Protein AF-A0A061RE28-F1 (afdb_monomer_lite)

Foldseek 3Di:
DDDDDDDPDPPPPPPPPPQDLDDPDFFKKKWKDFQVCVVVVDTDIDTHHLLAPVSQAQVNVVVVDVRRDDCDPVGVRIDIDMFGWFKKKWKDAAPGVVDTDIDTGRQQAPVSQDQQNVVVPDVRHPHPDPPGVRIDIDMFGWFKKKWKDQFLVQPPRPRTRIGTHCLVDPVSFALQNVVVPDVRHDHPDPVRPGMDIDMGGHHDPPVVLFFFKWKFKDFAPCVVVGTDIDTHHDQDPVCQDQCNVVVVDVRHDHPPDPGMDIDIDGFFKWKFKFAQPDDDPTPIDTHHDPDPVCQAQQNVVVPDVRHDHPDPPRVRIDIDMGGRHSPPPPPPPPPDDDDDDPPVVVVVVVVVVVVVVVVVVVVVVVVVVVVPPPPPDDPPVVVVVVVPPDDDDDDDDDDDDDDDDDDDDDDDDDDDDDDDDDDDDD

pLDDT: mean 74.1, std 20.09, range [29.16, 95.69]

Structure (mmCIF, N/CA/C/O backbone):
data_AF-A0A061RE28-F1
#
_entry.id   AF-A0A061RE28-F1
#
loop_
_atom_site.group_PDB
_atom_site.id
_atom_site.type_symbol
_atom_site.label_atom_id
_atom_site.label_alt_id
_atom_site.label_comp_id
_atom_site.label_asym_id
_atom_site.label_entity_id
_atom_site.label_seq_id
_atom_site.pdbx_PDB_ins_code
_atom_site.Cartn_x
_atom_site.Cartn_y
_atom_site.Cartn_z
_atom_site.occupancy
_atom_site.B_iso_or_equiv
_atom_site.auth_seq_id
_atom_site.auth_comp_id
_atom_site.auth_asym_id
_atom_site.auth_atom_id
_atom_site.pdbx_PDB_model_num
ATOM 1 N N . MET A 1 1 ? 14.848 -37.647 46.346 1.00 38.59 1 MET A N 1
ATOM 2 C CA . MET A 1 1 ? 14.425 -37.659 44.929 1.00 38.59 1 MET A CA 1
ATOM 3 C C . MET A 1 1 ? 14.112 -36.226 44.541 1.00 38.59 1 MET A C 1
ATOM 5 O O . MET A 1 1 ? 13.329 -35.588 45.229 1.00 38.59 1 MET A O 1
ATOM 9 N N . LYS A 1 2 ? 14.866 -35.689 43.578 1.00 35.25 2 LYS A N 1
ATOM 10 C CA . LYS A 1 2 ? 14.922 -34.268 43.213 1.00 35.25 2 LYS A CA 1
ATOM 11 C C . LYS A 1 2 ? 13.859 -33.978 42.148 1.00 35.25 2 LYS A C 1
ATOM 13 O O . LYS A 1 2 ? 13.896 -34.613 41.101 1.00 35.25 2 LYS A O 1
ATOM 18 N N . TYR A 1 3 ? 12.963 -33.028 42.402 1.00 38.12 3 TYR A N 1
ATOM 19 C CA . TYR A 1 3 ? 12.129 -32.421 41.364 1.00 38.12 3 TYR A CA 1
ATOM 20 C C . TYR A 1 3 ? 12.932 -31.289 40.717 1.00 38.12 3 TYR A C 1
ATOM 22 O O . TYR A 1 3 ? 13.270 -30.311 41.379 1.00 38.12 3 TYR A O 1
ATOM 30 N N . PHE A 1 4 ? 13.289 -31.454 39.444 1.00 39.47 4 PHE A N 1
ATOM 31 C CA . PHE A 1 4 ? 13.834 -30.377 38.622 1.00 39.47 4 PHE A CA 1
ATOM 32 C C . PHE A 1 4 ? 12.667 -29.549 38.081 1.00 39.47 4 PHE A C 1
ATOM 34 O O . PHE A 1 4 ? 11.857 -30.044 37.301 1.00 39.47 4 PHE A O 1
ATOM 41 N N . ALA A 1 5 ? 12.588 -28.295 38.519 1.00 37.00 5 ALA A N 1
ATOM 42 C CA . ALA A 1 5 ? 11.755 -27.277 37.905 1.00 37.00 5 ALA A CA 1
ATOM 43 C C . ALA A 1 5 ? 12.390 -26.869 36.567 1.00 37.00 5 ALA A C 1
ATOM 45 O O . ALA A 1 5 ? 13.507 -26.352 36.537 1.00 37.00 5 ALA A O 1
ATOM 46 N N . ILE A 1 6 ? 11.689 -27.124 35.464 1.00 36.41 6 ILE A N 1
ATOM 47 C CA . ILE A 1 6 ? 12.026 -26.583 34.147 1.00 36.41 6 ILE A CA 1
ATOM 48 C C . ILE A 1 6 ? 11.388 -25.195 34.079 1.00 36.41 6 ILE A C 1
ATOM 50 O O . ILE A 1 6 ? 10.180 -25.061 33.908 1.00 36.41 6 ILE A O 1
ATOM 54 N N . ILE A 1 7 ? 12.206 -24.161 34.269 1.00 36.00 7 ILE A N 1
ATOM 55 C CA . ILE A 1 7 ? 11.837 -22.776 33.978 1.00 36.00 7 ILE A CA 1
ATOM 56 C C . ILE A 1 7 ? 11.931 -22.616 32.459 1.00 36.00 7 ILE A C 1
ATOM 58 O O . ILE A 1 7 ? 13.023 -22.535 31.899 1.00 36.00 7 ILE A O 1
ATOM 62 N N . GLY A 1 8 ? 10.779 -22.625 31.790 1.00 30.70 8 GLY A N 1
ATOM 63 C CA . GLY A 1 8 ? 10.662 -22.237 30.390 1.00 30.70 8 GLY A CA 1
ATOM 64 C C . GLY A 1 8 ? 10.832 -20.728 30.266 1.00 30.70 8 GLY A C 1
ATOM 65 O O . GLY A 1 8 ? 9.900 -19.972 30.526 1.00 30.70 8 GLY A O 1
ATOM 66 N N . ILE A 1 9 ? 12.032 -20.289 29.892 1.00 32.91 9 ILE A N 1
ATOM 67 C CA . ILE A 1 9 ? 12.288 -18.914 29.466 1.00 32.91 9 ILE A CA 1
ATOM 68 C C . ILE A 1 9 ? 11.695 -18.770 28.063 1.00 32.91 9 ILE A C 1
ATOM 70 O O . ILE A 1 9 ? 12.270 -19.235 27.080 1.00 32.91 9 ILE A O 1
ATOM 74 N N . VAL A 1 10 ? 10.526 -18.142 27.977 1.00 29.92 10 VAL A N 1
ATOM 75 C CA . VAL A 1 10 ? 9.973 -17.645 26.716 1.00 29.92 10 VAL A CA 1
ATOM 76 C C . VAL A 1 10 ? 10.790 -16.414 26.327 1.00 29.92 10 VAL A C 1
ATOM 78 O O . VAL A 1 10 ? 10.569 -15.319 26.840 1.00 29.92 10 VAL A O 1
ATOM 81 N N . PHE A 1 11 ? 11.773 -16.596 25.445 1.00 29.86 11 PHE A N 1
ATOM 82 C CA . PHE A 1 11 ? 12.381 -15.484 24.720 1.00 29.86 11 PHE A CA 1
ATOM 83 C C . PHE A 1 11 ? 11.350 -14.967 23.715 1.00 29.86 11 PHE A C 1
ATOM 85 O O . PHE A 1 11 ? 11.178 -15.524 22.633 1.00 29.86 11 PHE A O 1
ATOM 92 N N . VAL A 1 12 ? 10.651 -13.894 24.080 1.00 31.64 12 VAL A N 1
ATOM 93 C CA . VAL A 1 12 ? 9.999 -13.028 23.099 1.00 31.64 12 VAL A CA 1
ATOM 94 C C . VAL A 1 12 ? 11.129 -12.352 22.332 1.00 31.64 12 VAL A C 1
ATOM 96 O O . VAL A 1 12 ? 11.739 -11.397 22.812 1.00 31.64 12 VAL A O 1
ATOM 99 N N . ILE A 1 13 ? 11.458 -12.891 21.158 1.00 34.03 13 ILE A N 1
ATOM 100 C CA . ILE A 1 13 ? 12.289 -12.203 20.173 1.00 34.03 13 ILE A CA 1
ATOM 101 C C . ILE A 1 13 ? 11.433 -11.045 19.661 1.00 34.03 13 ILE A C 1
ATOM 103 O O . ILE A 1 13 ? 10.709 -11.165 18.678 1.00 34.03 13 ILE A O 1
ATOM 107 N N . GLY A 1 14 ? 11.457 -9.930 20.389 1.00 29.16 14 GLY A N 1
ATOM 108 C CA . GLY A 1 14 ? 11.012 -8.658 19.852 1.00 29.16 14 GLY A CA 1
ATOM 109 C C . GLY A 1 14 ? 11.911 -8.352 18.667 1.00 29.16 14 GLY A C 1
ATOM 110 O O . GLY A 1 14 ? 13.110 -8.138 18.845 1.00 29.16 14 GLY A O 1
ATOM 111 N N . SER A 1 15 ? 11.352 -8.400 17.461 1.00 32.62 15 SER A N 1
ATOM 112 C CA . SER A 1 15 ? 12.012 -7.967 16.239 1.00 32.62 15 SER A CA 1
ATOM 113 C C . SER A 1 15 ? 12.378 -6.489 16.385 1.00 32.62 15 SER A C 1
ATOM 115 O O . SER A 1 15 ? 11.603 -5.598 16.045 1.00 32.62 15 SER A O 1
ATOM 117 N N . PHE A 1 16 ? 13.561 -6.216 16.932 1.00 32.19 16 PHE A N 1
ATOM 118 C CA . PHE A 1 16 ? 14.208 -4.916 16.856 1.00 32.19 16 PHE A CA 1
ATOM 119 C C . PHE A 1 16 ? 14.615 -4.704 15.396 1.00 32.19 16 PHE A C 1
ATOM 121 O O . PHE A 1 16 ? 15.768 -4.898 15.018 1.00 32.19 16 PHE A O 1
ATOM 128 N N . PHE A 1 17 ? 13.656 -4.313 14.558 1.00 39.16 17 PHE A N 1
ATOM 129 C CA . PHE A 1 17 ? 13.965 -3.684 13.284 1.00 39.16 17 PHE A CA 1
ATOM 130 C C . PHE A 1 17 ? 14.647 -2.359 13.605 1.00 39.16 17 PHE A C 1
ATOM 132 O O . PHE A 1 17 ? 14.020 -1.356 13.949 1.00 39.16 17 PHE A O 1
ATOM 139 N N . ARG A 1 18 ? 15.976 -2.389 13.577 1.00 36.09 18 ARG A N 1
ATOM 140 C CA . ARG A 1 18 ? 16.812 -1.205 13.685 1.00 36.09 18 ARG A CA 1
ATOM 141 C C . ARG A 1 18 ? 16.538 -0.385 12.427 1.00 36.09 18 ARG A C 1
ATOM 143 O O . ARG A 1 18 ? 16.931 -0.794 11.342 1.00 36.09 18 ARG A O 1
ATOM 150 N N . ALA A 1 19 ? 15.831 0.735 12.568 1.00 37.34 19 ALA A N 1
ATOM 151 C CA . ALA A 1 19 ? 15.692 1.708 11.492 1.00 37.34 19 ALA A CA 1
ATOM 152 C C . ALA A 1 19 ? 17.103 2.169 11.102 1.00 37.34 19 ALA A C 1
ATOM 154 O O . ALA A 1 19 ? 17.763 2.893 11.849 1.00 37.34 19 ALA A O 1
ATOM 155 N N . THR A 1 20 ? 17.611 1.673 9.980 1.00 40.28 20 THR A N 1
ATOM 156 C CA . THR A 1 20 ? 18.886 2.112 9.429 1.00 40.28 20 THR A CA 1
ATOM 157 C C . THR A 1 20 ? 18.683 3.513 8.875 1.00 40.28 20 THR A C 1
ATOM 159 O O . THR A 1 20 ? 17.973 3.695 7.889 1.00 40.28 20 THR A O 1
ATOM 162 N N . SER A 1 21 ? 19.299 4.513 9.507 1.00 38.72 21 SER A N 1
ATOM 163 C CA . SER A 1 21 ? 19.511 5.829 8.903 1.00 38.72 21 SER A CA 1
ATOM 164 C C . SER A 1 21 ? 20.557 5.682 7.792 1.00 38.72 21 SER A C 1
ATOM 166 O O . SER A 1 21 ? 21.726 6.017 7.977 1.00 38.72 21 SER A O 1
ATOM 168 N N . GLY A 1 22 ? 20.169 5.045 6.691 1.00 40.03 22 GLY A N 1
ATOM 169 C CA . GLY A 1 22 ? 20.968 4.975 5.477 1.00 40.03 22 GLY A CA 1
ATOM 170 C C . GLY A 1 22 ? 20.760 6.237 4.652 1.00 40.03 22 GLY A C 1
ATOM 171 O O . GLY A 1 22 ? 19.696 6.852 4.732 1.00 40.03 22 GLY A O 1
ATOM 172 N N . GLU A 1 23 ? 21.778 6.604 3.873 1.00 48.62 23 GLU A N 1
ATOM 173 C CA . GLU A 1 23 ? 21.654 7.464 2.690 1.00 48.62 23 GLU A CA 1
ATOM 174 C C . GLU A 1 23 ? 20.281 7.276 2.046 1.00 48.62 23 GLU A C 1
ATOM 176 O O . GLU A 1 23 ? 19.830 6.136 1.890 1.00 48.62 23 GLU A O 1
ATOM 181 N N . VAL A 1 24 ? 19.599 8.379 1.729 1.00 55.97 24 VAL A N 1
ATOM 182 C CA . VAL A 1 24 ? 18.243 8.344 1.181 1.00 55.97 24 VAL A CA 1
ATOM 183 C C . VAL A 1 24 ? 18.283 7.623 -0.159 1.00 55.97 24 VAL A C 1
ATOM 185 O O . VAL A 1 24 ? 18.515 8.220 -1.202 1.00 55.97 24 VAL A O 1
ATOM 188 N N . ALA A 1 25 ? 18.111 6.309 -0.123 1.00 67.75 25 ALA A N 1
ATOM 189 C CA . ALA A 1 25 ? 18.230 5.516 -1.319 1.00 67.75 25 ALA A CA 1
ATOM 190 C C . ALA A 1 25 ? 16.997 5.780 -2.184 1.00 67.75 25 ALA A C 1
ATOM 192 O O . ALA A 1 25 ? 15.852 5.767 -1.698 1.00 67.75 25 ALA A O 1
ATOM 193 N N . ASP A 1 26 ? 17.266 6.036 -3.458 1.00 85.25 26 ASP A N 1
ATOM 194 C CA . ASP A 1 26 ? 16.275 6.346 -4.475 1.00 85.25 26 ASP A CA 1
ATOM 195 C C . ASP A 1 26 ? 15.109 5.342 -4.435 1.00 85.25 26 ASP A C 1
ATOM 197 O O . ASP A 1 26 ? 15.303 4.134 -4.257 1.00 85.25 26 ASP A O 1
ATOM 201 N N . ASP A 1 27 ? 13.882 5.850 -4.542 1.00 86.69 27 ASP A N 1
ATOM 202 C CA . ASP A 1 27 ? 12.646 5.056 -4.641 1.00 86.69 27 ASP A CA 1
ATOM 203 C C . ASP A 1 27 ? 11.998 5.145 -6.013 1.00 86.69 27 ASP A C 1
ATOM 205 O O . ASP A 1 27 ? 10.989 4.490 -6.238 1.00 86.69 27 ASP A O 1
ATOM 209 N N . CYS A 1 28 ? 12.554 5.908 -6.943 1.00 92.31 28 CYS A N 1
ATOM 210 C CA . CYS A 1 28 ? 12.067 5.947 -8.304 1.00 92.31 28 CYS A CA 1
ATOM 211 C C . CYS A 1 28 ? 13.194 5.637 -9.270 1.00 92.31 28 CYS A C 1
ATOM 213 O O . CYS A 1 28 ? 14.230 6.299 -9.258 1.00 92.31 28 CYS A O 1
ATOM 215 N N . VAL A 1 29 ? 12.978 4.638 -10.125 1.00 94.25 29 VAL A N 1
ATOM 216 C CA . VAL A 1 29 ? 13.880 4.316 -11.231 1.00 94.25 29 VAL A CA 1
ATOM 217 C C . VAL A 1 29 ? 13.218 4.705 -12.539 1.00 94.25 29 VAL A C 1
ATOM 219 O O . VAL A 1 29 ? 12.146 4.209 -12.886 1.00 94.25 29 VAL A O 1
ATOM 222 N N . CYS A 1 30 ? 13.898 5.572 -13.274 1.00 94.62 30 CYS A N 1
ATOM 223 C CA . CYS A 1 30 ? 13.572 5.978 -14.623 1.00 94.62 30 CYS A CA 1
ATOM 224 C C . CYS A 1 30 ? 14.342 5.108 -15.606 1.00 94.62 30 CYS A C 1
ATOM 226 O O . CYS A 1 30 ? 15.572 5.053 -15.575 1.00 94.62 30 CYS A O 1
ATOM 228 N N . LYS A 1 31 ? 13.620 4.451 -16.503 1.00 93.56 31 LYS A N 1
ATOM 229 C CA . LYS A 1 31 ? 14.181 3.725 -17.635 1.00 93.56 31 LYS A CA 1
ATOM 230 C C . LYS A 1 31 ? 13.803 4.473 -18.902 1.00 93.56 31 LYS A C 1
ATOM 232 O O . LYS A 1 31 ? 12.625 4.538 -19.248 1.00 93.56 31 LYS A O 1
ATOM 237 N N . CYS A 1 32 ? 14.800 5.023 -19.576 1.00 92.12 32 CYS A N 1
ATOM 238 C CA . CYS A 1 32 ? 14.606 5.904 -20.718 1.00 92.12 32 CYS A CA 1
ATOM 239 C C . CYS A 1 32 ? 15.274 5.309 -21.952 1.00 92.12 32 CYS A C 1
ATOM 241 O O . CYS A 1 32 ? 16.343 4.704 -21.870 1.00 92.12 32 CYS A O 1
ATOM 243 N N . CYS A 1 33 ? 14.627 5.437 -23.101 1.00 89.62 33 CYS A N 1
ATOM 244 C CA . CYS A 1 33 ? 15.246 5.169 -24.388 1.00 89.62 33 CYS A CA 1
ATOM 245 C C . CYS A 1 33 ? 14.848 6.256 -25.382 1.00 89.62 33 CYS A C 1
ATOM 247 O O . CYS A 1 33 ? 13.713 6.741 -25.378 1.00 89.62 33 CYS A O 1
ATOM 249 N N . ASP A 1 34 ? 15.807 6.643 -26.216 1.00 85.06 34 ASP A N 1
ATOM 250 C CA . ASP A 1 34 ? 15.570 7.525 -27.352 1.00 85.06 34 ASP A CA 1
ATOM 251 C C . ASP A 1 34 ? 14.987 6.746 -28.544 1.00 85.06 34 ASP A C 1
ATOM 253 O O . ASP A 1 34 ? 14.976 5.509 -28.567 1.00 85.06 34 ASP A O 1
ATOM 257 N N . SER A 1 35 ? 14.499 7.483 -29.543 1.00 78.88 35 SER A N 1
ATOM 258 C CA . SER A 1 35 ? 13.872 6.922 -30.744 1.00 78.88 35 SER A CA 1
ATOM 259 C C . SER A 1 35 ? 14.766 5.931 -31.496 1.00 78.88 35 SER A C 1
ATOM 261 O O . SER A 1 35 ? 14.273 4.933 -32.020 1.00 78.88 35 SER A O 1
ATOM 263 N N . ASP A 1 36 ? 16.082 6.149 -31.502 1.00 77.62 36 ASP A N 1
ATOM 264 C CA . ASP A 1 36 ? 17.038 5.322 -32.244 1.00 77.62 36 ASP A CA 1
ATOM 265 C C . ASP A 1 36 ? 17.437 4.045 -31.483 1.00 77.62 36 ASP A C 1
ATOM 267 O O . ASP A 1 36 ? 17.935 3.074 -32.079 1.00 77.62 36 ASP A O 1
ATOM 271 N N . ASN A 1 37 ? 17.216 4.032 -30.164 1.00 77.50 37 ASN A N 1
ATOM 272 C CA . ASN A 1 37 ? 17.687 3.008 -29.238 1.00 77.50 37 ASN A CA 1
ATOM 273 C C . ASN A 1 37 ? 16.574 2.169 -28.600 1.00 77.50 37 ASN A C 1
ATOM 275 O O . ASN A 1 37 ? 16.841 1.018 -28.231 1.00 77.50 37 ASN A O 1
ATOM 279 N N . CYS A 1 38 ? 15.324 2.647 -28.547 1.00 77.56 38 CYS A N 1
ATOM 280 C CA . CYS A 1 38 ? 14.199 1.861 -28.022 1.00 77.56 38 CYS A CA 1
ATOM 281 C C . CYS A 1 38 ? 14.018 0.536 -28.787 1.00 77.56 38 CYS A C 1
ATOM 283 O O . CYS A 1 38 ? 13.828 -0.520 -28.176 1.00 77.56 38 CYS A O 1
ATOM 285 N N . GLY A 1 39 ? 14.176 0.551 -30.118 1.00 74.38 39 GLY A N 1
ATOM 286 C CA . GLY A 1 39 ? 14.129 -0.660 -30.950 1.00 74.38 39 GLY A CA 1
ATOM 287 C C . GLY A 1 39 ? 15.304 -1.623 -30.723 1.00 74.38 39 GLY A C 1
ATOM 288 O O . GLY A 1 39 ? 15.179 -2.826 -30.950 1.00 74.38 39 GLY A O 1
ATOM 289 N N . LYS A 1 40 ? 16.433 -1.115 -30.217 1.00 79.19 40 LYS A N 1
ATOM 290 C CA . LYS A 1 40 ? 17.660 -1.883 -29.943 1.00 79.19 40 LYS A CA 1
ATOM 291 C C . LYS A 1 40 ? 17.765 -2.349 -28.489 1.00 79.19 40 LYS A C 1
ATOM 293 O O . LYS A 1 40 ? 18.751 -2.987 -28.133 1.00 79.19 40 LYS A O 1
ATOM 298 N N . ARG A 1 41 ? 16.755 -2.063 -27.653 1.00 76.19 41 ARG A N 1
ATOM 299 C CA . ARG A 1 41 ? 16.735 -2.354 -26.205 1.00 76.19 41 ARG A CA 1
ATOM 300 C C . ARG A 1 41 ? 17.899 -1.714 -25.434 1.00 76.19 41 ARG A C 1
ATOM 302 O O . ARG A 1 41 ? 18.268 -2.215 -24.372 1.00 76.19 41 ARG A O 1
ATOM 309 N N . ALA A 1 42 ? 18.464 -0.626 -25.950 1.00 84.00 42 ALA A N 1
ATOM 310 C CA . ALA A 1 42 ? 19.432 0.176 -25.219 1.00 84.00 42 ALA A CA 1
ATOM 311 C C . ALA A 1 42 ? 18.660 1.197 -24.375 1.00 84.00 42 ALA A C 1
ATOM 313 O O . ALA A 1 42 ? 17.907 2.011 -24.905 1.00 84.00 42 ALA A O 1
ATOM 314 N N . PHE A 1 43 ? 18.807 1.098 -23.055 1.00 87.19 43 PHE A N 1
ATOM 315 C CA . PHE A 1 43 ? 18.115 1.950 -22.094 1.00 87.19 43 PHE A CA 1
ATOM 316 C C . PHE A 1 43 ? 19.132 2.649 -21.200 1.00 87.19 43 PHE A C 1
ATOM 318 O O . PHE A 1 43 ? 20.065 2.004 -20.716 1.00 87.19 43 PHE A O 1
ATOM 325 N N . SER A 1 44 ? 18.920 3.936 -20.941 1.00 89.31 44 SER A N 1
ATOM 326 C CA . SER A 1 44 ? 19.542 4.616 -19.813 1.00 89.31 44 SER A CA 1
ATOM 327 C C . SER A 1 44 ? 18.690 4.406 -18.563 1.00 89.31 44 SER A C 1
ATOM 329 O O . SER A 1 44 ? 17.458 4.344 -18.620 1.00 89.31 44 SER A O 1
ATOM 331 N N . PHE A 1 45 ? 19.366 4.256 -17.429 1.00 92.25 45 PHE A N 1
ATOM 332 C CA . PHE A 1 45 ? 18.734 4.112 -16.129 1.00 92.25 45 PHE A CA 1
ATOM 333 C C . PHE A 1 45 ? 19.156 5.283 -15.258 1.00 92.25 45 PHE A C 1
ATOM 335 O O . PHE A 1 45 ? 20.344 5.577 -15.137 1.00 92.25 45 PHE A O 1
ATOM 342 N N . HIS A 1 46 ? 18.172 5.934 -14.658 1.00 92.88 46 HIS A N 1
ATOM 343 C CA . HIS A 1 46 ? 18.367 7.015 -13.707 1.00 92.88 46 HIS A CA 1
ATOM 344 C C . HIS A 1 46 ? 17.530 6.729 -12.472 1.00 92.88 46 HIS A C 1
ATOM 346 O O . HIS A 1 46 ? 16.512 6.042 -12.556 1.00 92.88 46 HIS A O 1
ATOM 352 N N . SER A 1 47 ? 17.947 7.244 -11.328 1.00 91.50 47 SER A N 1
ATOM 353 C CA . SER A 1 47 ? 17.220 7.057 -10.086 1.00 91.50 47 SER A CA 1
ATOM 354 C C . SER A 1 47 ? 17.151 8.358 -9.306 1.00 91.50 47 SER A C 1
ATOM 356 O O . SER A 1 47 ? 18.019 9.223 -9.425 1.00 91.50 47 SER A O 1
ATOM 358 N N . PHE A 1 48 ? 16.048 8.539 -8.590 1.00 89.50 48 PHE A N 1
ATOM 359 C CA . PHE A 1 48 ? 15.873 9.661 -7.688 1.00 89.50 48 PHE A CA 1
ATOM 360 C C . PHE A 1 48 ? 14.924 9.326 -6.547 1.00 89.50 48 PHE A C 1
ATOM 362 O O . PHE A 1 48 ? 14.165 8.358 -6.599 1.00 89.50 48 PHE A O 1
ATOM 369 N N . VAL A 1 49 ? 14.927 10.197 -5.544 1.00 87.00 49 VAL A N 1
ATOM 370 C CA . VAL A 1 49 ? 13.944 10.176 -4.472 1.00 87.00 49 VAL A CA 1
ATOM 371 C C . VAL A 1 49 ? 12.682 10.940 -4.888 1.00 87.00 49 VAL A C 1
ATOM 373 O O . VAL A 1 49 ? 12.679 12.169 -4.929 1.00 87.00 49 VAL A O 1
ATOM 376 N N . ALA A 1 50 ? 11.631 10.206 -5.236 1.00 86.56 50 ALA A N 1
ATOM 377 C CA . ALA A 1 50 ? 10.286 10.694 -5.509 1.00 86.56 50 ALA A CA 1
ATOM 378 C C . ALA A 1 50 ? 9.477 10.914 -4.224 1.00 86.56 50 ALA A C 1
ATOM 380 O O . ALA A 1 50 ? 8.639 11.810 -4.178 1.00 86.56 50 ALA A O 1
ATOM 381 N N . GLY A 1 51 ? 9.698 10.098 -3.188 1.00 77.94 51 GLY A N 1
ATOM 382 C CA . GLY A 1 51 ? 8.946 10.152 -1.931 1.00 77.94 51 GLY A CA 1
ATOM 383 C C . GLY A 1 51 ? 7.572 9.481 -2.003 1.00 77.94 51 GLY A C 1
ATOM 384 O O . GLY A 1 51 ? 7.036 9.095 -0.970 1.00 77.94 51 GLY A O 1
ATOM 385 N N . SER A 1 52 ? 7.014 9.263 -3.196 1.00 79.00 52 SER A N 1
ATOM 386 C CA . SER A 1 52 ? 5.837 8.413 -3.387 1.00 79.00 52 SER A CA 1
ATOM 387 C C . SER A 1 52 ? 5.700 7.862 -4.792 1.00 79.00 52 SER A C 1
ATOM 389 O O . SER A 1 52 ? 6.416 8.251 -5.719 1.00 79.00 52 SER A O 1
ATOM 391 N N . ARG A 1 53 ? 4.728 6.959 -4.942 1.00 84.25 53 ARG A N 1
ATOM 392 C CA . ARG A 1 53 ? 4.381 6.363 -6.225 1.00 84.25 53 ARG A CA 1
ATOM 393 C C . ARG A 1 53 ? 3.801 7.401 -7.188 1.00 84.25 53 ARG A C 1
ATOM 395 O O . ARG A 1 53 ? 4.155 7.366 -8.360 1.00 84.25 53 ARG A O 1
ATOM 402 N N . GLU A 1 54 ? 2.988 8.346 -6.712 1.00 83.56 54 GLU A N 1
ATOM 403 C CA . GLU A 1 54 ? 2.386 9.401 -7.550 1.00 83.56 54 GLU A CA 1
ATOM 404 C C . GLU A 1 54 ? 3.417 10.419 -8.042 1.00 83.56 54 GLU A C 1
ATOM 406 O O . GLU A 1 54 ? 3.211 11.049 -9.073 1.00 83.56 54 GLU A O 1
ATOM 411 N N . MET A 1 55 ? 4.528 10.573 -7.319 1.00 84.75 55 MET A N 1
ATOM 412 C CA . MET A 1 55 ? 5.648 11.430 -7.717 1.00 84.75 55 MET A CA 1
ATOM 413 C C . MET A 1 55 ? 6.662 10.696 -8.611 1.00 84.75 55 MET A C 1
ATOM 415 O O . MET A 1 55 ? 7.531 11.323 -9.216 1.00 84.75 55 MET A O 1
ATOM 419 N N . CYS A 1 56 ? 6.562 9.368 -8.714 1.00 91.62 56 CYS A N 1
ATOM 420 C CA . CYS A 1 56 ? 7.400 8.536 -9.572 1.00 91.62 56 CYS A CA 1
ATOM 421 C C . CYS A 1 56 ? 6.706 8.266 -10.912 1.00 91.62 56 CYS A C 1
ATOM 423 O O . CYS A 1 56 ? 6.259 7.152 -11.198 1.00 91.62 56 CYS A O 1
ATOM 425 N N . THR A 1 57 ? 6.610 9.302 -11.743 1.00 92.50 57 THR A N 1
ATOM 426 C CA . THR A 1 57 ? 5.949 9.237 -13.054 1.00 92.50 57 THR A CA 1
ATOM 427 C C . THR A 1 57 ? 6.939 9.394 -14.208 1.00 92.50 57 THR A C 1
ATOM 429 O O . THR A 1 57 ? 8.035 9.936 -14.020 1.00 92.50 57 THR A O 1
ATOM 432 N N . PRO A 1 58 ? 6.590 8.940 -15.427 1.00 92.19 58 PRO A N 1
ATOM 433 C CA . PRO A 1 58 ? 7.384 9.225 -16.617 1.00 92.19 58 PRO A CA 1
ATOM 434 C C . PRO A 1 58 ? 7.636 10.723 -16.822 1.00 92.19 58 PRO A C 1
ATOM 436 O O . PRO A 1 58 ? 8.739 11.111 -17.200 1.00 92.19 58 PRO A O 1
ATOM 439 N N . GLU A 1 59 ? 6.654 11.568 -16.513 1.00 90.81 59 GLU A N 1
ATOM 440 C CA . GLU A 1 59 ? 6.762 13.024 -16.613 1.00 90.81 59 GLU A CA 1
ATOM 441 C C . GLU A 1 59 ? 7.772 13.574 -15.598 1.00 90.81 59 GLU A C 1
ATOM 443 O O . GLU A 1 59 ? 8.603 14.411 -15.947 1.00 90.81 59 GLU A O 1
ATOM 448 N N . ALA A 1 60 ? 7.769 13.062 -14.362 1.00 91.19 60 ALA A N 1
ATOM 449 C CA . ALA A 1 60 ? 8.770 13.419 -13.359 1.00 91.19 60 ALA A CA 1
ATOM 450 C C . ALA A 1 60 ? 10.181 12.985 -13.792 1.00 91.19 60 ALA A C 1
ATOM 452 O O . ALA A 1 60 ? 11.136 13.750 -13.651 1.00 91.19 60 ALA A O 1
ATOM 453 N N . CYS A 1 61 ? 10.315 11.794 -14.386 1.00 93.56 61 CYS A N 1
ATOM 454 C CA . CYS A 1 61 ? 11.571 11.322 -14.967 1.00 93.56 61 CYS A CA 1
ATOM 455 C C . CYS A 1 61 ? 12.089 12.250 -16.077 1.00 93.56 61 CYS A C 1
ATOM 457 O O . CYS A 1 61 ? 13.267 12.599 -16.071 1.00 93.56 61 CYS A O 1
ATOM 459 N N . GLN A 1 62 ? 11.221 12.677 -16.999 1.00 91.56 62 GLN A N 1
ATOM 460 C CA . GLN A 1 62 ? 11.563 13.614 -18.080 1.00 91.56 62 GLN A CA 1
ATOM 461 C C . GLN A 1 62 ? 11.951 14.993 -17.545 1.00 91.56 62 GLN A C 1
ATOM 463 O O . GLN A 1 62 ? 12.932 15.585 -17.986 1.00 91.56 62 GLN A O 1
ATOM 468 N N . ALA A 1 63 ? 11.207 15.496 -16.557 1.00 90.25 63 ALA A N 1
ATOM 469 C CA . ALA A 1 63 ? 11.493 16.782 -15.936 1.00 90.25 63 ALA A CA 1
ATOM 470 C C . ALA A 1 63 ? 12.842 16.780 -15.203 1.00 90.25 63 ALA A C 1
ATOM 472 O O . ALA A 1 63 ? 13.528 17.803 -15.167 1.00 90.25 63 ALA A O 1
ATOM 473 N N . LYS A 1 64 ? 13.227 15.640 -14.613 1.00 91.06 64 LYS A N 1
ATOM 474 C CA . LYS A 1 64 ? 14.439 15.534 -13.795 1.00 91.06 64 LYS A CA 1
ATOM 475 C C . LYS A 1 64 ? 15.688 15.149 -14.586 1.00 91.06 64 LYS A C 1
ATOM 477 O O . LYS A 1 64 ? 16.780 15.593 -14.235 1.00 91.06 64 LYS A O 1
ATOM 482 N N . PHE A 1 65 ? 15.548 14.344 -15.638 1.00 91.88 65 PHE A N 1
ATOM 483 C CA . PHE A 1 65 ? 16.669 13.836 -16.426 1.00 91.88 65 PHE A CA 1
ATOM 484 C C . PHE A 1 65 ? 16.513 14.229 -17.889 1.00 91.88 65 PHE A C 1
ATOM 486 O O . PHE A 1 65 ? 15.668 13.699 -18.603 1.00 91.88 65 PHE A O 1
ATOM 493 N N . SER A 1 66 ? 17.394 15.108 -18.366 1.00 87.75 66 SER A N 1
ATOM 494 C CA . SER A 1 66 ? 17.386 15.581 -19.756 1.00 87.75 66 SER A CA 1
ATOM 495 C C . SER A 1 66 ? 17.625 14.473 -20.789 1.00 87.75 66 SER A C 1
ATOM 497 O O . SER A 1 66 ? 17.301 14.644 -21.960 1.00 87.75 66 SER A O 1
ATOM 499 N N . GLN A 1 67 ? 18.177 13.331 -20.368 1.00 86.62 67 GLN A N 1
ATOM 500 C CA . GLN A 1 67 ? 18.353 12.134 -21.196 1.00 86.62 67 GLN A CA 1
ATOM 501 C C . GLN A 1 67 ? 17.034 11.386 -21.446 1.00 86.62 67 GLN A C 1
ATOM 503 O O . GLN A 1 67 ? 16.949 10.563 -22.356 1.00 86.62 67 GLN A O 1
ATOM 508 N N . CYS A 1 68 ? 16.003 11.659 -20.649 1.00 87.88 68 CYS A N 1
ATOM 509 C CA . CYS A 1 68 ? 14.663 11.127 -20.825 1.00 87.88 68 CYS A CA 1
ATOM 510 C C . CYS A 1 68 ? 13.872 12.104 -21.698 1.00 87.88 68 CYS A C 1
ATOM 512 O O . CYS A 1 68 ? 13.215 13.010 -21.195 1.00 87.88 68 CYS A O 1
ATOM 514 N N . LEU A 1 69 ? 13.986 11.943 -23.018 1.00 84.56 69 LEU A N 1
ATOM 515 C CA . LEU A 1 69 ? 13.319 12.812 -23.988 1.00 84.56 69 LEU A CA 1
ATOM 516 C C . LEU A 1 69 ? 11.791 12.692 -23.894 1.00 84.56 69 LEU A C 1
ATOM 518 O O . LEU A 1 69 ? 11.244 11.615 -23.637 1.00 84.56 69 LEU A O 1
ATOM 522 N N . ASP A 1 70 ? 11.107 13.807 -24.140 1.00 77.25 70 ASP A N 1
ATOM 523 C CA . ASP A 1 70 ? 9.655 13.846 -24.260 1.00 77.25 70 ASP A CA 1
ATOM 524 C C . ASP A 1 70 ? 9.183 13.137 -25.540 1.00 77.25 70 ASP A C 1
ATOM 526 O O . ASP A 1 70 ? 9.949 12.907 -26.481 1.00 77.25 70 ASP A O 1
ATOM 530 N N . ARG A 1 71 ? 7.892 12.795 -25.600 1.00 68.00 71 ARG A N 1
ATOM 531 C CA . ARG A 1 71 ? 7.244 12.366 -26.849 1.00 68.00 71 ARG A CA 1
ATOM 532 C C . ARG A 1 71 ? 6.861 13.591 -27.679 1.00 68.00 71 ARG A C 1
ATOM 534 O O . ARG A 1 71 ? 5.685 13.883 -27.882 1.00 68.00 71 ARG A O 1
ATOM 541 N N . GLY A 1 72 ? 7.871 14.331 -28.122 1.00 70.62 72 GLY A N 1
ATOM 542 C CA . GLY A 1 72 ? 7.722 15.428 -29.072 1.00 70.62 72 GLY A CA 1
ATOM 543 C C . GLY A 1 72 ? 7.626 14.945 -30.523 1.00 70.62 72 GLY A C 1
ATOM 544 O O . GLY A 1 72 ? 7.878 13.780 -30.837 1.00 70.62 72 GLY A O 1
ATOM 545 N N . SER A 1 73 ? 7.325 15.867 -31.443 1.00 59.50 73 SER A N 1
ATOM 546 C CA . SER A 1 73 ? 7.221 15.601 -32.891 1.00 59.50 73 SER A CA 1
ATOM 547 C C . SER A 1 73 ? 8.485 14.996 -33.515 1.00 59.50 73 SER A C 1
ATOM 549 O O . SER A 1 73 ? 8.405 14.376 -34.571 1.00 59.50 73 SER A O 1
ATOM 551 N N . HIS A 1 74 ? 9.640 15.165 -32.869 1.00 68.56 74 HIS A N 1
ATOM 552 C CA . HIS A 1 74 ? 10.932 14.636 -33.311 1.00 68.56 74 HIS A CA 1
ATOM 553 C C . HIS A 1 74 ? 11.383 13.383 -32.542 1.00 68.56 74 HIS A C 1
ATOM 555 O O . HIS A 1 74 ? 12.383 12.783 -32.913 1.00 68.56 74 HIS A O 1
ATOM 561 N N . ASN A 1 75 ? 10.628 12.968 -31.520 1.00 74.12 75 ASN A N 1
ATOM 562 C CA . ASN A 1 75 ? 10.968 11.887 -30.591 1.00 74.12 75 ASN A CA 1
ATOM 563 C C . ASN A 1 75 ? 9.793 10.902 -30.442 1.00 74.12 75 ASN A C 1
ATOM 565 O O . ASN A 1 75 ? 9.549 10.383 -29.357 1.00 74.12 75 ASN A O 1
ATOM 569 N N . SER A 1 76 ? 9.019 10.658 -31.507 1.00 73.88 76 SER A N 1
ATOM 570 C CA . SER A 1 76 ? 7.769 9.877 -31.436 1.00 73.88 76 SER A CA 1
ATOM 571 C C . SER A 1 76 ? 7.946 8.468 -30.864 1.00 73.88 76 SER A C 1
ATOM 573 O O . SER A 1 76 ? 7.020 7.928 -30.256 1.00 73.88 76 SER A O 1
ATOM 575 N N . ASP A 1 77 ? 9.143 7.903 -31.023 1.00 81.06 77 ASP A N 1
ATOM 576 C CA . ASP A 1 77 ? 9.477 6.553 -30.576 1.00 81.06 77 ASP A CA 1
ATOM 577 C C . ASP A 1 77 ? 10.186 6.518 -29.214 1.00 81.06 77 ASP A C 1
ATOM 579 O O . ASP A 1 77 ? 10.483 5.428 -28.722 1.00 81.06 77 ASP A O 1
ATOM 583 N N . SER A 1 78 ? 10.427 7.672 -28.574 1.00 83.56 78 SER A N 1
ATOM 584 C CA . SER A 1 78 ? 10.989 7.715 -27.224 1.00 83.56 78 SER A CA 1
ATOM 585 C C . SER A 1 78 ? 10.023 7.081 -26.216 1.00 83.56 78 SER A C 1
ATOM 587 O O . SER A 1 78 ? 8.785 7.180 -26.307 1.00 83.56 78 SER A O 1
ATOM 589 N N . GLN A 1 79 ? 10.593 6.367 -25.247 1.00 88.69 79 GLN A N 1
ATOM 590 C CA . GLN A 1 79 ? 9.831 5.761 -24.160 1.00 88.69 79 GLN A CA 1
ATOM 591 C C . GLN A 1 79 ? 10.519 6.046 -22.836 1.00 88.69 79 GLN A C 1
ATOM 593 O O . GLN A 1 79 ? 11.720 5.824 -22.671 1.00 88.69 79 GLN A O 1
ATOM 598 N N . VAL A 1 80 ? 9.720 6.514 -21.884 1.00 90.62 80 VAL A N 1
ATOM 599 C CA . VAL A 1 80 ? 10.133 6.734 -20.505 1.00 90.62 80 VAL A CA 1
ATOM 600 C C . VAL A 1 80 ? 9.231 5.891 -19.623 1.00 90.62 80 VAL A C 1
ATOM 602 O O . VAL A 1 80 ? 8.007 5.979 -19.698 1.00 90.62 80 VAL A O 1
ATOM 605 N N . PHE A 1 81 ? 9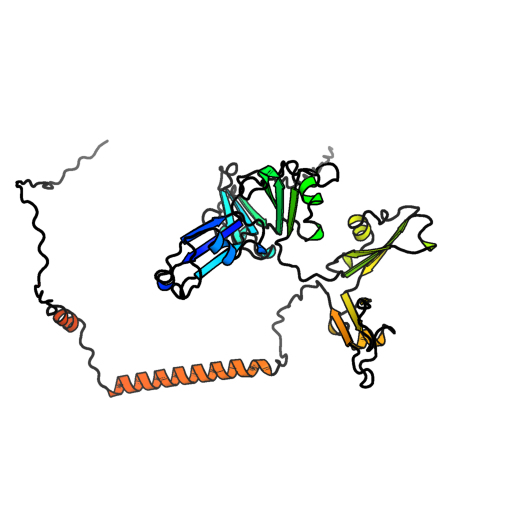.848 5.053 -18.802 1.00 91.19 81 PHE A N 1
ATOM 606 C CA . PHE A 1 81 ? 9.172 4.248 -17.799 1.00 91.19 81 PHE A CA 1
ATOM 607 C C . PHE A 1 81 ? 9.647 4.694 -16.426 1.00 91.19 81 PHE A C 1
ATOM 609 O O . PHE A 1 81 ? 10.851 4.807 -16.204 1.00 91.19 81 PHE A O 1
ATOM 616 N N . ALA A 1 82 ? 8.713 4.895 -15.506 1.00 93.38 82 ALA A N 1
ATOM 617 C CA . ALA A 1 82 ? 9.009 5.121 -14.101 1.00 93.38 82 ALA A CA 1
ATOM 618 C C . ALA A 1 82 ? 8.592 3.888 -13.296 1.00 93.38 82 ALA A C 1
ATOM 620 O O . ALA A 1 82 ? 7.581 3.246 -13.587 1.00 93.38 82 ALA A O 1
ATOM 621 N N . SER A 1 83 ? 9.404 3.501 -12.320 1.00 92.00 83 SER A N 1
ATOM 622 C CA . SER A 1 83 ? 9.126 2.371 -11.438 1.00 92.00 83 SER A CA 1
ATOM 623 C C . SER A 1 83 ? 9.422 2.761 -10.002 1.00 92.00 83 SER A C 1
ATOM 625 O O . SER A 1 83 ? 10.583 2.959 -9.644 1.00 92.00 83 SER A O 1
ATOM 627 N N . TYR A 1 84 ? 8.364 2.848 -9.196 1.00 90.88 84 TYR A N 1
ATOM 628 C CA . TYR A 1 84 ? 8.478 3.100 -7.766 1.00 90.88 84 TYR A CA 1
ATOM 629 C C . TYR A 1 84 ? 8.926 1.828 -7.037 1.00 90.88 84 TYR A C 1
ATOM 631 O O . TYR A 1 84 ? 8.348 0.756 -7.239 1.00 90.88 84 TYR A O 1
ATOM 639 N N . LEU A 1 85 ? 9.967 1.940 -6.220 1.00 92.19 85 LEU A N 1
ATOM 640 C CA . LEU A 1 85 ? 10.599 0.852 -5.488 1.00 92.19 85 LEU A CA 1
ATOM 641 C C . LEU A 1 85 ? 10.033 0.788 -4.065 1.00 92.19 85 LEU A C 1
ATOM 643 O O . LEU A 1 85 ? 10.504 1.472 -3.160 1.00 92.19 85 LEU A O 1
ATOM 647 N N . ASP A 1 86 ? 9.022 -0.053 -3.886 1.00 91.50 86 ASP A N 1
ATOM 648 C CA . ASP A 1 86 ? 8.268 -0.230 -2.640 1.00 91.50 86 ASP A CA 1
ATOM 649 C C . ASP A 1 86 ? 8.684 -1.480 -1.851 1.00 91.50 86 ASP A C 1
ATOM 651 O O . ASP A 1 86 ? 8.200 -1.692 -0.748 1.00 91.50 86 ASP A O 1
ATOM 655 N N . CYS A 1 87 ? 9.591 -2.308 -2.370 1.00 94.00 87 CYS A N 1
ATOM 656 C CA . CYS A 1 87 ? 10.135 -3.449 -1.644 1.00 94.00 87 CYS A CA 1
ATOM 657 C C . CYS A 1 87 ? 11.649 -3.345 -1.512 1.00 94.00 87 CYS A C 1
ATOM 659 O O . CYS A 1 87 ? 12.364 -3.216 -2.510 1.00 94.00 87 CYS A O 1
ATOM 661 N N . GLU A 1 88 ? 12.128 -3.443 -0.277 1.00 93.88 88 GLU A N 1
ATOM 662 C CA . GLU A 1 88 ? 13.538 -3.491 0.074 1.00 93.88 88 GLU A CA 1
ATOM 663 C C . GLU A 1 88 ? 13.924 -4.883 0.564 1.00 93.88 88 GLU A C 1
ATOM 665 O O . GLU A 1 88 ? 13.349 -5.427 1.502 1.00 93.88 88 GLU A O 1
ATOM 670 N N . CYS A 1 89 ? 14.920 -5.452 -0.095 1.00 93.31 89 CYS A N 1
ATOM 671 C CA . CYS A 1 89 ? 15.539 -6.716 0.234 1.00 93.31 89 CYS A CA 1
ATOM 672 C C . CYS A 1 89 ? 16.857 -6.436 0.935 1.00 93.31 89 CYS A C 1
ATOM 674 O O . CYS A 1 89 ? 17.741 -5.829 0.339 1.00 93.31 89 CYS A O 1
ATOM 676 N N . SER A 1 90 ? 17.020 -6.906 2.163 1.00 92.50 90 SER A N 1
ATOM 677 C CA . SER A 1 90 ? 18.312 -6.894 2.845 1.00 92.50 90 SER A CA 1
ATOM 678 C C . SER A 1 90 ? 18.791 -8.324 2.981 1.00 92.50 90 SER A C 1
ATOM 680 O O . SER A 1 90 ? 18.097 -9.148 3.568 1.00 92.50 90 SER A O 1
ATOM 682 N N . CYS A 1 91 ? 19.948 -8.641 2.416 1.00 91.69 91 CYS A N 1
ATOM 683 C CA . CYS A 1 91 ? 20.472 -9.995 2.455 1.00 91.69 91 CYS A CA 1
ATOM 684 C C . CYS A 1 91 ? 21.960 -10.035 2.773 1.00 91.69 91 CYS A C 1
ATOM 686 O O . CYS A 1 91 ? 22.732 -9.158 2.380 1.00 91.69 91 CYS A O 1
ATOM 688 N N . CYS A 1 92 ? 22.354 -11.078 3.490 1.00 89.50 92 CYS A N 1
ATOM 689 C CA . CYS A 1 92 ? 23.736 -11.386 3.823 1.00 89.50 92 CYS A CA 1
ATOM 690 C C . CYS A 1 92 ? 24.010 -12.867 3.584 1.00 89.50 92 CYS A C 1
ATOM 692 O O . CYS A 1 92 ? 23.091 -13.690 3.579 1.00 89.50 92 CYS A O 1
ATOM 694 N N . ARG A 1 93 ? 25.286 -13.198 3.373 1.00 86.12 93 ARG A N 1
ATOM 695 C CA . ARG A 1 93 ? 25.740 -14.578 3.215 1.00 86.12 93 ARG A CA 1
ATOM 696 C C . ARG A 1 93 ? 26.694 -14.966 4.331 1.00 86.12 93 ARG A C 1
ATOM 698 O O . ARG A 1 93 ? 27.672 -14.262 4.578 1.00 86.12 93 ARG A O 1
ATOM 705 N N . ASP A 1 94 ? 26.418 -16.120 4.922 1.00 81.81 94 ASP A N 1
ATOM 706 C CA . ASP A 1 94 ? 27.287 -16.825 5.861 1.00 81.81 94 ASP A CA 1
ATOM 707 C C . ASP A 1 94 ? 27.756 -15.949 7.047 1.00 81.81 94 ASP A C 1
ATOM 709 O O . ASP A 1 94 ? 26.960 -15.292 7.711 1.00 81.81 94 ASP A O 1
ATOM 713 N N . ASP A 1 95 ? 29.054 -15.925 7.340 1.00 72.50 95 ASP A N 1
ATOM 714 C CA . ASP A 1 95 ? 29.660 -15.185 8.452 1.00 72.50 95 ASP A CA 1
ATOM 715 C C . ASP A 1 95 ? 29.660 -13.652 8.268 1.00 72.50 95 ASP A C 1
ATOM 717 O O . ASP A 1 95 ? 30.050 -12.918 9.179 1.00 72.50 95 ASP A O 1
ATOM 721 N N . LYS A 1 96 ? 29.180 -13.148 7.122 1.00 67.38 96 LYS A N 1
ATOM 722 C CA . LYS A 1 96 ? 29.147 -11.717 6.776 1.00 67.38 96 LYS A CA 1
ATOM 723 C C . LYS A 1 96 ? 27.827 -11.014 7.085 1.00 67.38 96 LYS A C 1
ATOM 725 O O . LYS A 1 96 ? 27.612 -9.899 6.625 1.00 67.38 96 LYS A O 1
ATOM 730 N N . CYS A 1 97 ? 26.964 -11.593 7.913 1.00 72.56 97 CYS A N 1
ATOM 731 C CA . CYS A 1 97 ? 25.722 -10.936 8.328 1.00 72.56 97 CYS A CA 1
ATOM 732 C C . CYS A 1 97 ? 25.800 -9.619 9.126 1.00 72.56 97 CYS A C 1
ATOM 734 O O . CYS A 1 97 ? 24.759 -8.971 9.241 1.00 72.56 97 CYS A O 1
ATOM 736 N N . PRO A 1 98 ? 26.958 -9.104 9.592 1.00 74.19 98 PRO A N 1
ATOM 737 C CA . PRO A 1 98 ? 27.030 -7.681 9.932 1.00 74.19 98 PRO A CA 1
ATOM 738 C C . PRO A 1 98 ? 26.919 -6.736 8.717 1.00 74.19 98 PRO A C 1
ATOM 740 O O . PRO A 1 98 ? 26.528 -5.584 8.898 1.00 74.19 98 PRO A O 1
ATOM 743 N N . GLU A 1 99 ? 27.228 -7.190 7.497 1.00 80.19 99 GLU A N 1
ATOM 744 C CA . GLU A 1 99 ? 27.163 -6.394 6.264 1.00 80.19 99 GLU A CA 1
ATOM 745 C C . GLU A 1 99 ? 25.987 -6.851 5.389 1.00 80.19 99 GLU A C 1
ATOM 747 O O . GLU A 1 99 ? 26.096 -7.749 4.553 1.00 80.19 99 GLU A O 1
ATOM 752 N N . LEU A 1 100 ? 24.827 -6.224 5.588 1.00 84.31 100 LEU A N 1
ATOM 753 C CA . LEU A 1 100 ? 23.650 -6.464 4.756 1.00 84.31 100 LEU A CA 1
ATOM 754 C C . LEU A 1 100 ? 23.799 -5.742 3.412 1.00 84.31 100 LEU A C 1
ATOM 756 O O . LEU A 1 100 ? 23.897 -4.517 3.356 1.00 84.31 100 LEU A O 1
ATOM 760 N N . SER A 1 101 ? 23.752 -6.501 2.318 1.00 88.62 101 SER A N 1
ATOM 761 C CA . SER A 1 101 ? 23.524 -5.939 0.987 1.00 88.62 101 SER A CA 1
ATOM 762 C C . SER A 1 101 ? 22.049 -5.569 0.837 1.00 88.62 101 SER A C 1
ATOM 764 O O . SER A 1 101 ? 21.177 -6.362 1.193 1.00 88.62 101 SER A O 1
ATOM 766 N N . SER A 1 102 ? 21.766 -4.359 0.345 1.00 90.81 102 SER A N 1
ATOM 767 C CA . SER A 1 102 ? 20.398 -3.894 0.098 1.00 90.81 102 SER A CA 1
ATOM 768 C C . SER A 1 102 ? 20.100 -3.859 -1.398 1.00 90.81 102 SER A C 1
ATOM 770 O O . SER A 1 102 ? 20.884 -3.351 -2.202 1.00 90.81 102 SER A O 1
ATOM 772 N N . HIS A 1 103 ? 18.947 -4.400 -1.766 1.00 91.81 103 HIS A N 1
ATOM 773 C CA . HIS A 1 103 ? 18.402 -4.395 -3.113 1.00 91.81 103 HIS A CA 1
ATOM 774 C C . HIS A 1 103 ? 1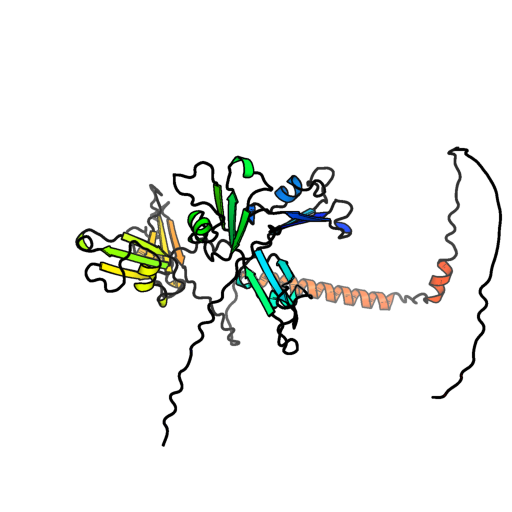6.950 -3.947 -3.073 1.00 91.81 103 HIS A C 1
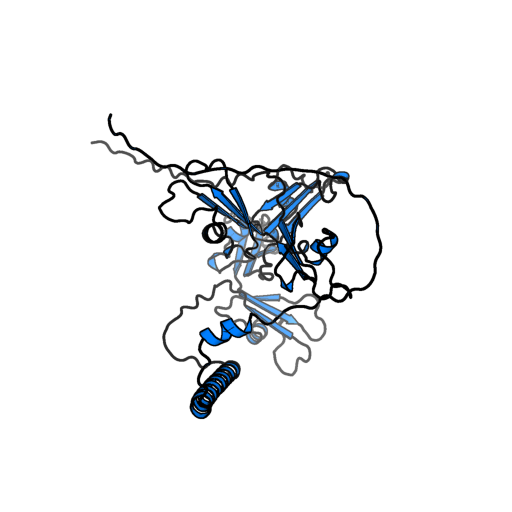ATOM 776 O O . HIS A 1 103 ? 16.271 -4.105 -2.063 1.00 91.81 103 HIS A O 1
ATOM 782 N N . ARG A 1 104 ? 16.442 -3.390 -4.171 1.00 92.25 104 ARG A N 1
ATOM 783 C CA . ARG A 1 104 ? 15.082 -2.850 -4.197 1.00 92.25 104 ARG A CA 1
ATOM 784 C C . ARG A 1 104 ? 14.364 -3.149 -5.491 1.00 92.25 104 ARG A C 1
ATOM 786 O O . ARG A 1 104 ? 14.979 -3.221 -6.555 1.00 92.25 104 ARG A O 1
ATOM 793 N N . PHE A 1 105 ? 13.052 -3.314 -5.401 1.00 93.62 105 PHE A N 1
ATOM 794 C CA . PHE A 1 105 ? 12.207 -3.535 -6.561 1.00 93.62 105 PHE A CA 1
ATOM 795 C C . PHE A 1 105 ? 10.785 -3.017 -6.360 1.00 93.62 105 PHE A C 1
ATOM 797 O O . PHE A 1 105 ? 10.342 -2.801 -5.239 1.00 93.62 105 PHE A O 1
ATOM 804 N N . SER A 1 106 ? 10.063 -2.867 -7.471 1.00 92.56 106 SER A N 1
ATOM 805 C CA . SER A 1 106 ? 8.623 -2.605 -7.465 1.00 92.56 106 SER A CA 1
ATOM 806 C C . SER A 1 106 ? 7.851 -3.919 -7.302 1.00 92.56 106 SER A C 1
ATOM 808 O O . SER A 1 106 ? 7.788 -4.733 -8.236 1.00 92.56 106 SER A O 1
ATOM 810 N N . ALA A 1 107 ? 7.371 -4.183 -6.090 1.00 91.12 107 ALA A N 1
ATOM 811 C CA . ALA A 1 107 ? 6.491 -5.286 -5.724 1.00 91.12 107 ALA A CA 1
ATOM 812 C C . ALA A 1 107 ? 5.030 -4.968 -6.054 1.00 91.12 107 ALA A C 1
ATOM 814 O O . ALA A 1 107 ? 4.290 -5.864 -6.469 1.00 91.12 107 ALA A O 1
ATOM 815 N N . GLY A 1 108 ? 4.620 -3.706 -5.905 1.00 85.44 108 GLY A N 1
ATOM 816 C CA . GLY A 1 108 ? 3.252 -3.255 -6.141 1.00 85.44 108 GLY A CA 1
ATOM 817 C C . GLY A 1 108 ? 2.316 -3.464 -4.947 1.00 85.44 108 GLY A C 1
ATOM 818 O O . GLY A 1 108 ? 1.405 -2.657 -4.766 1.00 85.44 108 GLY A O 1
ATOM 819 N N . ASP A 1 109 ? 2.554 -4.525 -4.169 1.00 83.69 109 ASP A N 1
ATOM 820 C CA . ASP A 1 109 ? 1.727 -5.003 -3.058 1.00 83.69 109 ASP A CA 1
ATOM 821 C C . ASP A 1 109 ? 2.589 -5.727 -1.991 1.00 83.69 109 ASP A C 1
ATOM 823 O O . ASP A 1 109 ? 3.552 -6.414 -2.371 1.00 83.69 109 ASP A O 1
ATOM 827 N N . PRO A 1 110 ? 2.240 -5.654 -0.686 1.00 86.69 110 PRO A N 1
ATOM 828 C CA . PRO A 1 110 ? 2.997 -6.307 0.385 1.00 86.69 110 PRO A CA 1
ATOM 829 C C . PRO A 1 110 ? 3.170 -7.820 0.200 1.00 86.69 110 PRO A C 1
ATOM 831 O O . PRO A 1 110 ? 4.242 -8.354 0.479 1.00 86.69 110 PRO A O 1
ATOM 834 N N . SER A 1 111 ? 2.163 -8.528 -0.327 1.00 86.19 111 SER A N 1
ATOM 835 C CA . SER A 1 111 ? 2.218 -9.987 -0.533 1.00 86.19 111 SER A CA 1
ATOM 836 C C . SER A 1 111 ? 3.262 -10.416 -1.568 1.00 86.19 111 SER A C 1
ATOM 838 O O . SER A 1 111 ? 3.670 -11.579 -1.605 1.00 86.19 111 SER A O 1
ATOM 840 N N . ARG A 1 112 ? 3.721 -9.476 -2.404 1.00 89.94 112 ARG A N 1
ATOM 841 C CA . ARG A 1 112 ? 4.758 -9.688 -3.421 1.00 89.94 112 ARG A CA 1
ATOM 842 C C . ARG A 1 112 ? 6.149 -9.271 -2.945 1.00 89.94 112 ARG A C 1
ATOM 844 O O . ARG A 1 112 ? 7.121 -9.519 -3.657 1.00 89.94 112 ARG A O 1
ATOM 851 N N . CYS A 1 113 ? 6.258 -8.675 -1.759 1.00 94.19 113 CYS A N 1
ATOM 852 C CA . CYS A 1 113 ? 7.517 -8.322 -1.118 1.00 94.19 113 CYS A CA 1
ATOM 853 C C . CYS A 1 113 ? 7.885 -9.375 -0.066 1.00 94.19 113 CYS A C 1
ATOM 855 O O . CYS A 1 113 ? 7.645 -9.209 1.126 1.00 94.19 113 CYS A O 1
ATOM 857 N N . THR A 1 114 ? 8.437 -10.503 -0.515 1.00 93.06 114 THR A N 1
ATOM 858 C CA . THR A 1 114 ? 8.804 -11.623 0.365 1.00 93.06 114 THR A CA 1
ATOM 859 C C . THR A 1 114 ? 10.277 -11.982 0.219 1.00 93.06 114 THR A C 1
ATOM 861 O O . THR A 1 114 ? 10.881 -11.738 -0.826 1.00 93.06 114 THR A O 1
ATOM 864 N N . ALA A 1 115 ? 10.853 -12.621 1.242 1.00 90.19 115 ALA A N 1
ATOM 865 C CA . ALA A 1 115 ? 12.236 -13.102 1.194 1.00 90.19 115 ALA A CA 1
ATOM 866 C C . ALA A 1 115 ? 12.480 -14.025 -0.014 1.00 90.19 115 ALA A C 1
ATOM 868 O O . ALA A 1 115 ? 13.485 -13.896 -0.705 1.00 90.19 115 ALA A O 1
ATOM 869 N N . GLN A 1 116 ? 11.510 -14.884 -0.345 1.00 88.50 116 GLN A N 1
ATOM 870 C CA . GLN A 1 116 ? 11.577 -15.742 -1.528 1.00 88.50 116 GLN A CA 1
ATOM 871 C C . GLN A 1 116 ? 11.666 -14.930 -2.828 1.00 88.50 116 GLN A C 1
ATOM 873 O O . GLN A 1 116 ? 12.447 -15.275 -3.713 1.00 88.50 116 GLN A O 1
ATOM 878 N N . GLN A 1 117 ? 10.888 -13.849 -2.950 1.00 93.38 117 GLN A N 1
ATOM 879 C CA . GLN A 1 117 ? 10.953 -12.966 -4.117 1.00 93.38 117 GLN A CA 1
ATOM 880 C C . GLN A 1 117 ? 12.283 -12.211 -4.173 1.00 93.38 117 GLN A C 1
ATOM 882 O O . GLN A 1 117 ? 12.852 -12.074 -5.253 1.00 93.38 117 GLN A O 1
ATOM 887 N N . CYS A 1 118 ? 12.820 -11.788 -3.026 1.00 93.81 118 CYS A N 1
ATOM 888 C CA . CYS A 1 118 ? 14.154 -11.198 -2.941 1.00 93.81 118 CYS A CA 1
ATOM 889 C C . CYS A 1 118 ? 15.235 -12.154 -3.464 1.00 93.81 118 CYS A C 1
ATOM 891 O O . CYS A 1 118 ? 15.977 -11.785 -4.374 1.00 93.81 118 CYS A O 1
ATOM 893 N N . SER A 1 119 ? 15.277 -13.394 -2.970 1.00 91.88 119 SER A N 1
ATOM 894 C CA . SER A 1 119 ? 16.236 -14.414 -3.419 1.00 91.88 119 SER A CA 1
ATOM 895 C C . SER A 1 119 ? 16.072 -14.789 -4.892 1.00 91.88 119 SER A C 1
ATOM 897 O O . SER A 1 119 ? 17.054 -14.983 -5.599 1.00 91.88 119 SER A O 1
ATOM 899 N N . ALA A 1 120 ? 14.832 -14.874 -5.383 1.00 91.62 120 ALA A N 1
ATOM 900 C CA . ALA A 1 120 ? 14.567 -15.200 -6.783 1.00 91.62 120 ALA A CA 1
ATOM 901 C C . ALA A 1 120 ? 15.014 -14.085 -7.741 1.00 91.62 120 ALA A C 1
ATOM 903 O O . ALA A 1 120 ? 15.345 -14.353 -8.897 1.00 91.62 120 ALA A O 1
ATOM 904 N N . ARG A 1 121 ? 14.986 -12.830 -7.281 1.00 93.25 121 ARG A N 1
ATOM 905 C CA . ARG A 1 121 ? 15.213 -11.654 -8.124 1.00 93.25 121 ARG A CA 1
ATOM 906 C C . ARG A 1 121 ? 16.644 -11.132 -8.056 1.00 93.25 121 ARG A C 1
ATOM 908 O O . ARG A 1 121 ? 17.137 -10.617 -9.059 1.00 93.25 121 ARG A O 1
ATOM 915 N N . PHE A 1 122 ? 17.307 -11.284 -6.914 1.00 92.12 122 PHE A N 1
ATOM 916 C CA . PHE A 1 122 ? 18.686 -10.856 -6.708 1.00 92.12 122 PHE A CA 1
ATOM 917 C C . PHE A 1 122 ? 19.559 -12.064 -6.418 1.00 92.12 122 PHE A C 1
ATOM 919 O O . PHE A 1 122 ? 19.522 -12.621 -5.327 1.00 92.12 122 PHE A O 1
ATOM 926 N N . SER A 1 123 ? 20.400 -12.433 -7.384 1.00 89.00 123 SER A N 1
ATOM 927 C CA . SER A 1 123 ? 21.322 -13.566 -7.258 1.00 89.00 123 SER A CA 1
ATOM 928 C C . SER A 1 123 ? 22.331 -13.406 -6.120 1.00 89.00 123 SER A C 1
ATOM 930 O O . SER A 1 123 ? 22.949 -14.381 -5.709 1.00 89.00 123 SER A O 1
ATOM 932 N N . GLN A 1 124 ? 22.544 -12.180 -5.637 1.00 87.69 124 GLN A N 1
ATOM 933 C CA . GLN A 1 124 ? 23.370 -11.872 -4.472 1.00 87.69 124 GLN A CA 1
ATOM 934 C C . GLN A 1 124 ? 22.707 -12.352 -3.180 1.00 87.69 124 GLN A C 1
ATOM 936 O O . GLN A 1 124 ? 23.403 -12.814 -2.274 1.00 87.69 124 GLN A O 1
ATOM 941 N N . CYS A 1 125 ? 21.377 -12.335 -3.124 1.00 89.94 125 CYS A N 1
ATOM 942 C CA . CYS A 1 125 ? 20.647 -12.888 -2.004 1.00 89.94 125 CYS A CA 1
ATOM 943 C C . CYS A 1 125 ? 20.671 -14.424 -2.080 1.00 89.94 125 CYS A C 1
ATOM 945 O O . CYS A 1 125 ? 20.420 -14.993 -3.143 1.00 89.94 125 CYS A O 1
ATOM 947 N N . PRO A 1 126 ? 21.031 -15.110 -0.987 1.00 87.62 126 PRO A N 1
ATOM 948 C CA . PRO A 1 126 ? 21.006 -16.566 -0.929 1.00 87.62 126 PRO A CA 1
ATOM 949 C C . PRO A 1 126 ? 19.575 -17.071 -1.113 1.00 87.62 126 PRO A C 1
ATOM 951 O O . PRO A 1 126 ? 18.614 -16.410 -0.708 1.00 87.62 126 PRO A O 1
ATOM 954 N N . ASP A 1 127 ? 19.420 -18.229 -1.748 1.00 80.50 127 ASP A N 1
ATOM 955 C CA . ASP A 1 127 ? 18.133 -18.910 -1.749 1.00 80.50 127 ASP A CA 1
ATOM 956 C C . ASP A 1 127 ? 17.859 -19.470 -0.343 1.00 80.50 127 ASP A C 1
ATOM 958 O O . ASP A 1 127 ? 18.770 -19.712 0.446 1.00 80.50 127 ASP A O 1
ATOM 962 N N . GLY A 1 128 ? 16.586 -19.645 0.020 1.00 66.69 128 GLY A N 1
ATOM 963 C CA . GLY A 1 128 ? 16.205 -20.203 1.327 1.00 66.69 128 GLY A CA 1
ATOM 964 C C . GLY A 1 128 ? 16.573 -21.687 1.502 1.00 66.69 128 GLY A C 1
ATOM 965 O O . GLY A 1 128 ? 15.926 -22.388 2.279 1.00 66.69 128 GLY A O 1
ATOM 966 N N . GLY A 1 129 ? 17.530 -22.200 0.723 1.00 66.31 129 GLY A N 1
ATOM 967 C CA . GLY A 1 129 ? 17.966 -23.585 0.722 1.00 66.31 129 GLY A CA 1
ATOM 968 C C . GLY A 1 129 ? 18.873 -23.921 1.906 1.00 66.31 129 GLY A C 1
ATOM 969 O O . GLY A 1 129 ? 19.601 -23.093 2.445 1.00 66.31 129 GLY A O 1
ATOM 970 N N . SER A 1 130 ? 18.885 -25.199 2.287 1.00 55.25 130 SER A N 1
ATOM 971 C CA . SER A 1 130 ? 19.589 -25.734 3.465 1.00 55.25 130 SER A CA 1
ATOM 972 C C . SER A 1 130 ? 21.126 -25.705 3.401 1.00 55.25 130 SER A C 1
ATOM 974 O O . SER A 1 130 ? 21.778 -26.294 4.259 1.00 55.25 130 SER A O 1
ATOM 976 N N . HIS A 1 131 ? 21.722 -25.078 2.386 1.00 64.81 131 HIS A N 1
ATOM 977 C CA . HIS A 1 131 ? 23.173 -25.036 2.185 1.00 64.81 131 HIS A CA 1
ATOM 978 C C . HIS A 1 131 ? 23.829 -23.749 2.714 1.00 64.81 131 HIS A C 1
ATOM 980 O O . HIS A 1 131 ? 25.045 -23.608 2.630 1.00 64.81 131 HIS A O 1
ATOM 986 N N . HIS A 1 132 ? 23.043 -22.860 3.330 1.00 65.81 132 HIS A N 1
ATOM 987 C CA . HIS A 1 132 ? 23.490 -21.563 3.829 1.00 65.81 132 HIS A CA 1
ATOM 988 C C . HIS A 1 132 ? 22.991 -21.298 5.260 1.00 65.81 132 HIS A C 1
ATOM 990 O O . HIS A 1 132 ? 22.160 -20.427 5.500 1.00 65.81 132 HIS A O 1
ATOM 996 N N . ILE A 1 133 ? 23.491 -22.075 6.228 1.00 66.44 133 ILE A N 1
ATOM 997 C CA . ILE A 1 133 ? 22.993 -22.122 7.623 1.00 66.44 133 ILE A CA 1
ATOM 998 C C . ILE A 1 133 ? 23.071 -20.761 8.351 1.00 66.44 133 ILE A C 1
ATOM 1000 O O . ILE A 1 133 ? 22.335 -20.548 9.310 1.00 66.44 133 ILE A O 1
ATOM 1004 N N . ALA A 1 134 ? 23.924 -19.839 7.897 1.00 75.75 134 ALA A N 1
ATOM 1005 C CA . ALA A 1 134 ? 24.087 -18.506 8.486 1.00 75.75 134 ALA A CA 1
ATOM 1006 C C . ALA A 1 134 ? 23.665 -17.358 7.552 1.00 75.75 134 ALA A C 1
ATOM 1008 O O . ALA A 1 134 ? 23.986 -16.208 7.812 1.00 75.75 134 ALA A O 1
ATOM 1009 N N . SER A 1 135 ? 22.972 -17.653 6.454 1.00 83.31 135 SER A N 1
ATOM 1010 C CA . SER A 1 135 ? 22.497 -16.620 5.537 1.00 83.31 135 SER A CA 1
ATOM 1011 C C . SER A 1 135 ? 21.092 -16.145 5.880 1.00 83.31 135 SER A C 1
ATOM 1013 O O . SER A 1 135 ? 20.217 -16.954 6.183 1.00 83.31 135 SER A O 1
ATOM 1015 N N . GLU A 1 136 ? 20.850 -14.843 5.746 1.00 87.69 136 GLU A N 1
ATOM 1016 C CA . GLU A 1 136 ? 19.547 -14.241 6.025 1.00 87.69 136 GLU A CA 1
ATOM 1017 C C . GLU A 1 136 ? 19.087 -13.371 4.853 1.00 87.69 136 GLU A C 1
ATOM 1019 O O . GLU A 1 136 ? 19.880 -12.681 4.204 1.00 87.69 136 GLU A O 1
ATOM 1024 N N . VAL A 1 137 ? 17.782 -13.419 4.578 1.00 90.00 137 VAL A N 1
ATOM 1025 C CA . VAL A 1 137 ? 17.110 -12.568 3.594 1.00 90.00 137 VAL A CA 1
ATOM 1026 C C . VAL A 1 137 ? 15.880 -11.964 4.249 1.00 90.00 137 VAL A C 1
ATOM 1028 O O . VAL A 1 137 ? 14.935 -12.665 4.609 1.00 90.00 137 VAL A O 1
ATOM 1031 N N . PHE A 1 138 ? 15.887 -10.646 4.366 1.00 90.69 138 PHE A N 1
ATOM 1032 C CA . PHE A 1 138 ? 14.788 -9.840 4.864 1.00 90.69 138 PHE A CA 1
ATOM 1033 C C . PHE A 1 138 ? 14.128 -9.124 3.694 1.00 90.69 138 PHE A C 1
ATOM 1035 O O . PHE A 1 138 ? 14.813 -8.623 2.804 1.00 90.69 138 PHE A O 1
ATOM 1042 N N . ALA A 1 139 ? 12.802 -9.063 3.709 1.00 92.50 139 ALA A N 1
ATOM 1043 C CA . ALA A 1 139 ? 12.020 -8.266 2.777 1.00 92.50 139 ALA A CA 1
ATOM 1044 C C . ALA A 1 139 ? 11.150 -7.304 3.582 1.00 92.50 139 ALA A C 1
ATOM 1046 O O . ALA A 1 139 ? 10.429 -7.731 4.486 1.00 92.50 139 ALA A O 1
ATOM 1047 N N . VAL A 1 140 ? 11.235 -6.017 3.267 1.00 91.94 140 VAL A N 1
ATOM 1048 C CA . VAL A 1 140 ? 10.452 -4.959 3.902 1.00 91.94 140 VAL A CA 1
ATOM 1049 C C . VAL A 1 140 ? 9.702 -4.212 2.813 1.00 91.94 140 VAL A C 1
ATOM 1051 O O . VAL A 1 140 ? 10.310 -3.611 1.928 1.00 91.94 140 VAL A O 1
ATOM 1054 N N . TYR A 1 141 ? 8.375 -4.273 2.875 1.00 91.88 141 TYR A N 1
ATOM 1055 C CA . TYR A 1 141 ? 7.518 -3.452 2.031 1.00 91.88 141 TYR A CA 1
ATOM 1056 C C . TYR A 1 141 ? 7.392 -2.054 2.637 1.00 91.88 141 TYR A C 1
ATOM 1058 O O . TYR A 1 141 ? 7.278 -1.910 3.852 1.00 91.88 141 TYR A O 1
ATOM 1066 N N . HIS A 1 142 ? 7.399 -1.027 1.801 1.00 91.31 142 HIS A N 1
ATOM 1067 C CA . HIS A 1 142 ? 7.299 0.370 2.192 1.00 91.31 142 HIS A CA 1
ATOM 1068 C C . HIS A 1 142 ? 6.073 0.979 1.517 1.00 91.31 142 HIS A C 1
ATOM 1070 O O . HIS A 1 142 ? 6.056 1.164 0.302 1.00 91.31 142 HIS A O 1
ATOM 1076 N N . ASP A 1 143 ? 5.055 1.297 2.310 1.00 89.56 143 ASP A N 1
ATOM 1077 C CA . ASP A 1 143 ? 3.824 1.963 1.869 1.00 89.56 143 ASP A CA 1
ATOM 1078 C C . ASP A 1 143 ? 3.628 3.335 2.505 1.00 89.56 143 ASP A C 1
ATOM 1080 O O . ASP A 1 143 ? 2.652 4.010 2.198 1.00 89.56 143 ASP A O 1
ATOM 1084 N N . CYS A 1 144 ? 4.546 3.775 3.361 1.00 90.44 144 CYS A N 1
ATOM 1085 C CA . CYS A 1 144 ? 4.550 5.130 3.871 1.00 90.44 144 CYS A CA 1
ATOM 1086 C C . CYS A 1 144 ? 5.945 5.741 3.809 1.00 90.44 144 CYS A C 1
ATOM 1088 O O . CYS A 1 144 ? 6.932 5.127 4.225 1.00 90.44 144 CYS A O 1
ATOM 1090 N N . SER A 1 145 ? 6.004 6.975 3.316 1.00 90.31 145 SER A N 1
ATOM 1091 C CA . SER A 1 145 ? 7.208 7.796 3.282 1.00 90.31 145 SER A CA 1
ATOM 1092 C C . SER A 1 145 ? 6.998 9.070 4.098 1.00 90.31 145 SER A C 1
ATOM 1094 O O . SER A 1 145 ? 6.096 9.857 3.817 1.00 90.31 145 SER A O 1
ATOM 1096 N N . CYS A 1 146 ? 7.847 9.292 5.098 1.00 89.31 146 CYS A N 1
ATOM 1097 C CA . CYS A 1 146 ? 7.978 10.574 5.777 1.00 89.31 146 CYS A CA 1
ATOM 1098 C C . CYS A 1 146 ? 9.039 11.399 5.083 1.00 89.31 146 CYS A C 1
ATOM 1100 O O . CYS A 1 146 ? 10.127 10.898 4.818 1.00 89.31 146 CYS A O 1
ATOM 1102 N N . SER A 1 147 ? 8.767 12.678 4.908 1.00 87.62 147 SER A N 1
ATOM 1103 C CA . SER A 1 147 ? 9.771 13.668 4.565 1.00 87.62 147 SER A CA 1
ATOM 1104 C C . SER A 1 147 ? 9.818 14.729 5.652 1.00 87.62 147 SER A C 1
ATOM 1106 O O . SER A 1 147 ? 8.798 15.354 5.943 1.00 87.62 147 SER A O 1
ATOM 1108 N N . CYS A 1 148 ? 10.990 14.914 6.252 1.00 87.94 148 CYS A N 1
ATOM 1109 C CA . CYS A 1 148 ? 11.188 15.785 7.403 1.00 87.94 148 CYS A CA 1
ATOM 1110 C C . CYS A 1 148 ? 12.342 16.755 7.146 1.00 87.94 148 CYS A C 1
ATOM 1112 O O . CYS A 1 148 ? 13.441 16.341 6.766 1.00 87.94 148 CYS A O 1
ATOM 1114 N N . CYS A 1 149 ? 12.109 18.039 7.395 1.00 85.69 149 CYS A N 1
ATOM 1115 C CA . CYS A 1 149 ? 13.142 19.072 7.372 1.00 85.69 149 CYS A CA 1
ATOM 1116 C C . CYS A 1 149 ? 13.083 19.915 8.650 1.00 85.69 149 CYS A C 1
ATOM 1118 O O . CYS A 1 149 ? 12.008 20.232 9.163 1.00 85.69 149 CYS A O 1
ATOM 1120 N N . SER A 1 150 ? 14.269 20.242 9.173 1.00 77.00 150 SER A N 1
ATOM 1121 C CA . SER A 1 150 ? 14.450 21.012 10.408 1.00 77.00 150 SER A CA 1
ATOM 1122 C C . SER A 1 150 ? 14.410 22.532 10.220 1.00 77.00 150 SER A C 1
ATOM 1124 O O . SER A 1 150 ? 14.410 23.271 11.195 1.00 77.00 150 SER A O 1
ATOM 1126 N N . ASP A 1 151 ? 14.445 22.998 8.975 1.00 72.88 151 ASP A N 1
ATOM 1127 C CA . ASP A 1 151 ? 14.442 24.412 8.606 1.00 72.88 151 ASP A CA 1
ATOM 1128 C C . ASP A 1 151 ? 13.773 24.528 7.233 1.00 72.88 151 ASP A C 1
ATOM 1130 O O . ASP A 1 151 ? 14.144 23.812 6.300 1.00 72.88 151 ASP A O 1
ATOM 1134 N N . GLU A 1 152 ? 12.802 25.428 7.101 1.00 66.50 152 GLU A N 1
ATOM 1135 C CA . GLU A 1 152 ? 12.085 25.732 5.860 1.00 66.50 152 GLU A CA 1
ATOM 1136 C C . GLU A 1 152 ? 13.043 26.046 4.695 1.00 66.50 152 GLU A C 1
ATOM 1138 O O . GLU A 1 152 ? 12.816 25.636 3.555 1.00 66.50 152 GLU A O 1
ATOM 1143 N N . ARG A 1 153 ? 14.195 26.674 4.977 1.00 66.75 153 ARG A N 1
ATOM 1144 C CA . ARG A 1 153 ? 15.235 26.953 3.966 1.00 66.75 153 ARG A CA 1
ATOM 1145 C C . ARG A 1 153 ? 15.972 25.696 3.502 1.00 66.75 153 ARG A C 1
ATOM 1147 O O . ARG A 1 153 ? 16.603 25.705 2.444 1.00 66.75 153 ARG A O 1
ATOM 1154 N N . GLN A 1 154 ? 15.911 24.623 4.287 1.00 65.50 154 GLN A N 1
ATOM 1155 C CA . GLN A 1 154 ? 16.473 23.311 3.973 1.00 65.50 154 GLN A CA 1
ATOM 1156 C C . GLN A 1 154 ? 15.444 22.363 3.348 1.00 65.50 154 GLN A C 1
ATOM 1158 O O . GLN A 1 154 ? 15.827 21.295 2.887 1.00 65.50 154 GLN A O 1
ATOM 1163 N N . CYS A 1 155 ? 14.170 22.737 3.216 1.00 68.31 155 CYS A N 1
ATOM 1164 C CA . CYS A 1 155 ? 13.169 21.919 2.519 1.00 68.31 155 CYS A CA 1
ATOM 1165 C C . CYS A 1 155 ? 13.273 22.046 0.982 1.00 68.31 155 CYS A C 1
ATOM 1167 O O . CYS A 1 155 ? 12.274 22.069 0.268 1.00 68.31 155 CYS A O 1
ATOM 1169 N N . THR A 1 156 ? 14.491 22.161 0.447 1.00 65.69 156 THR A N 1
ATOM 1170 C CA . THR A 1 156 ? 14.743 22.035 -0.994 1.00 65.69 156 THR A CA 1
ATOM 1171 C C . THR A 1 156 ? 14.954 20.560 -1.346 1.00 65.69 156 THR A C 1
ATOM 1173 O O . THR A 1 156 ? 15.356 19.772 -0.489 1.00 65.69 156 THR A O 1
ATOM 1176 N N . LEU A 1 157 ? 14.693 20.190 -2.609 1.00 59.06 157 LEU A N 1
ATOM 1177 C CA . LEU A 1 157 ? 14.662 18.825 -3.186 1.00 59.06 157 LEU A CA 1
ATOM 1178 C C . LEU A 1 157 ? 15.940 17.952 -3.029 1.00 59.06 157 LEU A C 1
ATOM 1180 O O . LEU A 1 157 ? 16.083 16.946 -3.720 1.00 59.06 157 LEU A O 1
ATOM 1184 N N . GLY A 1 158 ? 16.864 18.292 -2.130 1.00 61.53 158 GLY A N 1
ATOM 1185 C CA . GLY A 1 158 ? 18.048 17.496 -1.791 1.00 61.53 158 GLY A CA 1
ATOM 1186 C C . GLY A 1 158 ? 18.437 17.482 -0.307 1.00 61.53 158 GLY A C 1
ATOM 1187 O O . GLY A 1 158 ? 19.391 16.796 0.036 1.00 61.53 158 GLY A O 1
ATOM 1188 N N . ASN A 1 159 ? 17.723 18.201 0.569 1.00 69.94 159 ASN A N 1
ATOM 1189 C CA . ASN A 1 159 ? 18.082 18.354 1.991 1.00 69.94 159 ASN A CA 1
ATOM 1190 C C . ASN A 1 159 ? 16.999 17.827 2.956 1.00 69.94 159 ASN A C 1
ATOM 1192 O O . ASN A 1 159 ? 17.084 18.023 4.168 1.00 69.94 159 ASN A O 1
ATOM 1196 N N . MET A 1 160 ? 15.974 17.152 2.432 1.00 75.06 160 MET A N 1
ATOM 1197 C CA . MET A 1 160 ? 14.922 16.527 3.233 1.00 75.06 160 MET A CA 1
ATOM 1198 C C . MET A 1 160 ? 15.367 15.135 3.686 1.00 75.06 160 MET A C 1
ATOM 1200 O O . MET A 1 160 ? 15.794 14.317 2.870 1.00 75.06 160 MET A O 1
ATOM 1204 N N . ASN A 1 161 ? 15.226 14.844 4.980 1.00 82.62 161 ASN A N 1
ATOM 1205 C CA . ASN A 1 161 ? 15.396 13.485 5.479 1.00 82.62 161 ASN A CA 1
ATOM 1206 C C . ASN A 1 161 ? 14.151 12.684 5.124 1.00 82.62 161 ASN A C 1
ATOM 1208 O O . ASN A 1 161 ? 13.043 13.064 5.509 1.00 82.62 161 ASN A O 1
ATOM 1212 N N . ILE A 1 162 ? 14.337 11.588 4.395 1.00 84.94 162 ILE A N 1
ATOM 1213 C CA . ILE A 1 162 ? 13.232 10.745 3.953 1.00 84.94 162 ILE A CA 1
ATOM 1214 C C . ILE A 1 162 ? 13.328 9.398 4.654 1.00 84.94 162 ILE A C 1
ATOM 1216 O O . ILE A 1 162 ? 14.339 8.703 4.564 1.00 84.94 162 ILE A O 1
ATOM 1220 N N . TYR A 1 163 ? 12.258 9.046 5.355 1.00 87.44 163 TYR A N 1
ATOM 1221 C CA . TYR A 1 163 ? 12.124 7.794 6.087 1.00 87.44 163 TYR A CA 1
ATOM 1222 C C . TYR A 1 163 ? 10.995 6.972 5.493 1.00 87.44 163 TYR A C 1
ATOM 1224 O O . TYR A 1 163 ? 9.977 7.526 5.089 1.00 87.44 163 TYR A O 1
ATOM 1232 N N . ARG A 1 164 ? 11.151 5.650 5.463 1.00 87.50 164 ARG A N 1
ATOM 1233 C CA . ARG A 1 164 ? 10.135 4.741 4.927 1.00 87.50 164 ARG A CA 1
ATOM 1234 C C . ARG A 1 164 ? 9.859 3.597 5.882 1.00 87.50 164 ARG A C 1
ATOM 1236 O O . ARG A 1 164 ? 10.742 3.194 6.642 1.00 87.50 164 ARG A O 1
ATOM 1243 N N . TRP A 1 165 ? 8.623 3.116 5.874 1.00 90.19 165 TRP A N 1
ATOM 1244 C CA . TRP A 1 165 ? 8.223 1.923 6.608 1.00 90.19 165 TRP A CA 1
ATOM 1245 C C . TRP A 1 165 ? 6.922 1.345 6.058 1.00 90.19 165 TRP A C 1
ATOM 1247 O O . TRP A 1 165 ? 6.219 1.982 5.274 1.00 90.19 165 TRP A O 1
ATOM 1257 N N . TYR A 1 166 ? 6.595 0.150 6.546 1.00 90.12 166 TYR A N 1
ATOM 1258 C CA . TYR A 1 166 ? 5.280 -0.451 6.388 1.00 90.12 166 TYR A CA 1
ATOM 1259 C C . TYR A 1 166 ? 4.285 0.110 7.420 1.00 90.12 166 TYR A C 1
ATOM 1261 O O . TYR A 1 166 ? 4.299 -0.314 8.580 1.00 90.12 166 TYR A O 1
ATOM 1269 N N . SER A 1 167 ? 3.467 1.097 7.052 1.00 88.94 167 SER A N 1
ATOM 1270 C CA . SER A 1 167 ? 2.354 1.589 7.867 1.00 88.94 167 SER A CA 1
ATOM 1271 C C . SER A 1 167 ? 1.145 0.658 7.824 1.00 88.94 167 SER A C 1
ATOM 1273 O O . SER A 1 167 ? 0.365 0.667 8.773 1.00 88.94 167 SER A O 1
ATOM 1275 N N . GLY A 1 168 ? 0.966 -0.120 6.752 1.00 83.88 168 GLY A N 1
ATOM 1276 C CA . GLY A 1 168 ? -0.157 -1.042 6.557 1.00 83.88 168 GLY A CA 1
ATOM 1277 C C . GLY A 1 168 ? -1.499 -0.361 6.271 1.00 83.88 168 GLY A C 1
ATOM 1278 O O . GLY A 1 168 ? -2.426 -1.005 5.789 1.00 83.88 168 GLY A O 1
ATOM 1279 N N . SER A 1 169 ? -1.620 0.940 6.546 1.00 80.19 169 SER A N 1
ATOM 1280 C CA . SER A 1 169 ? -2.801 1.747 6.248 1.00 80.19 169 SER A CA 1
ATOM 1281 C C . SER A 1 169 ? -2.450 3.225 6.063 1.00 80.19 169 SER A C 1
ATOM 1283 O O . SER A 1 169 ? -1.437 3.716 6.582 1.00 80.19 169 SER A O 1
ATOM 1285 N N . ARG A 1 170 ? -3.340 3.956 5.382 1.00 82.56 170 ARG A N 1
ATOM 1286 C CA . ARG A 1 170 ? -3.257 5.415 5.235 1.00 82.56 170 ARG A CA 1
ATOM 1287 C C . ARG A 1 170 ? -3.394 6.143 6.576 1.00 82.56 170 ARG A C 1
ATOM 1289 O O . ARG A 1 170 ? -2.669 7.100 6.817 1.00 82.56 170 ARG A O 1
ATOM 1296 N N . GLY A 1 171 ? -4.265 5.667 7.473 1.00 81.75 171 GLY A N 1
ATOM 1297 C CA . GLY A 1 171 ? -4.468 6.261 8.806 1.00 81.75 171 GLY A CA 1
ATOM 1298 C C . GLY A 1 171 ? -3.237 6.159 9.716 1.00 81.75 171 GLY A C 1
ATOM 1299 O O . GLY A 1 171 ? -2.997 7.032 10.547 1.00 81.75 171 GLY A O 1
ATOM 1300 N N . SER A 1 172 ? -2.401 5.141 9.508 1.00 85.25 172 SER A N 1
ATOM 1301 C CA . SER A 1 172 ? -1.117 4.972 10.200 1.00 85.25 172 SER A CA 1
ATOM 1302 C C . SER A 1 172 ? 0.047 5.715 9.521 1.00 85.25 172 SER A C 1
ATOM 1304 O O . SER A 1 172 ? 1.176 5.665 10.007 1.00 85.25 172 SER A O 1
ATOM 1306 N N . CYS A 1 173 ? -0.207 6.400 8.401 1.00 90.06 173 CYS A N 1
ATOM 1307 C CA . CYS A 1 173 ? 0.763 7.173 7.626 1.00 90.06 173 CYS A CA 1
ATOM 1308 C C . CYS A 1 173 ? 0.443 8.673 7.715 1.00 90.06 173 CYS A C 1
ATOM 1310 O O . CYS A 1 173 ? -0.067 9.282 6.776 1.00 90.06 173 CYS A O 1
ATOM 1312 N N . THR A 1 174 ? 0.710 9.277 8.875 1.00 88.94 174 THR A N 1
ATOM 1313 C CA . THR A 1 174 ? 0.430 10.699 9.141 1.00 88.94 174 THR A CA 1
ATOM 1314 C C . THR A 1 174 ? 1.685 11.432 9.610 1.00 88.94 174 THR A C 1
ATOM 1316 O O . THR A 1 174 ? 2.608 10.788 10.118 1.00 88.94 174 THR A O 1
ATOM 1319 N N . PRO A 1 175 ? 1.745 12.774 9.499 1.00 89.69 175 PRO A N 1
ATOM 1320 C CA . PRO A 1 175 ? 2.855 13.550 10.049 1.00 89.69 175 PRO A CA 1
ATOM 1321 C C . PRO A 1 175 ? 3.093 13.296 11.544 1.00 89.69 175 PRO A C 1
ATOM 1323 O O . PRO A 1 175 ? 4.235 13.220 11.984 1.00 89.69 175 PRO A O 1
ATOM 1326 N N . GLN A 1 176 ? 2.030 13.085 12.326 1.00 87.31 176 GLN A N 1
ATOM 1327 C CA . GLN A 1 176 ? 2.135 12.757 13.751 1.00 87.31 176 GLN A CA 1
ATOM 1328 C C . GLN A 1 176 ? 2.817 11.400 13.958 1.00 87.31 176 GLN A C 1
ATOM 1330 O O . GLN A 1 176 ? 3.741 11.288 14.762 1.00 87.31 176 GLN A O 1
ATOM 1335 N N . HIS A 1 177 ? 2.419 10.379 13.191 1.00 89.94 177 HIS A N 1
ATOM 1336 C CA . HIS A 1 177 ? 3.071 9.070 13.239 1.00 89.94 177 HIS A CA 1
ATOM 1337 C C . HIS A 1 177 ? 4.523 9.128 12.748 1.00 89.94 177 HIS A C 1
ATOM 1339 O O . HIS A 1 177 ? 5.379 8.455 13.322 1.00 89.94 177 HIS A O 1
ATOM 1345 N N . CYS A 1 178 ? 4.824 9.959 11.744 1.00 90.38 178 CYS A N 1
ATOM 1346 C CA . CYS A 1 178 ? 6.190 10.222 11.294 1.00 90.38 178 CYS A CA 1
ATOM 1347 C C . CYS A 1 178 ? 7.082 10.711 12.434 1.00 90.38 178 CYS A C 1
ATOM 1349 O O . CYS A 1 178 ? 8.118 10.105 12.709 1.00 90.38 178 CYS A O 1
ATOM 1351 N N . SER A 1 179 ? 6.664 11.769 13.126 1.00 89.56 179 SER A N 1
ATOM 1352 C CA . SER A 1 179 ? 7.444 12.376 14.208 1.00 89.56 179 SER A CA 1
ATOM 1353 C C . SER A 1 179 ? 7.520 11.501 15.453 1.00 89.56 179 SER A C 1
ATOM 1355 O O . SER A 1 179 ? 8.551 11.463 16.120 1.00 89.56 179 SER A O 1
ATOM 1357 N N . ALA A 1 180 ? 6.473 10.721 15.733 1.00 88.12 180 ALA A N 1
ATOM 1358 C CA . ALA A 1 180 ? 6.508 9.725 16.798 1.00 88.12 180 ALA A CA 1
ATOM 1359 C C . ALA A 1 180 ? 7.509 8.593 16.500 1.00 88.12 180 ALA A C 1
ATOM 1361 O O . ALA A 1 180 ? 8.182 8.095 17.406 1.00 88.12 180 ALA A O 1
ATOM 1362 N N . LYS A 1 181 ? 7.619 8.177 15.232 1.00 88.25 181 LYS A N 1
ATOM 1363 C CA . LYS A 1 181 ? 8.451 7.041 14.818 1.00 88.25 181 LYS A CA 1
ATOM 1364 C C . LYS A 1 181 ? 9.915 7.414 14.597 1.00 88.25 181 LYS A C 1
ATOM 1366 O O . LYS A 1 181 ? 10.805 6.648 14.973 1.00 88.25 181 LYS A O 1
ATOM 1371 N N . PHE A 1 182 ? 10.173 8.573 14.002 1.00 89.12 182 PHE A N 1
ATOM 1372 C CA . PHE A 1 182 ? 11.511 9.026 13.638 1.00 89.12 182 PHE A CA 1
ATOM 1373 C C . PHE A 1 182 ? 11.881 10.248 14.468 1.00 89.12 182 PHE A C 1
ATOM 1375 O O . PHE A 1 182 ? 11.390 11.343 14.235 1.00 89.12 182 PHE A O 1
ATOM 1382 N N . LYS A 1 183 ? 12.801 10.075 15.421 1.00 87.00 183 LYS A N 1
ATOM 1383 C CA . LYS A 1 183 ? 13.223 11.143 16.351 1.00 87.00 183 LYS A CA 1
ATOM 1384 C C . LYS A 1 183 ? 13.842 12.360 15.661 1.00 87.00 183 LYS A C 1
ATOM 1386 O O . LYS A 1 183 ? 13.946 13.423 16.259 1.00 87.00 183 LYS A O 1
ATOM 1391 N N . GLN A 1 184 ? 14.326 12.176 14.439 1.00 85.75 184 GLN A N 1
ATOM 1392 C CA . GLN A 1 184 ? 14.874 13.229 13.592 1.00 85.75 184 GLN A CA 1
ATOM 1393 C C . GLN A 1 184 ? 13.778 14.080 12.937 1.00 85.75 184 GLN A C 1
ATOM 1395 O O . GLN A 1 184 ? 14.073 15.153 12.415 1.00 85.75 184 GLN A O 1
ATOM 1400 N N . CYS A 1 185 ? 12.533 13.604 12.948 1.00 86.50 185 CYS A N 1
ATOM 1401 C CA . CYS A 1 185 ? 11.383 14.360 12.498 1.00 86.50 185 CYS A CA 1
ATOM 1402 C C . CYS A 1 185 ? 10.851 15.219 13.660 1.00 86.50 185 CYS A C 1
ATOM 1404 O O . CYS A 1 185 ? 10.547 14.688 14.729 1.00 86.50 185 CYS A O 1
ATOM 1406 N N . PRO A 1 186 ? 10.747 16.541 13.472 1.00 85.31 186 PRO A N 1
ATOM 1407 C CA . PRO A 1 186 ? 10.204 17.466 14.467 1.00 85.31 186 PRO A CA 1
ATOM 1408 C C . PRO A 1 186 ? 8.715 17.184 14.712 1.00 85.31 186 PRO A C 1
ATOM 1410 O O . PRO A 1 186 ? 8.014 16.735 13.810 1.00 85.31 186 PRO A O 1
ATOM 1413 N N . ASP A 1 187 ? 8.204 17.452 15.912 1.00 81.94 187 ASP A N 1
ATOM 1414 C CA . ASP A 1 187 ? 6.768 17.327 16.202 1.00 81.94 187 ASP A CA 1
ATOM 1415 C C . ASP A 1 187 ? 5.967 18.345 15.354 1.00 81.94 187 ASP A C 1
ATOM 1417 O O . ASP A 1 187 ? 6.314 19.532 15.384 1.00 81.94 187 ASP A O 1
ATOM 1421 N N . PRO A 1 188 ? 4.918 17.935 14.604 1.00 69.25 188 PRO A N 1
ATOM 1422 C CA . PRO A 1 188 ? 4.082 18.838 13.804 1.00 69.25 188 PRO A CA 1
ATOM 1423 C C . PRO A 1 188 ? 3.216 19.812 14.634 1.00 69.25 188 PRO A C 1
ATOM 1425 O O . PRO A 1 188 ? 2.376 20.512 14.070 1.00 69.25 188 PRO A O 1
ATOM 1428 N N . GLY A 1 189 ? 3.368 19.854 15.962 1.00 73.06 189 GLY A N 1
ATOM 1429 C CA . GLY A 1 189 ? 2.661 20.776 16.850 1.00 73.06 189 GLY A CA 1
ATOM 1430 C C . GLY A 1 189 ? 2.880 22.275 16.569 1.00 73.06 189 GLY A C 1
ATOM 1431 O O . GLY A 1 189 ? 3.855 22.707 15.958 1.00 73.06 189 GLY A O 1
ATOM 1432 N N . SER A 1 190 ? 1.968 23.095 17.102 1.00 56.69 190 SER A N 1
ATOM 1433 C CA . SER A 1 190 ? 1.803 24.540 16.840 1.00 56.69 190 SER A CA 1
ATOM 1434 C C . SER A 1 190 ? 2.975 25.463 17.210 1.00 56.69 190 SER A C 1
ATOM 1436 O O . SER A 1 190 ? 2.880 26.670 17.020 1.00 56.69 190 SER A O 1
ATOM 1438 N N . HIS A 1 191 ? 4.067 24.935 17.755 1.00 62.75 191 HIS A N 1
ATOM 1439 C CA . HIS A 1 191 ? 5.243 25.707 18.166 1.00 62.75 191 HIS A CA 1
ATOM 1440 C C . HIS A 1 191 ? 6.396 25.640 17.150 1.00 62.75 191 HIS A C 1
ATOM 1442 O O . HIS A 1 191 ? 7.446 26.236 17.379 1.00 62.75 191 HIS A O 1
ATOM 1448 N N . ASN A 1 192 ? 6.193 24.949 16.024 1.00 64.06 192 ASN A N 1
ATOM 1449 C CA . ASN A 1 192 ? 7.235 24.602 15.062 1.00 64.06 192 ASN A CA 1
ATOM 1450 C C . ASN A 1 192 ? 6.913 25.115 13.644 1.00 64.06 192 ASN A C 1
ATOM 1452 O O . ASN A 1 192 ? 6.999 24.363 12.680 1.00 64.06 192 ASN A O 1
ATOM 1456 N N . GLU A 1 193 ? 6.588 26.406 13.495 1.00 66.88 193 GLU A N 1
ATOM 1457 C CA . GLU A 1 193 ? 6.243 27.025 12.193 1.00 66.88 193 GLU A CA 1
ATOM 1458 C C . GLU A 1 193 ? 7.347 26.901 11.120 1.00 66.88 193 GLU A C 1
ATOM 1460 O O . GLU A 1 193 ? 7.073 27.047 9.936 1.00 66.88 193 GLU A O 1
ATOM 1465 N N . GLN A 1 194 ? 8.591 26.614 11.518 1.00 73.00 194 GLN A N 1
ATOM 1466 C CA . GLN A 1 194 ? 9.750 26.486 10.619 1.00 73.00 194 GLN A CA 1
ATOM 1467 C C . GLN A 1 194 ? 10.037 25.045 10.175 1.00 73.00 194 GLN A C 1
ATOM 1469 O O . GLN A 1 194 ? 10.997 24.800 9.444 1.00 73.00 194 GLN A O 1
ATOM 1474 N N . TYR A 1 195 ? 9.240 24.086 10.638 1.00 77.88 195 TYR A N 1
ATOM 1475 C CA . TYR A 1 195 ? 9.464 22.665 10.436 1.00 77.88 195 TYR A CA 1
ATOM 1476 C C . TYR A 1 195 ? 8.362 22.089 9.555 1.00 77.88 195 TYR A C 1
ATOM 1478 O O . TYR A 1 195 ? 7.182 22.353 9.768 1.00 77.88 195 TYR A O 1
ATOM 1486 N N . THR A 1 196 ? 8.733 21.265 8.577 1.00 83.94 196 THR A N 1
ATOM 1487 C CA . THR A 1 196 ? 7.753 20.559 7.743 1.00 83.94 196 THR A CA 1
ATOM 1488 C C . THR A 1 196 ? 7.952 19.060 7.880 1.00 83.94 196 THR A C 1
ATOM 1490 O O . THR A 1 196 ? 9.038 18.533 7.624 1.00 83.94 196 THR A O 1
ATOM 1493 N N . VAL A 1 197 ? 6.875 18.376 8.268 1.00 87.25 197 VAL A N 1
ATOM 1494 C CA . VAL A 1 197 ? 6.762 16.919 8.220 1.00 87.25 197 VAL A CA 1
ATOM 1495 C C . VAL A 1 197 ? 5.624 16.575 7.282 1.00 87.25 197 VAL A C 1
ATOM 1497 O O . VAL A 1 197 ? 4.466 16.887 7.545 1.00 87.25 197 VAL A O 1
ATOM 1500 N N . THR A 1 198 ? 5.964 15.928 6.175 1.00 86.81 198 THR A N 1
ATOM 1501 C CA . THR A 1 198 ? 4.986 15.390 5.230 1.00 86.81 198 THR A CA 1
ATOM 1502 C C . THR A 1 198 ? 5.001 13.876 5.336 1.00 86.81 198 THR A C 1
ATOM 1504 O O . THR A 1 198 ? 6.071 13.273 5.308 1.00 86.81 198 THR A O 1
ATOM 1507 N N . ALA A 1 199 ? 3.828 13.264 5.453 1.00 88.44 199 ALA A N 1
ATOM 1508 C CA . ALA A 1 199 ? 3.661 11.822 5.349 1.00 88.44 199 ALA A CA 1
ATOM 1509 C C . ALA A 1 199 ? 2.888 11.518 4.072 1.00 88.44 199 ALA A C 1
ATOM 1511 O O . ALA A 1 199 ? 1.869 12.158 3.803 1.00 88.44 199 ALA A O 1
ATOM 1512 N N . LEU A 1 200 ? 3.376 10.561 3.294 1.00 87.44 200 LEU A N 1
ATOM 1513 C CA . LEU A 1 200 ? 2.761 10.177 2.037 1.00 87.44 200 LEU A CA 1
ATOM 1514 C C . LEU A 1 200 ? 2.622 8.662 1.967 1.00 87.44 200 LEU A C 1
ATOM 1516 O O . LEU A 1 200 ? 3.611 7.928 2.013 1.00 87.44 200 LEU A O 1
ATOM 1520 N N . TYR A 1 201 ? 1.370 8.217 1.893 1.00 85.81 201 TYR A N 1
ATOM 1521 C CA . TYR A 1 201 ? 1.010 6.812 1.785 1.00 85.81 201 TYR A CA 1
ATOM 1522 C C . TYR A 1 201 ? 1.035 6.397 0.313 1.00 85.81 201 TYR A C 1
ATOM 1524 O O . TYR A 1 201 ? 0.296 6.960 -0.486 1.00 85.81 201 TYR A O 1
ATOM 1532 N N . SER A 1 202 ? 1.886 5.435 -0.032 1.00 83.06 202 SER A N 1
ATOM 1533 C CA . SER A 1 202 ? 2.087 4.883 -1.378 1.00 83.06 202 SER A CA 1
ATOM 1534 C C . SER A 1 202 ? 1.693 3.406 -1.486 1.00 83.06 202 SER A C 1
ATOM 1536 O O . SER A 1 202 ? 1.944 2.764 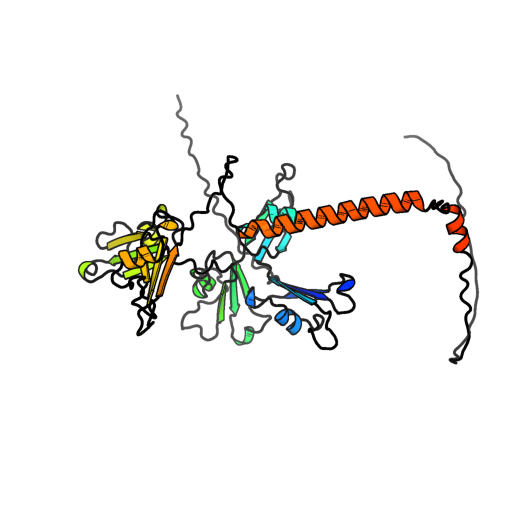-2.514 1.00 83.06 202 SER A O 1
ATOM 1538 N N . GLY A 1 203 ? 1.089 2.849 -0.430 1.00 76.56 203 GLY A N 1
ATOM 1539 C CA . GLY A 1 203 ? 0.497 1.517 -0.470 1.00 76.56 203 GLY A CA 1
ATOM 1540 C C . GLY A 1 203 ? -0.493 1.404 -1.617 1.00 76.56 203 GLY A C 1
ATOM 1541 O O . GLY A 1 203 ? -1.075 2.403 -2.040 1.00 76.56 203 GLY A O 1
ATOM 1542 N N . ALA A 1 204 ? -0.680 0.188 -2.142 1.00 66.88 204 ALA A N 1
ATOM 1543 C CA . ALA A 1 204 ? -1.827 -0.053 -3.004 1.00 66.88 204 ALA A CA 1
ATOM 1544 C C . ALA A 1 204 ? -3.041 0.475 -2.243 1.00 66.88 204 ALA A C 1
ATOM 1546 O O . ALA A 1 204 ? -3.257 0.035 -1.113 1.00 66.88 204 ALA A O 1
ATOM 1547 N N . GLU A 1 205 ? -3.748 1.465 -2.804 1.00 55.06 205 GLU A N 1
ATOM 1548 C CA . GLU A 1 205 ? -5.015 1.897 -2.235 1.00 55.06 205 GLU A CA 1
ATOM 1549 C C . GLU A 1 205 ? -5.819 0.620 -2.094 1.00 55.06 205 GLU A C 1
ATOM 1551 O O . GLU A 1 205 ? -6.224 -0.000 -3.085 1.00 55.06 205 GLU A O 1
ATOM 1556 N N . VAL A 1 206 ? -5.957 0.160 -0.854 1.00 52.28 206 VAL A N 1
ATOM 1557 C CA . VAL A 1 206 ? -6.902 -0.884 -0.540 1.00 52.28 206 VAL A CA 1
ATOM 1558 C C . VAL A 1 206 ? -8.210 -0.155 -0.754 1.00 52.28 206 VAL A C 1
ATOM 1560 O O . VAL A 1 206 ? -8.621 0.588 0.131 1.00 52.28 206 VAL A O 1
ATOM 1563 N N . LYS A 1 207 ? -8.697 -0.217 -2.008 1.00 48.81 207 LYS A N 1
ATOM 1564 C CA . LYS A 1 207 ? -9.888 0.439 -2.559 1.00 48.81 207 LYS A CA 1
ATOM 1565 C C . LYS A 1 207 ? -10.805 0.731 -1.396 1.00 48.81 207 LYS A C 1
ATOM 1567 O O . LYS A 1 207 ? -11.294 -0.270 -0.876 1.00 48.81 207 LYS A O 1
ATOM 1572 N N . ASP A 1 208 ? -10.876 2.004 -0.973 1.00 51.31 208 ASP A N 1
ATOM 1573 C CA . ASP A 1 208 ? -11.345 2.434 0.354 1.00 51.31 208 ASP A CA 1
ATOM 1574 C C . ASP A 1 208 ? -12.162 1.334 0.994 1.00 51.31 208 ASP A C 1
ATOM 1576 O O . ASP A 1 208 ? -13.324 1.139 0.621 1.00 51.31 208 ASP A O 1
ATOM 1580 N N . VAL A 1 209 ? -11.492 0.486 1.783 1.00 63.38 209 VAL A N 1
ATOM 1581 C CA . VAL A 1 209 ? -12.176 -0.697 2.277 1.00 63.38 209 VAL A CA 1
ATOM 1582 C C . VAL A 1 209 ? -13.181 -0.157 3.253 1.00 63.38 209 VAL A C 1
ATOM 1584 O O . VAL A 1 209 ? -12.820 0.273 4.349 1.00 63.38 209 VAL A O 1
ATOM 1587 N N . GLU A 1 210 ? -14.420 -0.093 2.779 1.00 78.00 210 GLU A N 1
ATOM 1588 C CA . GLU A 1 210 ? -15.509 0.481 3.532 1.00 78.00 210 GLU A CA 1
ATOM 1589 C C . GLU A 1 210 ? -15.496 -0.172 4.916 1.00 78.00 210 GLU A C 1
ATOM 1591 O O . GLU A 1 210 ? -15.270 -1.385 5.030 1.00 78.00 210 GLU A O 1
ATOM 1596 N N . PRO A 1 211 ? -15.657 0.603 5.989 1.00 83.12 211 PRO A N 1
ATOM 1597 C CA . PRO A 1 211 ? -15.617 0.030 7.317 1.00 83.12 211 PRO A CA 1
ATOM 1598 C C . PRO A 1 211 ? -16.632 -1.113 7.419 1.00 83.12 211 PRO A C 1
ATOM 1600 O O . PRO A 1 211 ? -17.653 -1.127 6.739 1.00 83.12 211 PRO A O 1
ATOM 1603 N N . SER A 1 212 ? -16.316 -2.103 8.241 1.00 90.38 212 SER A N 1
ATOM 1604 C CA . SER A 1 212 ? -17.150 -3.292 8.462 1.00 90.38 212 SER A CA 1
ATOM 1605 C C . SER A 1 212 ? -17.421 -3.518 9.948 1.00 90.38 212 SER A C 1
ATOM 1607 O O . SER A 1 212 ? -18.077 -4.480 10.335 1.00 90.38 212 SER A O 1
ATOM 1609 N N . CYS A 1 213 ? -16.928 -2.620 10.802 1.00 92.88 213 CYS A N 1
ATOM 1610 C CA . CYS A 1 213 ? -17.214 -2.581 12.224 1.00 92.88 213 CYS A CA 1
ATOM 1611 C C . CYS A 1 213 ? -17.565 -1.150 12.641 1.00 92.88 213 CYS A C 1
ATOM 1613 O O . CYS A 1 213 ? -16.858 -0.203 12.289 1.00 92.88 213 CYS A O 1
ATOM 1615 N N . ASP A 1 214 ? -18.670 -0.998 13.367 1.00 94.06 214 ASP A N 1
ATOM 1616 C CA . ASP A 1 214 ? -19.097 0.244 14.012 1.00 94.06 214 ASP A CA 1
ATOM 1617 C C . ASP A 1 214 ? -19.048 0.049 15.528 1.00 94.06 214 ASP A C 1
ATOM 1619 O O . ASP A 1 214 ? -19.680 -0.854 16.078 1.00 94.06 214 ASP A O 1
ATOM 1623 N N . CYS A 1 215 ? -18.256 0.876 16.191 1.00 93.94 215 CYS A N 1
ATOM 1624 C CA . CYS A 1 215 ? -18.059 0.904 17.625 1.00 93.94 215 CYS A CA 1
ATOM 1625 C C . CYS A 1 215 ? -18.907 2.024 18.211 1.00 93.94 215 CYS A C 1
ATOM 1627 O O . CYS A 1 215 ? -18.533 3.194 18.126 1.00 93.94 215 CYS A O 1
ATOM 1629 N N . ALA A 1 216 ? -20.019 1.665 18.848 1.00 94.31 216 ALA A N 1
ATOM 1630 C CA . ALA A 1 216 ? -20.788 2.610 19.642 1.00 94.31 216 ALA A CA 1
ATOM 1631 C C . ALA A 1 216 ? -20.226 2.631 21.071 1.00 94.31 216 ALA A C 1
ATOM 1633 O O . ALA A 1 216 ? -20.355 1.650 21.808 1.00 94.31 216 ALA A O 1
ATOM 1634 N N . CYS A 1 217 ? -19.601 3.742 21.453 1.00 93.44 217 CYS A N 1
ATOM 1635 C CA . CYS A 1 217 ? -18.936 3.911 22.743 1.00 93.44 217 CYS A CA 1
ATOM 1636 C C . CYS A 1 217 ? -19.586 5.030 23.566 1.00 93.44 217 CYS A C 1
ATOM 1638 O O . CYS A 1 217 ? -20.089 6.011 23.018 1.00 93.44 217 CYS A O 1
ATOM 1640 N N . CYS A 1 218 ? -19.568 4.895 24.891 1.00 92.50 218 CYS A N 1
ATOM 1641 C CA . CYS A 1 218 ? -19.947 5.961 25.820 1.00 92.50 218 CYS A CA 1
ATOM 1642 C C . CYS A 1 218 ? -19.170 5.836 27.138 1.00 92.50 218 CYS A C 1
ATOM 1644 O O . CYS A 1 218 ? -18.747 4.740 27.512 1.00 92.50 218 CYS A O 1
ATOM 1646 N N . LYS A 1 219 ? -18.969 6.962 27.836 1.00 90.62 219 LYS A N 1
ATOM 1647 C CA . LYS A 1 219 ? -18.277 7.029 29.133 1.00 90.62 219 LYS A CA 1
ATOM 1648 C C . LYS A 1 219 ? -19.193 7.642 30.199 1.00 90.62 219 LYS A C 1
ATOM 1650 O O . LYS A 1 219 ? -19.835 8.666 29.988 1.00 90.62 219 LYS A O 1
ATOM 1655 N N . GLY A 1 220 ? -19.229 7.007 31.359 1.00 85.69 220 GLY A N 1
ATOM 1656 C CA . GLY A 1 220 ? -19.904 7.418 32.580 1.00 85.69 220 GLY A CA 1
ATOM 1657 C C . GLY A 1 220 ? -21.374 7.745 32.385 1.00 85.69 220 GLY A C 1
ATOM 1658 O O . GLY A 1 220 ? -22.135 7.011 31.754 1.00 85.69 220 GLY A O 1
ATOM 1659 N N . SER A 1 221 ? -21.777 8.884 32.937 1.00 80.56 221 SER A N 1
ATOM 1660 C CA . SER A 1 221 ? -23.158 9.360 32.908 1.00 80.56 221 SER A CA 1
ATOM 1661 C C . SER A 1 221 ? -23.644 9.815 31.526 1.00 80.56 221 SER A C 1
ATOM 1663 O O . SER A 1 221 ? -24.805 10.207 31.413 1.00 80.56 221 SER A O 1
ATOM 1665 N N . GLU A 1 222 ? -22.811 9.770 30.479 1.00 79.38 222 GLU A N 1
ATOM 1666 C CA . GLU A 1 222 ? -23.188 10.179 29.118 1.00 79.38 222 GLU A CA 1
ATOM 1667 C C . GLU A 1 222 ? -23.874 9.066 28.316 1.00 79.38 222 GLU A C 1
ATOM 1669 O O . GLU A 1 222 ? -24.588 9.365 27.361 1.00 79.38 222 GLU A O 1
ATOM 1674 N N . CYS A 1 223 ? -23.760 7.802 28.735 1.00 79.00 223 CYS A N 1
ATOM 1675 C CA . CYS A 1 223 ? -24.387 6.663 28.053 1.00 79.00 223 CYS A CA 1
ATOM 1676 C C . CYS A 1 223 ? -25.905 6.792 27.788 1.00 79.00 223 CYS A C 1
ATOM 1678 O O . CYS A 1 223 ? -26.352 6.351 26.726 1.00 79.00 223 CYS A O 1
ATOM 1680 N N . PRO A 1 224 ? -26.721 7.410 28.667 1.00 78.25 224 PRO A N 1
ATOM 1681 C CA . PRO A 1 224 ? -28.139 7.648 28.390 1.00 78.25 224 PRO A CA 1
ATOM 1682 C C . PRO A 1 224 ? -28.399 8.717 27.317 1.00 78.25 224 PRO A C 1
ATOM 1684 O O . PRO A 1 224 ? -29.479 8.731 26.732 1.00 78.25 224 PRO A O 1
ATOM 1687 N N . ASN A 1 225 ? -27.445 9.622 27.074 1.00 77.75 225 ASN A N 1
ATOM 1688 C CA . ASN A 1 225 ? -27.622 10.793 26.207 1.00 77.75 225 ASN A CA 1
ATOM 1689 C C . ASN A 1 225 ? -27.139 10.566 24.768 1.00 77.75 225 ASN A C 1
ATOM 1691 O O . ASN A 1 225 ? -27.297 11.447 23.924 1.00 77.75 225 ASN A O 1
ATOM 1695 N N . GLY A 1 226 ? -26.563 9.401 24.480 1.00 80.00 226 GLY A N 1
ATOM 1696 C CA . GLY A 1 226 ? -26.079 9.046 23.155 1.00 80.00 226 GLY A CA 1
ATOM 1697 C C . GLY A 1 226 ? -24.776 8.265 23.218 1.00 80.00 226 GLY A C 1
ATOM 1698 O O . GLY A 1 226 ? -24.129 8.158 24.258 1.00 80.00 226 GLY A O 1
ATOM 1699 N N . ARG A 1 227 ? -24.402 7.693 22.079 1.00 87.69 227 ARG A N 1
ATOM 1700 C CA . ARG A 1 227 ? -23.139 6.978 21.898 1.00 87.69 227 ARG A CA 1
ATOM 1701 C C . ARG A 1 227 ? -22.384 7.637 20.759 1.00 87.69 227 ARG A C 1
ATOM 1703 O O . ARG A 1 227 ? -22.996 8.057 19.777 1.00 87.69 227 ARG A O 1
ATOM 1710 N N . THR A 1 228 ? -21.070 7.739 20.886 1.00 88.06 228 THR A N 1
ATOM 1711 C CA . THR A 1 228 ? -20.214 8.131 19.768 1.00 88.06 228 THR A CA 1
ATOM 1712 C C . THR A 1 228 ? -19.915 6.901 18.929 1.00 88.06 228 THR A C 1
ATOM 1714 O O . THR A 1 228 ? -19.557 5.852 19.463 1.00 88.06 228 THR A O 1
ATOM 1717 N N . HIS A 1 229 ? -20.097 7.033 17.619 1.00 90.62 229 HIS A N 1
ATOM 1718 C CA . HIS A 1 229 ? -19.881 5.961 16.655 1.00 90.62 229 HIS A CA 1
ATOM 1719 C C . HIS A 1 229 ? -18.510 6.124 16.004 1.00 90.62 229 HIS A C 1
ATOM 1721 O O . HIS A 1 229 ? -18.194 7.187 15.465 1.00 90.62 229 HIS A O 1
ATOM 1727 N N . HIS A 1 230 ? -17.708 5.067 16.044 1.00 89.75 230 HIS A N 1
ATOM 1728 C CA . HIS A 1 230 ? -16.397 5.009 15.411 1.00 89.75 230 HIS A CA 1
ATOM 1729 C C . HIS A 1 230 ? -16.339 3.812 14.472 1.00 89.75 230 HIS A C 1
ATOM 1731 O O . HIS A 1 230 ? -16.679 2.698 14.853 1.00 89.75 230 HIS A O 1
ATOM 1737 N N . LYS A 1 231 ? -15.895 4.029 13.237 1.00 89.88 231 LYS A N 1
ATOM 1738 C CA . LYS A 1 231 ? -15.904 2.996 12.202 1.00 89.88 231 LYS A CA 1
ATOM 1739 C C . LYS A 1 231 ? -14.483 2.559 11.863 1.00 89.88 231 LYS A C 1
ATOM 1741 O O . LYS A 1 231 ? -13.620 3.405 11.643 1.00 89.88 231 LYS A O 1
ATOM 1746 N N . PHE A 1 232 ? -14.252 1.252 11.780 1.00 86.75 232 PHE A N 1
ATOM 1747 C CA . PHE A 1 232 ? -13.005 0.683 11.263 1.00 86.75 232 PHE A CA 1
ATOM 1748 C C . PHE A 1 232 ? -13.279 -0.559 10.413 1.00 86.75 232 PHE A C 1
ATOM 1750 O O . PHE A 1 232 ? -14.380 -1.117 10.411 1.00 86.75 232 PHE A O 1
ATOM 1757 N N . PHE A 1 233 ? -12.272 -0.991 9.662 1.00 85.44 233 PHE A N 1
ATOM 1758 C CA . PHE A 1 233 ? -12.353 -2.221 8.892 1.00 85.44 233 PHE A CA 1
ATOM 1759 C C . PHE A 1 233 ? -11.980 -3.438 9.748 1.00 85.44 233 PHE A C 1
ATOM 1761 O O . PHE A 1 233 ? -10.855 -3.557 10.231 1.00 85.44 233 PHE A O 1
ATOM 1768 N N . ALA A 1 234 ? -12.924 -4.361 9.892 1.00 84.88 234 ALA A N 1
ATOM 1769 C CA . ALA A 1 234 ? -12.738 -5.692 10.449 1.00 84.88 234 ALA A CA 1
ATOM 1770 C C . ALA A 1 234 ? -12.784 -6.739 9.322 1.00 84.88 234 ALA A C 1
ATOM 1772 O O . ALA A 1 234 ? -13.767 -6.833 8.582 1.00 84.88 234 ALA A O 1
ATOM 1773 N N . GLU A 1 235 ? -11.732 -7.551 9.203 1.00 78.62 235 GLU A N 1
ATOM 1774 C CA . GLU A 1 235 ? -11.627 -8.591 8.166 1.00 78.62 235 GLU A CA 1
ATOM 1775 C C . GLU A 1 235 ? -12.824 -9.562 8.210 1.00 78.62 235 GLU A C 1
ATOM 1777 O O . GLU A 1 235 ? -13.416 -9.915 7.188 1.00 78.62 235 GLU A O 1
ATOM 1782 N N . ASP A 1 236 ? -13.237 -9.927 9.421 1.00 85.06 236 ASP A N 1
ATOM 1783 C CA . ASP A 1 236 ? -14.347 -10.830 9.688 1.00 85.06 236 ASP A CA 1
ATOM 1784 C C . ASP A 1 236 ? -15.049 -10.459 11.018 1.00 85.06 236 ASP A C 1
ATOM 1786 O O . ASP A 1 236 ? -14.518 -9.647 11.790 1.00 85.06 236 ASP A O 1
ATOM 1790 N N . PRO A 1 237 ? -16.232 -11.033 11.323 1.00 86.69 237 PRO A N 1
ATOM 1791 C CA . PRO A 1 237 ? -16.987 -10.704 12.534 1.00 86.69 237 PRO A CA 1
ATOM 1792 C C . PRO A 1 237 ? -16.211 -10.908 13.841 1.00 86.69 237 PRO A C 1
ATOM 1794 O O . PRO A 1 237 ? -16.455 -10.196 14.811 1.00 86.69 237 PRO A O 1
ATOM 1797 N N . THR A 1 238 ? -15.256 -11.842 13.883 1.00 89.88 238 THR A N 1
ATOM 1798 C CA . THR A 1 238 ? -14.438 -12.124 15.076 1.00 89.88 238 THR A CA 1
ATOM 1799 C C . THR A 1 238 ? -13.404 -11.039 15.359 1.00 89.88 238 THR A C 1
ATOM 1801 O O . THR A 1 238 ? -12.863 -10.987 16.461 1.00 89.88 238 THR A O 1
ATOM 1804 N N . LYS A 1 239 ? -13.131 -10.159 14.387 1.00 89.69 239 LYS A N 1
ATOM 1805 C CA . LYS A 1 239 ? -12.237 -9.000 14.536 1.00 89.69 239 LYS A CA 1
ATOM 1806 C C . LYS A 1 239 ? -12.965 -7.734 14.989 1.00 89.69 239 LYS A C 1
ATOM 1808 O O . LYS A 1 239 ? -12.312 -6.777 15.393 1.00 89.69 239 LYS A O 1
ATOM 1813 N N . CYS A 1 240 ? -14.295 -7.722 14.940 1.00 94.50 240 CYS A N 1
ATOM 1814 C CA . CYS A 1 240 ? -15.125 -6.627 15.429 1.00 94.50 240 CYS A CA 1
ATOM 1815 C C . CYS A 1 240 ? -15.535 -6.906 16.882 1.00 94.50 240 CYS A C 1
ATOM 1817 O O . CYS A 1 240 ? -16.643 -7.366 17.152 1.00 94.50 240 CYS A O 1
ATOM 1819 N N . THR A 1 241 ? -14.610 -6.684 17.821 1.00 95.69 241 THR A N 1
ATOM 1820 C CA . THR A 1 241 ? -14.830 -6.913 19.261 1.00 95.69 241 THR A CA 1
ATOM 1821 C C . THR A 1 241 ? -14.753 -5.615 20.061 1.00 95.69 241 THR A C 1
ATOM 1823 O O . THR A 1 241 ? -14.275 -4.593 19.565 1.00 95.69 241 THR A O 1
ATOM 1826 N N . ALA A 1 242 ? -15.212 -5.646 21.316 1.00 94.00 242 ALA A N 1
ATOM 1827 C CA . ALA A 1 242 ? -15.141 -4.489 22.201 1.00 94.00 242 ALA A CA 1
ATOM 1828 C C . ALA A 1 242 ? -13.680 -4.098 22.477 1.00 94.00 242 ALA A C 1
ATOM 1830 O O . ALA A 1 242 ? -13.344 -2.919 22.461 1.00 94.00 242 ALA A O 1
ATOM 1831 N N . GLU A 1 243 ? -12.792 -5.083 22.625 1.00 92.12 243 GLU A N 1
ATOM 1832 C CA . GLU A 1 243 ? -11.357 -4.866 22.818 1.00 92.12 243 GLU A CA 1
ATOM 1833 C C . GLU A 1 243 ? -10.731 -4.210 21.588 1.00 92.12 243 GLU A C 1
ATOM 1835 O O . GLU A 1 243 ? -9.928 -3.290 21.723 1.00 92.12 243 GLU A O 1
ATOM 1840 N N . ALA A 1 244 ? -11.122 -4.644 20.384 1.00 89.00 244 ALA A N 1
ATOM 1841 C CA . ALA A 1 244 ? -10.671 -4.021 19.147 1.00 89.00 244 ALA A CA 1
ATOM 1842 C C . ALA A 1 244 ? -11.147 -2.563 19.049 1.00 89.00 244 ALA A C 1
ATOM 1844 O O . ALA A 1 244 ? -10.366 -1.698 18.659 1.00 89.00 244 ALA A O 1
ATOM 1845 N N . CYS A 1 245 ? -12.387 -2.269 19.446 1.00 90.62 245 CYS A N 1
ATOM 1846 C CA . CYS A 1 245 ? -12.897 -0.900 19.514 1.00 90.62 245 CYS A CA 1
ATOM 1847 C C . CYS A 1 245 ? -12.090 -0.030 20.494 1.00 90.62 245 CYS A C 1
ATOM 1849 O O . CYS A 1 245 ? -11.622 1.038 20.105 1.00 90.62 245 CYS A O 1
ATOM 1851 N N . SER A 1 246 ? -11.864 -0.495 21.728 1.00 90.12 246 SER A N 1
ATOM 1852 C CA . SER A 1 246 ? -11.073 0.233 22.733 1.00 90.12 246 SER A CA 1
ATOM 1853 C C . SER A 1 246 ? -9.611 0.421 22.322 1.00 90.12 246 SER A C 1
ATOM 1855 O O . SER A 1 246 ? -9.009 1.434 22.655 1.00 90.12 246 SER A O 1
ATOM 1857 N N . ALA A 1 247 ? -9.032 -0.533 21.587 1.00 86.56 247 ALA A N 1
ATOM 1858 C CA . ALA A 1 247 ? -7.652 -0.447 21.113 1.00 86.56 247 ALA A CA 1
ATOM 1859 C C . ALA A 1 247 ? -7.476 0.496 19.911 1.00 86.56 247 ALA A C 1
ATOM 1861 O O . ALA A 1 247 ? -6.402 1.069 19.745 1.00 86.56 247 ALA A O 1
ATOM 1862 N N . ASN A 1 248 ? -8.496 0.634 19.056 1.00 82.06 248 ASN A N 1
ATOM 1863 C CA . ASN A 1 248 ? -8.433 1.502 17.876 1.00 82.06 248 ASN A CA 1
ATOM 1864 C C . ASN A 1 248 ? -8.854 2.951 18.164 1.00 82.06 248 ASN A C 1
ATOM 1866 O O . ASN A 1 248 ? -8.487 3.841 17.396 1.00 82.06 248 ASN A O 1
ATOM 1870 N N . PHE A 1 249 ? -9.620 3.202 19.232 1.00 89.06 249 PHE A N 1
ATOM 1871 C CA . PHE A 1 249 ? -10.168 4.525 19.530 1.00 89.06 249 PHE A CA 1
ATOM 1872 C C . PHE A 1 249 ? -10.019 4.887 21.010 1.00 89.06 249 PHE A C 1
ATOM 1874 O O . PHE A 1 249 ? -10.752 4.381 21.857 1.00 89.06 249 PHE A O 1
ATOM 1881 N N . ASP A 1 250 ? -9.155 5.861 21.308 1.00 86.94 250 ASP A N 1
ATOM 1882 C CA . ASP A 1 250 ? -8.915 6.371 22.671 1.00 86.94 250 ASP A CA 1
ATOM 1883 C C . ASP A 1 250 ? -10.188 6.941 23.341 1.00 86.94 250 ASP A C 1
ATOM 1885 O O . ASP A 1 250 ? -10.309 7.049 24.570 1.00 86.94 250 ASP A O 1
ATOM 1889 N N . GLN A 1 251 ? -11.172 7.339 22.529 1.00 86.38 251 GLN A N 1
ATOM 1890 C CA . GLN A 1 251 ? -12.466 7.829 22.997 1.00 86.38 251 GLN A CA 1
ATOM 1891 C C . GLN A 1 251 ? -13.324 6.710 23.598 1.00 86.38 251 GLN A C 1
ATOM 1893 O O . GLN A 1 251 ? -14.133 6.991 24.485 1.00 86.38 251 GLN A O 1
ATOM 1898 N N . CYS A 1 252 ? -13.114 5.456 23.198 1.00 89.81 252 CYS A N 1
ATOM 1899 C CA . CYS A 1 252 ? -13.786 4.305 23.786 1.00 89.81 252 CYS A CA 1
ATOM 1900 C C . CYS A 1 252 ? -13.130 3.937 25.134 1.00 89.81 252 CYS A C 1
ATOM 1902 O O . CYS A 1 252 ? -11.907 3.984 25.261 1.00 89.81 252 CYS A O 1
ATOM 1904 N N . PRO A 1 253 ? -13.908 3.639 26.191 1.00 92.25 253 PRO A N 1
ATOM 1905 C CA . PRO A 1 253 ? -13.348 3.159 27.454 1.00 92.25 253 PRO A CA 1
ATOM 1906 C C . PRO A 1 253 ? -12.732 1.766 27.296 1.00 92.25 253 PRO A C 1
ATOM 1908 O O . PRO A 1 253 ? -13.050 1.042 26.353 1.00 92.25 253 PRO A O 1
ATOM 1911 N N . GLU A 1 254 ? -11.875 1.371 28.237 1.00 91.81 254 GLU A N 1
ATOM 1912 C CA . GLU A 1 254 ? -11.415 -0.016 28.332 1.00 91.81 254 GLU A CA 1
ATOM 1913 C C . GLU A 1 254 ? -12.596 -0.960 28.600 1.00 91.81 254 GLU A C 1
ATOM 1915 O O . GLU A 1 254 ? -13.553 -0.614 29.301 1.00 91.81 254 GLU A O 1
ATOM 1920 N N . VAL A 1 255 ? -12.530 -2.170 28.041 1.00 89.56 255 VAL A N 1
ATOM 1921 C CA . VAL A 1 255 ? -13.575 -3.182 28.227 1.00 89.56 255 VAL A CA 1
ATOM 1922 C C . VAL A 1 255 ? -13.673 -3.554 29.707 1.00 89.56 255 VAL A C 1
ATOM 1924 O O . VAL A 1 255 ? -12.700 -4.001 30.310 1.00 89.56 255 VAL A O 1
ATOM 1927 N N . GLY A 1 256 ? -14.865 -3.389 30.283 1.00 87.12 256 GLY A N 1
ATOM 1928 C CA . GLY A 1 256 ? -15.125 -3.672 31.697 1.00 87.12 256 GLY A CA 1
ATOM 1929 C C . GLY A 1 256 ? -14.835 -2.513 32.654 1.00 87.12 256 GLY A C 1
ATOM 1930 O O . GLY A 1 256 ? -14.873 -2.726 33.864 1.00 87.12 256 GLY A O 1
ATOM 1931 N N . ALA A 1 257 ? -14.565 -1.302 32.153 1.00 87.25 257 ALA A N 1
ATOM 1932 C CA . ALA A 1 257 ? -14.547 -0.107 32.992 1.00 87.25 257 ALA A CA 1
ATOM 1933 C C . ALA A 1 257 ? -15.909 0.084 33.693 1.00 87.25 257 ALA A C 1
ATOM 1935 O O . ALA A 1 257 ? -16.953 -0.066 33.062 1.00 87.25 257 ALA A O 1
ATOM 1936 N N . GLU A 1 258 ? -15.903 0.432 34.987 1.00 84.56 258 GLU A N 1
ATOM 1937 C CA . GLU A 1 258 ? -17.134 0.570 35.795 1.00 84.56 258 GLU A CA 1
ATOM 1938 C C . GLU A 1 258 ? -18.110 1.612 35.224 1.00 84.56 258 GLU A C 1
ATOM 1940 O O . GLU A 1 258 ? -19.323 1.459 35.335 1.00 84.56 258 GLU A O 1
ATOM 1945 N N . ASP A 1 259 ? -17.563 2.622 34.547 1.00 85.88 259 ASP A N 1
ATOM 1946 C CA . ASP A 1 259 ? -18.273 3.769 33.997 1.00 85.88 259 ASP A CA 1
ATOM 1947 C C . ASP A 1 259 ? -18.101 3.828 32.472 1.00 85.88 259 ASP A C 1
ATOM 1949 O O . ASP A 1 259 ? -17.740 4.862 31.915 1.00 85.88 259 ASP A O 1
ATOM 1953 N N . GLY A 1 260 ? -18.266 2.724 31.748 1.00 87.06 260 GLY A N 1
ATOM 1954 C CA . GLY A 1 260 ? -18.095 2.757 30.299 1.00 87.06 260 GLY A CA 1
ATOM 1955 C C . GLY A 1 260 ? -18.633 1.535 29.586 1.00 87.06 260 GLY A C 1
ATOM 1956 O O . GLY A 1 260 ? -18.501 0.412 30.060 1.00 87.06 260 GLY A O 1
ATOM 1957 N N . GLU A 1 261 ? -19.207 1.754 28.407 1.00 91.50 261 GLU A N 1
ATOM 1958 C CA . GLU A 1 261 ? -19.693 0.666 27.570 1.00 91.50 261 GLU A CA 1
ATOM 1959 C C . GLU A 1 261 ? -19.174 0.807 26.135 1.00 91.50 261 GLU A C 1
ATOM 1961 O O . GLU A 1 261 ? -19.063 1.910 25.589 1.00 91.50 261 GLU A O 1
ATOM 1966 N N . VAL A 1 262 ? -18.873 -0.338 25.520 1.00 93.50 262 VAL A N 1
ATOM 1967 C CA . VAL A 1 262 ? -18.398 -0.452 24.138 1.00 93.50 262 VAL A CA 1
ATOM 1968 C C . VAL A 1 262 ? -19.213 -1.531 23.438 1.00 93.50 262 VAL A C 1
ATOM 1970 O O . VAL A 1 262 ? -19.217 -2.685 23.864 1.00 93.50 262 VAL A O 1
ATOM 1973 N N . PHE A 1 263 ? -19.894 -1.161 22.354 1.00 93.31 263 PHE A N 1
ATOM 1974 C CA . PHE A 1 263 ? -20.743 -2.067 21.582 1.00 93.31 263 PHE A CA 1
ATOM 1975 C C . PHE A 1 263 ? -20.238 -2.165 20.145 1.00 93.31 263 PHE A C 1
ATOM 1977 O O . PHE A 1 263 ? -20.534 -1.279 19.337 1.00 93.31 263 PHE A O 1
ATOM 1984 N N . PRO A 1 264 ? -19.489 -3.226 19.808 1.00 94.38 264 PRO A N 1
ATOM 1985 C CA . PRO A 1 264 ? -19.109 -3.492 18.432 1.00 94.38 264 PRO A CA 1
ATOM 1986 C C . PRO A 1 264 ? -20.315 -4.013 17.640 1.00 94.38 264 PRO A C 1
ATOM 1988 O O . PRO A 1 264 ? -21.048 -4.893 18.095 1.00 94.38 264 PRO A O 1
ATOM 1991 N N . SER A 1 265 ? -20.507 -3.492 16.435 1.00 93.12 265 SER A N 1
ATOM 1992 C CA . SER A 1 265 ? -21.496 -3.971 15.471 1.00 93.12 265 SER A CA 1
ATOM 1993 C C . SER A 1 265 ? -20.811 -4.248 14.141 1.00 93.12 265 SER A C 1
ATOM 1995 O O . SER A 1 265 ? -20.380 -3.323 13.454 1.00 93.12 265 SER A O 1
ATOM 1997 N N . TYR A 1 266 ? -20.703 -5.527 13.777 1.00 92.50 266 TYR A N 1
ATOM 1998 C CA . TYR A 1 266 ? -20.150 -5.932 12.488 1.00 92.50 266 TYR A CA 1
ATOM 1999 C C . TYR A 1 266 ? -21.204 -5.836 11.381 1.00 92.50 266 TYR A C 1
ATOM 2001 O O . TYR A 1 266 ? -22.353 -6.247 11.558 1.00 92.50 266 TYR A O 1
ATOM 2009 N N . TYR A 1 267 ? -20.794 -5.353 10.216 1.00 92.69 267 TYR A N 1
ATOM 2010 C CA . TYR A 1 267 ? -21.593 -5.313 9.000 1.00 92.69 267 TYR A CA 1
ATOM 2011 C C . TYR A 1 267 ? -20.701 -5.557 7.788 1.00 92.69 267 TYR A C 1
ATOM 2013 O O . TYR A 1 267 ? -19.525 -5.220 7.765 1.00 92.69 267 TYR A O 1
ATOM 2021 N N . ASN A 1 268 ? -21.273 -6.154 6.756 1.00 90.31 268 ASN A N 1
ATOM 2022 C CA . ASN A 1 268 ? -20.586 -6.433 5.495 1.00 90.31 268 ASN A CA 1
ATOM 2023 C C . ASN A 1 268 ? -21.463 -6.078 4.290 1.00 90.31 268 ASN A C 1
ATOM 2025 O O . ASN A 1 268 ? -21.107 -6.400 3.163 1.00 90.31 268 ASN A O 1
ATOM 2029 N N . CYS A 1 269 ? -22.606 -5.428 4.511 1.00 92.12 269 CYS A N 1
ATOM 2030 C CA . CYS A 1 269 ? -23.437 -4.869 3.464 1.00 92.12 269 CYS A CA 1
ATOM 2031 C C . CYS A 1 269 ? -23.735 -3.401 3.748 1.00 92.12 269 CYS A C 1
ATOM 2033 O O . CYS A 1 269 ? -24.182 -3.056 4.844 1.00 92.12 269 CYS A O 1
ATOM 2035 N N . ILE A 1 270 ? -23.505 -2.555 2.746 1.00 91.00 270 ILE A N 1
ATOM 2036 C CA . ILE A 1 270 ? -23.717 -1.110 2.807 1.00 91.00 270 ILE A CA 1
ATOM 2037 C C . ILE A 1 270 ? -24.716 -0.726 1.723 1.00 91.00 270 ILE A C 1
ATOM 2039 O O . ILE A 1 270 ? -24.480 -0.946 0.536 1.00 91.00 270 ILE A O 1
ATOM 2043 N N . CYS A 1 271 ? -25.829 -0.147 2.144 1.00 91.06 271 CYS A N 1
ATOM 2044 C CA . CYS A 1 271 ? -26.892 0.369 1.303 1.00 91.06 271 CYS A CA 1
ATOM 2045 C C . CYS A 1 271 ? -26.753 1.881 1.188 1.00 91.06 271 CYS A C 1
ATOM 2047 O O . CYS A 1 271 ? -26.909 2.590 2.182 1.00 91.06 271 CYS A O 1
ATOM 2049 N N . LYS A 1 272 ? -26.496 2.369 -0.023 1.00 89.44 272 LYS A N 1
ATOM 2050 C CA . LYS A 1 272 ? -26.513 3.796 -0.350 1.00 89.44 272 LYS A CA 1
ATOM 2051 C C . LYS A 1 272 ? -27.820 4.081 -1.079 1.00 89.44 272 LYS A C 1
ATOM 2053 O O . LYS A 1 272 ? -28.061 3.505 -2.142 1.00 89.44 272 LYS A O 1
ATOM 2058 N N . CYS A 1 273 ? -28.672 4.893 -0.464 1.00 88.12 273 CYS A N 1
ATOM 2059 C CA . CYS A 1 273 ? -30.032 5.142 -0.929 1.00 88.12 273 CYS A CA 1
ATOM 2060 C C . CYS A 1 273 ? -30.248 6.633 -1.199 1.00 88.12 273 CYS A C 1
ATOM 2062 O O . CYS A 1 273 ? -29.867 7.467 -0.377 1.00 88.12 273 CYS A O 1
ATOM 2064 N N . CYS A 1 274 ? -30.858 6.942 -2.343 1.00 83.56 274 CYS A N 1
ATOM 2065 C CA . CYS A 1 274 ? -31.093 8.301 -2.827 1.00 83.56 274 CYS A CA 1
ATOM 2066 C C . CYS A 1 274 ? -32.556 8.477 -3.250 1.00 83.56 274 CYS A C 1
ATOM 2068 O O . CYS A 1 274 ? -33.098 7.609 -3.941 1.00 83.56 274 CYS A O 1
ATOM 2070 N N . ASP A 1 275 ? -33.171 9.603 -2.874 1.00 77.44 275 ASP A N 1
ATOM 2071 C CA . ASP A 1 275 ? -34.501 10.005 -3.348 1.00 77.44 275 ASP A CA 1
ATOM 2072 C C . ASP A 1 275 ? -34.434 10.946 -4.568 1.00 77.44 275 ASP A C 1
ATOM 2074 O O . ASP A 1 275 ? -33.368 11.421 -4.956 1.00 77.44 275 ASP A O 1
ATOM 2078 N N . GLU A 1 276 ? -35.585 11.190 -5.205 1.00 70.00 276 GLU A N 1
ATOM 2079 C CA . GLU A 1 276 ? -35.692 11.956 -6.459 1.00 70.00 276 GLU A CA 1
ATOM 2080 C C . GLU A 1 276 ? -35.326 13.447 -6.333 1.00 70.00 276 GLU A C 1
ATOM 2082 O O . GLU A 1 276 ? -35.069 14.093 -7.350 1.00 70.00 276 GLU A O 1
ATOM 2087 N N . ASN A 1 277 ? -35.337 14.026 -5.126 1.00 64.56 277 ASN A N 1
ATOM 2088 C CA . ASN A 1 277 ? -35.315 15.484 -4.957 1.00 64.56 277 ASN A CA 1
ATOM 2089 C C . ASN A 1 277 ? -34.013 16.028 -4.385 1.00 64.56 277 ASN A C 1
ATOM 2091 O O . ASN A 1 277 ? -33.755 17.228 -4.521 1.00 64.56 277 ASN A O 1
ATOM 2095 N N . SER A 1 278 ? -33.171 15.189 -3.789 1.00 58.66 278 SER A N 1
ATOM 2096 C CA . SER A 1 278 ? -31.843 15.613 -3.376 1.00 58.66 278 SER A CA 1
ATOM 2097 C C . SER A 1 278 ? -30.963 14.397 -3.066 1.00 58.66 278 SER A C 1
ATOM 2099 O O . SER A 1 278 ? -31.351 13.527 -2.295 1.00 58.66 278 SER A O 1
ATOM 2101 N N . CYS A 1 279 ? -29.721 14.407 -3.556 1.00 61.84 279 CYS A N 1
ATOM 2102 C CA . CYS A 1 279 ? -28.637 13.590 -3.001 1.00 61.84 279 CYS A CA 1
ATOM 2103 C C . CYS A 1 279 ? -27.767 14.437 -2.047 1.00 61.84 279 CYS A C 1
ATOM 2105 O O . CYS A 1 279 ? -26.605 14.689 -2.383 1.00 61.84 279 CYS A O 1
ATOM 2107 N N . PRO A 1 280 ? -28.257 14.963 -0.905 1.00 48.66 280 PRO A N 1
ATOM 2108 C CA . PRO A 1 280 ? -27.363 15.505 0.095 1.00 48.66 280 PRO A CA 1
ATOM 2109 C C . PRO A 1 280 ? -26.880 14.316 0.931 1.00 48.66 280 PRO A C 1
ATOM 2111 O O . PRO A 1 280 ? -27.692 13.611 1.513 1.00 48.66 280 PRO A O 1
ATOM 2114 N N . GLU A 1 281 ? -25.572 14.066 0.929 1.00 52.00 281 GLU A N 1
ATOM 2115 C CA . GLU A 1 281 ? -24.901 13.090 1.804 1.00 52.00 281 GLU A CA 1
ATOM 2116 C C . GLU A 1 281 ? -25.644 11.747 1.953 1.00 52.00 281 GLU A C 1
ATOM 2118 O O . GLU A 1 281 ? -26.372 11.525 2.914 1.00 52.00 281 GLU A O 1
ATOM 2123 N N . ASN A 1 282 ? -25.445 10.866 0.962 1.00 58.88 282 ASN A N 1
ATOM 2124 C CA . ASN A 1 282 ? -25.830 9.447 0.928 1.00 58.88 282 ASN A CA 1
ATOM 2125 C C . ASN A 1 282 ? -26.260 8.894 2.300 1.00 58.88 282 ASN A C 1
ATOM 2127 O O . ASN A 1 282 ? -25.406 8.659 3.157 1.00 58.88 282 ASN A O 1
ATOM 2131 N N . VAL A 1 283 ? -27.558 8.643 2.507 1.00 72.81 283 VAL A N 1
ATOM 2132 C CA . VAL A 1 283 ? -28.002 7.916 3.702 1.00 72.81 283 VAL A CA 1
ATOM 2133 C C . VAL A 1 283 ? -27.448 6.500 3.590 1.00 72.81 283 VAL A C 1
ATOM 2135 O O . VAL A 1 283 ? -27.932 5.680 2.805 1.00 72.81 283 VAL A O 1
ATOM 2138 N N . GLU A 1 284 ? -26.378 6.240 4.336 1.00 84.94 284 GLU A N 1
ATOM 2139 C CA . GLU A 1 284 ? -25.733 4.938 4.395 1.00 84.94 284 GLU A CA 1
ATOM 2140 C C . GLU A 1 284 ? -26.390 4.103 5.484 1.00 84.94 284 GLU A C 1
ATOM 2142 O O . GLU A 1 284 ? -26.252 4.371 6.678 1.00 84.94 284 GLU A O 1
ATOM 2147 N N . ASN A 1 285 ? -27.092 3.059 5.064 1.00 87.62 285 ASN A N 1
ATOM 2148 C CA . ASN A 1 285 ? -27.601 2.047 5.972 1.00 87.62 285 ASN A CA 1
ATOM 2149 C C . ASN A 1 285 ? -26.704 0.815 5.891 1.00 87.62 285 ASN A C 1
ATOM 2151 O O . ASN A 1 285 ? -26.292 0.415 4.803 1.00 87.62 285 ASN A O 1
ATOM 2155 N N . VAL A 1 286 ? -26.407 0.190 7.026 1.00 91.19 286 VAL A N 1
ATOM 2156 C CA . VAL A 1 286 ? -25.498 -0.959 7.074 1.00 91.19 286 VAL A CA 1
ATOM 2157 C C . VAL A 1 286 ? -26.151 -2.154 7.743 1.00 91.19 286 VAL A C 1
ATOM 2159 O O . VAL A 1 286 ? -26.968 -2.003 8.652 1.00 91.19 286 VAL A O 1
ATOM 2162 N N . PHE A 1 287 ? -25.805 -3.358 7.294 1.00 91.94 287 PHE A N 1
ATOM 2163 C CA . PHE A 1 287 ? -26.241 -4.588 7.943 1.00 91.94 287 PHE A CA 1
ATOM 2164 C C . PHE A 1 287 ? -25.292 -5.759 7.693 1.00 91.94 287 PHE A C 1
ATOM 2166 O O . PHE A 1 287 ? -24.462 -5.749 6.783 1.00 91.94 287 PHE A O 1
ATOM 2173 N N . TYR A 1 288 ? -25.442 -6.801 8.507 1.00 92.44 288 TYR A N 1
ATOM 2174 C CA . TYR A 1 288 ? -24.792 -8.084 8.281 1.00 92.44 288 TYR A CA 1
ATOM 2175 C C . TYR A 1 288 ? -25.614 -8.965 7.331 1.00 92.44 288 TYR A C 1
ATOM 2177 O O . TYR A 1 288 ? -26.770 -9.294 7.614 1.00 92.44 288 TYR A O 1
ATOM 2185 N N . ALA A 1 289 ? -24.996 -9.352 6.222 1.00 89.69 289 ALA A N 1
ATOM 2186 C CA . ALA A 1 289 ? -25.475 -10.307 5.239 1.00 89.69 289 ALA A CA 1
ATOM 2187 C C . ALA A 1 289 ? -24.609 -11.576 5.299 1.00 89.69 289 ALA A C 1
ATOM 2189 O O . ALA A 1 289 ? -23.389 -11.517 5.163 1.00 89.69 289 ALA A O 1
ATOM 2190 N N . GLU A 1 290 ? -25.228 -12.748 5.455 1.00 87.00 290 GLU A N 1
ATOM 2191 C CA . GLU A 1 290 ? -24.494 -14.028 5.521 1.00 87.00 290 GLU A CA 1
ATOM 2192 C C . GLU A 1 290 ? -23.770 -14.371 4.207 1.00 87.00 290 GLU A C 1
ATOM 2194 O O . GLU A 1 290 ? -22.834 -15.166 4.189 1.00 87.00 290 GLU A O 1
ATOM 2199 N N . SER A 1 291 ? -24.199 -13.777 3.091 1.00 87.19 291 SER A N 1
ATOM 2200 C CA . SER A 1 291 ? -23.616 -13.979 1.766 1.00 87.19 291 SER A CA 1
ATOM 2201 C C . SER A 1 291 ? -23.788 -12.742 0.887 1.00 87.19 291 SER A C 1
ATOM 2203 O O . SER A 1 291 ? -24.665 -11.912 1.129 1.00 87.19 291 SER A O 1
ATOM 2205 N N . GLN A 1 292 ? -22.998 -12.657 -0.188 1.00 85.62 292 GLN A N 1
ATOM 2206 C CA . GLN A 1 292 ? -23.093 -11.566 -1.161 1.00 85.62 292 GLN A CA 1
ATOM 2207 C C . GLN A 1 292 ? -24.486 -11.465 -1.799 1.00 85.62 292 GLN A C 1
ATOM 2209 O O . GLN A 1 292 ? -24.967 -10.364 -2.040 1.00 85.62 292 GLN A O 1
ATOM 2214 N N . SER A 1 293 ? -25.163 -12.595 -2.029 1.00 87.19 293 SER A N 1
ATOM 2215 C CA . SER A 1 293 ? -26.522 -12.621 -2.588 1.00 87.19 293 SER A CA 1
ATOM 2216 C C . SER A 1 293 ? -27.591 -12.058 -1.654 1.00 87.19 293 SER A C 1
ATOM 2218 O O . SER A 1 293 ? -28.690 -11.791 -2.113 1.00 87.19 293 SER A O 1
ATOM 2220 N N . LEU A 1 294 ? -27.291 -11.903 -0.361 1.00 91.06 294 LEU A N 1
ATOM 2221 C CA . LEU A 1 294 ? -28.174 -11.249 0.609 1.00 91.06 294 LEU A CA 1
ATOM 2222 C C . LEU A 1 294 ? -27.841 -9.760 0.788 1.00 91.06 294 LEU A C 1
ATOM 2224 O O . LEU A 1 294 ? -28.480 -9.080 1.587 1.00 91.06 294 LEU A O 1
ATOM 2228 N N . CYS A 1 295 ? -26.840 -9.256 0.064 1.00 94.00 295 CYS A N 1
ATOM 2229 C CA . CYS A 1 295 ? -26.481 -7.849 0.001 1.00 94.00 295 CYS A CA 1
ATOM 2230 C C . CYS A 1 295 ? -26.796 -7.295 -1.389 1.00 94.00 295 CYS A C 1
ATOM 2232 O O . CYS A 1 295 ? -25.911 -7.045 -2.209 1.00 94.00 295 CYS A O 1
ATOM 2234 N N . ASP A 1 296 ? -28.085 -7.136 -1.662 1.00 93.44 296 ASP A N 1
ATOM 2235 C CA . ASP A 1 296 ? -28.575 -6.613 -2.929 1.00 93.44 296 ASP A CA 1
ATOM 2236 C C . ASP A 1 296 ? -29.545 -5.436 -2.710 1.00 93.44 296 ASP A C 1
ATOM 2238 O O . ASP A 1 296 ? -30.093 -5.275 -1.613 1.00 93.44 296 ASP A O 1
ATOM 2242 N N . PRO A 1 297 ? -29.767 -4.590 -3.734 1.00 90.81 297 PRO A N 1
ATOM 2243 C CA . PRO A 1 297 ? -30.621 -3.413 -3.605 1.00 90.81 297 PRO A CA 1
ATOM 2244 C C . PRO A 1 297 ? -32.042 -3.706 -3.105 1.00 90.81 297 PRO A C 1
ATOM 2246 O O . PRO A 1 297 ? -32.613 -2.881 -2.400 1.00 90.81 297 PRO A O 1
ATOM 2249 N N . SER A 1 298 ? -32.617 -4.875 -3.412 1.00 90.00 298 SER A N 1
ATOM 2250 C CA . SER A 1 298 ? -33.967 -5.220 -2.951 1.00 90.00 298 SER A CA 1
ATOM 2251 C C . SER A 1 298 ? -34.009 -5.461 -1.445 1.00 90.00 298 SER A C 1
ATOM 2253 O O . SER A 1 298 ? -34.965 -5.055 -0.787 1.00 90.00 298 SER A O 1
ATOM 2255 N N . GLN A 1 299 ? -32.943 -6.035 -0.878 1.00 93.38 299 GLN A N 1
ATOM 2256 C CA . GLN A 1 299 ? -32.803 -6.199 0.570 1.00 93.38 299 GLN A CA 1
ATOM 2257 C C . GLN A 1 299 ? -32.632 -4.849 1.260 1.00 93.38 299 GLN A C 1
ATOM 2259 O O . GLN A 1 299 ? -33.199 -4.637 2.329 1.00 93.38 299 GLN A O 1
ATOM 2264 N N . CYS A 1 300 ? -31.903 -3.918 0.638 1.00 91.69 300 CYS A N 1
ATOM 2265 C CA . CYS A 1 300 ? -31.780 -2.551 1.136 1.00 91.69 300 CYS A CA 1
ATOM 2266 C C . CYS A 1 300 ? -33.149 -1.860 1.237 1.00 91.69 300 CYS A C 1
ATOM 2268 O O . CYS A 1 300 ? -33.501 -1.386 2.317 1.00 91.69 300 CYS A O 1
ATOM 2270 N N . SER A 1 301 ? -33.942 -1.868 0.159 1.00 89.62 301 SER A N 1
ATOM 2271 C CA . SER A 1 301 ? -35.296 -1.289 0.143 1.00 89.62 301 SER A CA 1
ATOM 2272 C C . SER A 1 301 ? -36.244 -1.978 1.127 1.00 89.62 301 SER A C 1
ATOM 2274 O O . SER A 1 301 ? -36.985 -1.318 1.844 1.00 89.62 301 SER A O 1
ATOM 2276 N N . ALA A 1 302 ? -36.191 -3.311 1.223 1.00 90.50 302 ALA A N 1
ATOM 2277 C CA . ALA A 1 302 ? -37.060 -4.059 2.129 1.00 90.50 302 ALA A CA 1
ATOM 2278 C C . ALA A 1 302 ? -36.739 -3.814 3.612 1.00 90.50 302 ALA A C 1
ATOM 2280 O O . ALA A 1 302 ? -37.623 -3.916 4.465 1.00 90.50 302 ALA A O 1
ATOM 2281 N N . ARG A 1 303 ? -35.470 -3.539 3.936 1.00 92.12 303 ARG A N 1
ATOM 2282 C CA . ARG A 1 303 ? -34.994 -3.452 5.320 1.00 92.12 303 ARG A CA 1
ATOM 2283 C C . ARG A 1 303 ? -34.981 -2.032 5.867 1.00 92.12 303 ARG A C 1
ATOM 2285 O O . ARG A 1 303 ? -35.198 -1.855 7.065 1.00 92.12 303 ARG A O 1
ATOM 2292 N N . PHE A 1 304 ? -34.734 -1.039 5.019 1.00 90.62 304 PHE A N 1
ATOM 2293 C CA . PHE A 1 304 ? -34.619 0.353 5.432 1.00 90.62 304 PHE A CA 1
ATOM 2294 C C . PHE A 1 304 ? -35.699 1.188 4.762 1.00 90.62 304 PHE A C 1
ATOM 2296 O O . PHE A 1 304 ? -35.691 1.374 3.553 1.00 90.62 304 PHE A O 1
ATOM 2303 N N . SER A 1 305 ? -36.590 1.771 5.563 1.00 86.25 305 SER A N 1
ATOM 2304 C CA . SER A 1 305 ? -37.649 2.661 5.069 1.00 86.25 305 SER A CA 1
ATOM 2305 C C . SER A 1 305 ? -37.122 3.951 4.434 1.00 86.25 305 SER A C 1
ATOM 2307 O O . SER A 1 305 ? -37.877 4.668 3.788 1.00 86.25 305 SER A O 1
ATOM 2309 N N . SER A 1 306 ? -35.846 4.277 4.661 1.00 84.38 306 SER A N 1
ATOM 2310 C CA . SER A 1 306 ? -35.134 5.372 3.998 1.00 84.38 306 SER A CA 1
ATOM 2311 C C . SER A 1 306 ? -34.696 5.019 2.573 1.00 84.38 306 SER A C 1
ATOM 2313 O O . SER A 1 306 ? -34.289 5.907 1.830 1.00 84.38 306 SER A O 1
ATOM 2315 N N . CYS A 1 307 ? -34.776 3.746 2.183 1.00 86.56 307 CYS A N 1
ATOM 2316 C CA . CYS A 1 307 ? -34.454 3.285 0.845 1.00 86.56 307 CYS A CA 1
ATOM 2317 C C . CYS A 1 307 ? -35.735 3.156 0.009 1.00 86.56 307 CYS A C 1
ATOM 2319 O O . CYS A 1 307 ? -36.659 2.453 0.418 1.00 86.56 307 CYS A O 1
ATOM 2321 N N . PRO A 1 308 ? -35.814 3.814 -1.159 1.00 84.69 308 PRO A N 1
ATOM 2322 C CA . PRO A 1 308 ? -36.985 3.746 -2.025 1.00 84.69 308 PRO A CA 1
ATOM 2323 C C . PRO A 1 308 ? -37.191 2.327 -2.564 1.00 84.69 308 PRO A C 1
ATOM 2325 O O . PRO A 1 308 ? -36.233 1.584 -2.794 1.00 84.69 308 PRO A O 1
ATOM 2328 N N . ASP A 1 309 ? -38.444 1.956 -2.814 1.00 83.00 309 ASP A N 1
ATOM 2329 C CA . ASP A 1 309 ? -38.767 0.690 -3.469 1.00 83.00 309 ASP A CA 1
ATOM 2330 C C . ASP A 1 309 ? -38.257 0.687 -4.918 1.00 83.00 309 ASP A C 1
ATOM 2332 O O . ASP A 1 309 ? -38.417 1.662 -5.652 1.00 83.00 309 ASP A O 1
ATOM 2336 N N . LEU A 1 310 ? -37.722 -0.444 -5.388 1.00 73.50 310 LEU A N 1
ATOM 2337 C CA . LEU A 1 310 ? -37.222 -0.618 -6.767 1.00 73.50 310 LEU A CA 1
ATOM 2338 C C . LEU A 1 310 ? -38.336 -0.662 -7.841 1.00 73.50 310 LEU A C 1
ATOM 2340 O O . LEU A 1 310 ? -38.132 -1.147 -8.955 1.00 73.50 310 LEU A O 1
ATOM 2344 N N . GLY A 1 311 ? -39.545 -0.211 -7.502 1.00 73.44 311 GLY A N 1
ATOM 2345 C CA . GLY A 1 311 ? -40.703 -0.188 -8.387 1.00 73.44 311 GLY A CA 1
ATOM 2346 C C . GLY A 1 311 ? -40.664 0.957 -9.403 1.00 73.44 311 GLY A C 1
ATOM 2347 O O . GLY A 1 311 ? -40.030 1.987 -9.204 1.00 73.44 311 GLY A O 1
ATOM 2348 N N . SER A 1 312 ? -41.428 0.812 -10.490 1.00 57.53 312 SER A N 1
ATOM 2349 C CA . SER A 1 312 ? -41.461 1.743 -11.633 1.00 57.53 312 SER A CA 1
ATOM 2350 C C . SER A 1 312 ? -42.033 3.141 -11.347 1.00 57.53 312 SER A C 1
ATOM 2352 O O . SER A 1 312 ? -42.246 3.905 -12.284 1.00 57.53 312 SER A O 1
ATOM 2354 N N . HIS A 1 313 ? -42.361 3.453 -10.094 1.00 65.00 313 HIS A N 1
ATOM 2355 C CA . HIS A 1 313 ? -42.974 4.719 -9.689 1.00 65.00 313 HIS A CA 1
ATOM 2356 C C . HIS A 1 313 ? -41.978 5.709 -9.065 1.00 65.00 313 HIS A C 1
ATOM 2358 O O . HIS A 1 313 ? -42.388 6.828 -8.784 1.00 65.00 313 HIS A O 1
ATOM 2364 N N . ASN A 1 314 ? -40.706 5.317 -8.903 1.00 64.50 314 ASN A N 1
ATOM 2365 C CA . ASN A 1 314 ? -39.639 6.136 -8.316 1.00 64.50 314 ASN A CA 1
ATOM 2366 C C . ASN A 1 314 ? -38.611 6.524 -9.402 1.00 64.50 314 ASN A C 1
ATOM 2368 O O . ASN A 1 314 ? -37.506 5.981 -9.473 1.00 64.50 314 ASN A O 1
ATOM 2372 N N . ILE A 1 315 ? -39.013 7.401 -10.325 1.00 66.44 315 ILE A N 1
ATOM 2373 C CA . ILE A 1 315 ? -38.185 7.871 -11.442 1.00 66.44 315 ILE A CA 1
ATOM 2374 C C . ILE A 1 315 ? -37.135 8.859 -10.910 1.00 66.44 315 ILE A C 1
ATOM 2376 O O . ILE A 1 315 ? -37.392 10.050 -10.780 1.00 66.44 315 ILE A O 1
ATOM 2380 N N . GLY A 1 316 ? -35.916 8.366 -10.678 1.00 69.81 316 GLY A N 1
ATOM 2381 C CA . GLY A 1 316 ? -34.775 9.172 -10.216 1.00 69.81 316 GLY A CA 1
ATOM 2382 C C . GLY A 1 316 ? -34.222 8.750 -8.856 1.00 69.81 316 GLY A C 1
ATOM 2383 O O . GLY A 1 316 ? -33.190 9.265 -8.443 1.00 69.81 316 GLY A O 1
ATOM 2384 N N . ALA A 1 317 ? -34.867 7.790 -8.194 1.00 77.06 317 ALA A N 1
ATOM 2385 C CA . ALA A 1 317 ? -34.385 7.206 -6.954 1.00 77.06 317 ALA A CA 1
ATOM 2386 C C . ALA A 1 317 ? -33.377 6.073 -7.243 1.00 77.06 317 ALA A C 1
ATOM 2388 O O . ALA A 1 317 ? -33.582 5.268 -8.156 1.00 77.06 317 ALA A O 1
ATOM 2389 N N . GLU A 1 318 ? -32.285 5.999 -6.478 1.00 83.25 318 GLU A N 1
ATOM 2390 C CA . GLU A 1 318 ? -31.230 4.989 -6.652 1.00 83.25 318 GLU A CA 1
ATOM 2391 C C . GLU A 1 318 ? -31.001 4.228 -5.344 1.00 83.25 318 GLU A C 1
ATOM 2393 O O . GLU A 1 318 ? -30.909 4.820 -4.269 1.00 83.25 318 GLU A O 1
ATOM 2398 N N . VAL A 1 319 ? -30.885 2.902 -5.442 1.00 86.88 319 VAL A N 1
ATOM 2399 C CA . VAL A 1 319 ? -30.467 2.039 -4.333 1.00 86.88 319 VAL A CA 1
ATOM 2400 C C . VAL A 1 319 ? -29.279 1.214 -4.786 1.00 86.88 319 VAL A C 1
ATOM 2402 O O . VAL A 1 319 ? -29.378 0.403 -5.709 1.00 86.88 319 VAL A O 1
ATOM 2405 N N . LYS A 1 320 ? -28.151 1.396 -4.105 1.00 88.50 320 LYS A N 1
ATOM 2406 C CA . LYS A 1 320 ? -26.922 0.650 -4.352 1.00 88.50 320 LYS A CA 1
ATOM 2407 C C . LYS A 1 320 ? -26.553 -0.154 -3.117 1.00 88.50 320 LYS A C 1
ATOM 2409 O O . LYS A 1 320 ? -26.389 0.407 -2.040 1.00 88.50 320 LYS A O 1
ATOM 2414 N N . ALA A 1 321 ? -26.370 -1.456 -3.294 1.00 88.56 321 ALA A N 1
ATOM 2415 C CA . ALA A 1 321 ? -25.823 -2.335 -2.270 1.00 88.56 321 ALA A CA 1
ATOM 2416 C C . ALA A 1 321 ? -24.346 -2.623 -2.565 1.00 88.56 321 ALA A C 1
ATOM 2418 O O . ALA A 1 321 ? -23.976 -2.912 -3.706 1.00 88.56 321 ALA A O 1
ATOM 2419 N N . VAL A 1 322 ? -23.502 -2.540 -1.541 1.00 87.38 322 VAL A N 1
ATOM 2420 C CA . VAL A 1 322 ? -22.074 -2.858 -1.605 1.00 87.38 322 VAL A CA 1
ATOM 2421 C C . VAL A 1 322 ? -21.774 -3.918 -0.557 1.00 87.38 322 VAL A C 1
ATOM 2423 O O . VAL A 1 322 ? -21.862 -3.655 0.641 1.00 87.38 322 VAL A O 1
ATOM 2426 N N . PHE A 1 323 ? -21.420 -5.119 -1.015 1.00 86.12 323 PHE A N 1
ATOM 2427 C CA . PHE A 1 323 ? -20.983 -6.203 -0.142 1.00 86.12 323 PHE A CA 1
ATOM 2428 C C . PHE A 1 323 ? -19.479 -6.101 0.093 1.00 86.12 323 PHE A C 1
ATOM 2430 O O . PHE A 1 323 ? -18.698 -6.190 -0.856 1.00 86.12 323 PHE A O 1
ATOM 2437 N N . ASN A 1 324 ? -19.081 -5.930 1.348 1.00 79.12 324 ASN A N 1
ATOM 2438 C CA . ASN A 1 324 ? -17.696 -5.835 1.766 1.00 79.12 324 ASN A CA 1
ATOM 2439 C C . ASN A 1 324 ? -17.350 -6.984 2.717 1.00 79.12 324 ASN A C 1
ATOM 2441 O O . ASN A 1 324 ? -17.383 -6.841 3.937 1.00 79.12 324 ASN A O 1
ATOM 2445 N N . SER A 1 325 ? -17.056 -8.157 2.155 1.00 67.38 325 SER A N 1
ATOM 2446 C CA . SER A 1 325 ? -16.456 -9.250 2.916 1.00 67.38 325 SER A CA 1
ATOM 2447 C C . SER A 1 325 ? -14.987 -9.381 2.546 1.00 67.38 325 SER A C 1
ATOM 2449 O O . SER A 1 325 ? -14.663 -9.653 1.389 1.00 67.38 325 SER A O 1
ATOM 2451 N N . ALA A 1 326 ? -14.109 -9.294 3.541 1.00 57.09 326 ALA A N 1
ATOM 2452 C CA . ALA A 1 326 ? -12.706 -9.660 3.384 1.00 57.09 326 ALA A CA 1
ATOM 2453 C C . ALA A 1 326 ? -12.500 -11.177 3.305 1.00 57.09 326 ALA A C 1
ATOM 2455 O O . ALA A 1 326 ? -11.364 -11.620 3.143 1.00 57.09 326 ALA A O 1
ATOM 2456 N N . VAL A 1 327 ? -13.581 -11.967 3.436 1.00 48.81 327 VAL A N 1
ATOM 2457 C CA . VAL A 1 327 ? -13.564 -13.422 3.288 1.00 48.81 327 VAL A CA 1
ATOM 2458 C C . VAL A 1 327 ? -13.014 -13.726 1.907 1.00 48.81 327 VAL A C 1
ATOM 2460 O O . VAL A 1 327 ? -13.719 -13.709 0.898 1.00 48.81 327 VAL A O 1
ATOM 2463 N N . LYS A 1 328 ? -11.704 -13.957 1.884 1.00 41.19 328 LYS A N 1
ATOM 2464 C CA . LYS A 1 328 ? -10.951 -14.399 0.731 1.00 41.19 328 LYS A CA 1
ATOM 2465 C C . LYS A 1 328 ? -11.704 -15.614 0.234 1.00 41.19 328 LYS A C 1
ATOM 2467 O O . LYS A 1 328 ? -11.788 -16.607 0.954 1.00 41.19 328 LYS A O 1
ATOM 2472 N N . LEU A 1 329 ? -12.319 -15.495 -0.940 1.00 34.97 329 LEU A N 1
ATOM 2473 C CA . LEU A 1 329 ? -12.974 -16.611 -1.593 1.00 34.97 329 LEU A CA 1
ATOM 2474 C C . LEU A 1 329 ? -11.878 -17.668 -1.754 1.00 34.97 329 LEU A C 1
ATOM 2476 O O . LEU A 1 329 ? -11.028 -17.568 -2.640 1.00 34.97 329 LEU A O 1
ATOM 2480 N N . VAL A 1 330 ? -11.814 -18.623 -0.827 1.00 34.03 330 VAL A N 1
ATOM 2481 C CA . VAL A 1 330 ? -11.015 -19.820 -1.010 1.00 34.03 330 VAL A CA 1
ATOM 2482 C C . VAL A 1 330 ? -11.764 -20.531 -2.114 1.00 34.03 330 VAL A C 1
ATOM 2484 O O . VAL A 1 330 ? -12.774 -21.188 -1.873 1.00 34.03 330 VAL A O 1
ATOM 2487 N N . VAL A 1 331 ? -11.332 -20.299 -3.351 1.00 31.86 331 VAL A N 1
ATOM 2488 C CA . VAL A 1 331 ? -11.683 -21.160 -4.467 1.00 31.86 331 VAL A CA 1
ATOM 2489 C C . VAL A 1 331 ? -11.080 -22.505 -4.094 1.00 31.86 331 VAL A C 1
ATOM 2491 O O . VAL A 1 331 ? -9.910 -22.779 -4.346 1.00 31.86 331 VAL A O 1
ATOM 2494 N N . VAL A 1 332 ? -11.862 -23.311 -3.382 1.00 32.12 332 VAL A N 1
ATOM 2495 C CA . VAL A 1 332 ? -11.644 -24.743 -3.336 1.00 32.12 332 VAL A CA 1
ATOM 2496 C C . VAL A 1 332 ? -11.875 -25.170 -4.777 1.00 32.12 332 VAL A C 1
ATOM 2498 O O . VAL A 1 332 ? -13.008 -25.166 -5.258 1.00 32.12 332 VAL A O 1
ATOM 2501 N N . GLU A 1 333 ? -10.790 -25.418 -5.510 1.00 31.98 333 GLU A N 1
ATOM 2502 C CA . GLU A 1 333 ? -10.841 -26.136 -6.779 1.00 31.98 333 GLU A CA 1
ATOM 2503 C C . GLU A 1 333 ? -11.307 -27.566 -6.484 1.00 31.98 333 GLU A C 1
ATOM 2505 O O . GLU A 1 333 ? -10.529 -28.518 -6.475 1.00 31.98 333 GLU A O 1
ATOM 2510 N N . ASP A 1 334 ? -12.603 -27.725 -6.220 1.00 32.62 334 ASP A N 1
ATOM 2511 C CA . ASP A 1 334 ? -13.243 -29.023 -6.280 1.00 32.62 334 ASP A CA 1
ATOM 2512 C C . ASP A 1 334 ? -13.326 -29.412 -7.755 1.00 32.62 334 ASP A C 1
ATOM 2514 O O . ASP A 1 334 ? -14.174 -28.974 -8.538 1.00 32.62 334 ASP A O 1
ATOM 2518 N N . SER A 1 335 ? -12.366 -30.243 -8.144 1.00 40.97 335 SER A N 1
ATOM 2519 C CA . SER A 1 335 ? -12.399 -31.061 -9.349 1.00 40.97 335 SER A CA 1
ATOM 2520 C C . SER A 1 335 ? -13.645 -31.962 -9.346 1.00 40.97 335 SER A C 1
ATOM 2522 O O . SER A 1 335 ? -13.595 -33.125 -8.960 1.00 40.97 335 SER A O 1
ATOM 2524 N N . GLY A 1 336 ? -14.802 -31.432 -9.759 1.00 41.12 336 GLY A N 1
ATOM 2525 C CA . GLY A 1 336 ? -16.037 -32.209 -9.654 1.00 41.12 336 GLY A CA 1
ATOM 2526 C C . GLY A 1 336 ? -17.304 -31.576 -10.215 1.00 41.12 336 GLY A C 1
ATOM 2527 O O . GLY A 1 336 ? -18.226 -31.273 -9.474 1.00 41.12 336 GLY A O 1
ATOM 2528 N N . THR A 1 337 ? -17.395 -31.537 -11.545 1.00 44.53 337 THR A N 1
ATOM 2529 C CA 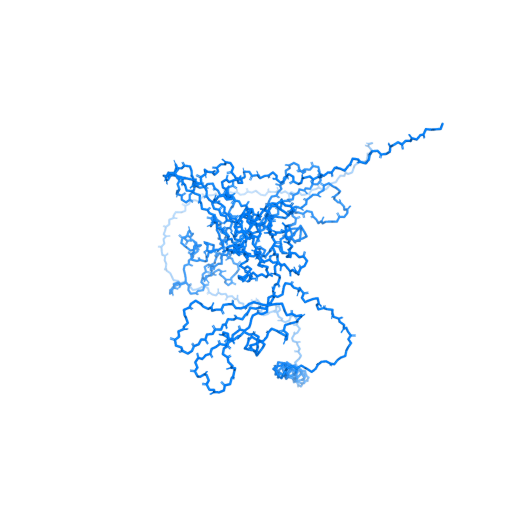. THR A 1 337 ? -18.629 -31.551 -12.364 1.00 44.53 337 THR A CA 1
ATOM 2530 C C . THR A 1 337 ? -19.543 -30.312 -12.439 1.00 44.53 337 THR A C 1
ATOM 2532 O O . THR A 1 337 ? -20.283 -29.973 -11.528 1.00 44.53 337 THR A O 1
ATOM 2535 N N . ALA A 1 338 ? -19.581 -29.782 -13.672 1.00 46.75 338 ALA A N 1
ATOM 2536 C CA . ALA A 1 338 ? -20.697 -29.138 -14.376 1.00 46.75 338 ALA A CA 1
ATOM 2537 C C . ALA A 1 338 ? -21.309 -27.860 -13.773 1.00 46.75 338 ALA A C 1
ATOM 2539 O O . ALA A 1 338 ? -22.422 -27.864 -13.256 1.00 46.75 338 ALA A O 1
ATOM 2540 N N . SER A 1 339 ? -20.646 -26.728 -14.015 1.00 38.16 339 SER A N 1
ATOM 2541 C CA . SER A 1 339 ? -21.267 -25.402 -13.985 1.00 38.16 339 SER A CA 1
ATOM 2542 C C . SER A 1 339 ? -21.384 -24.827 -15.403 1.00 38.16 339 SER A C 1
ATOM 2544 O O . SER A 1 339 ? -20.442 -24.795 -16.195 1.00 38.16 339 SER A O 1
ATOM 2546 N N . THR A 1 340 ? -22.599 -24.410 -15.746 1.00 46.25 340 THR A N 1
ATOM 2547 C CA . THR A 1 340 ? -22.959 -23.689 -16.969 1.00 46.25 340 THR A CA 1
ATOM 2548 C C . THR A 1 340 ? -22.212 -22.356 -17.040 1.00 46.25 340 THR A C 1
ATOM 2550 O O . THR A 1 340 ? -22.477 -21.456 -16.245 1.00 46.25 340 THR A O 1
ATOM 2553 N N . LEU A 1 341 ? -21.280 -22.229 -17.991 1.00 40.66 341 LEU A N 1
ATOM 2554 C CA . LEU A 1 341 ? -20.534 -20.993 -18.237 1.00 40.66 341 LEU A CA 1
ATOM 2555 C C . LEU A 1 341 ? -21.423 -19.877 -18.824 1.00 40.66 341 LEU A C 1
ATOM 2557 O O . LEU A 1 341 ? -22.276 -20.160 -19.672 1.00 40.66 341 LEU A O 1
ATOM 2561 N N . PRO A 1 342 ? -21.175 -18.604 -18.457 1.00 46.91 342 PRO A N 1
ATOM 2562 C CA . PRO A 1 342 ? -21.849 -17.453 -19.044 1.00 46.91 342 PRO A CA 1
ATOM 2563 C C . PRO A 1 342 ? -21.548 -17.333 -20.546 1.00 46.91 342 PRO A C 1
ATOM 2565 O O . PRO A 1 342 ? -20.431 -17.565 -21.017 1.00 46.91 342 PRO A O 1
ATOM 2568 N N . THR A 1 343 ? -22.565 -16.931 -21.306 1.00 54.97 343 THR A N 1
ATOM 2569 C CA . THR A 1 343 ? -22.638 -16.884 -22.779 1.00 54.97 343 THR A CA 1
ATOM 2570 C C . THR A 1 343 ? -21.537 -16.073 -23.477 1.00 54.97 343 THR A C 1
ATOM 2572 O O . THR A 1 343 ? -21.335 -16.243 -24.677 1.00 54.97 343 THR A O 1
ATOM 2575 N N . ALA A 1 344 ? -20.763 -15.259 -22.755 1.00 52.50 344 ALA A N 1
ATOM 2576 C CA . ALA A 1 344 ? -19.634 -14.506 -23.304 1.00 52.50 344 ALA A CA 1
ATOM 2577 C C . ALA A 1 344 ? -18.346 -15.342 -23.497 1.00 52.50 344 ALA A C 1
ATOM 2579 O O . ALA A 1 344 ? -17.488 -14.963 -24.293 1.00 52.50 344 ALA A O 1
ATOM 2580 N N . GLY A 1 345 ? -18.208 -16.499 -22.834 1.00 45.88 345 GLY A N 1
ATOM 2581 C CA . GLY A 1 345 ? -17.007 -17.348 -22.935 1.00 45.88 345 GLY A CA 1
ATOM 2582 C C . GLY A 1 345 ? -16.877 -18.138 -24.248 1.00 45.88 345 GLY A C 1
ATOM 2583 O O . GLY A 1 345 ? -15.779 -18.539 -24.632 1.00 45.88 345 GLY A O 1
ATOM 2584 N N . TRP A 1 346 ? -17.979 -18.331 -24.980 1.00 52.97 346 TRP A N 1
ATOM 2585 C CA . TRP A 1 346 ? -18.007 -19.174 -26.183 1.00 52.97 346 TRP A CA 1
ATOM 2586 C C . TRP A 1 346 ? -17.395 -18.515 -27.424 1.00 52.97 346 TRP A C 1
ATOM 2588 O O . TRP A 1 346 ? -16.887 -19.212 -28.305 1.00 52.97 346 TRP A O 1
ATOM 2598 N N . VAL A 1 347 ? -17.377 -17.181 -27.488 1.00 59.78 347 VAL A N 1
ATOM 2599 C CA . VAL A 1 347 ? -16.858 -16.455 -28.659 1.00 59.78 347 VAL A CA 1
ATOM 2600 C C . VAL A 1 347 ? -15.334 -16.594 -28.765 1.00 59.78 347 VAL A C 1
ATOM 2602 O O . VAL A 1 347 ? -14.809 -16.808 -29.856 1.00 59.78 347 VAL A O 1
ATOM 2605 N N . GLY A 1 348 ? -14.619 -16.565 -27.635 1.00 65.44 348 GLY A N 1
ATOM 2606 C CA . GLY A 1 348 ? -13.157 -16.697 -27.617 1.00 65.44 348 GLY A CA 1
ATOM 2607 C C . GLY A 1 348 ? -12.670 -18.088 -28.034 1.00 65.44 348 GLY A C 1
ATOM 2608 O O . GLY A 1 348 ? -11.735 -18.212 -28.827 1.00 65.44 348 GLY A O 1
ATOM 2609 N N . ILE A 1 349 ? -13.347 -19.141 -27.565 1.00 72.31 349 ILE A N 1
ATOM 2610 C CA . ILE A 1 349 ? -12.994 -20.532 -27.889 1.00 72.31 349 ILE A CA 1
ATOM 2611 C C . ILE A 1 349 ? -13.274 -20.830 -29.370 1.00 72.31 349 ILE A C 1
ATOM 2613 O O . ILE A 1 349 ? -12.461 -21.475 -30.034 1.00 72.31 349 ILE A O 1
ATOM 2617 N N . GLY A 1 350 ? -14.372 -20.300 -29.921 1.00 78.31 350 GLY A N 1
ATOM 2618 C CA . GLY A 1 350 ? -14.689 -20.441 -31.344 1.00 78.31 350 GLY A CA 1
ATOM 2619 C C . GLY A 1 350 ? -13.604 -19.859 -32.258 1.00 78.31 350 GLY A C 1
ATOM 2620 O O . GLY A 1 350 ? -13.178 -20.518 -33.207 1.00 78.31 350 GLY A O 1
ATOM 2621 N N . ILE A 1 351 ? -13.094 -18.664 -31.941 1.00 81.12 351 ILE A N 1
ATOM 2622 C CA . ILE A 1 351 ? -12.040 -18.006 -32.731 1.00 81.12 351 ILE A CA 1
ATOM 2623 C C . ILE A 1 351 ? -10.732 -18.808 -32.686 1.00 81.12 351 ILE A C 1
ATOM 2625 O O . ILE A 1 351 ? -10.094 -19.003 -33.723 1.00 81.12 351 ILE A O 1
ATOM 2629 N N . ALA A 1 352 ? -10.353 -19.332 -31.517 1.00 82.44 352 ALA A N 1
ATOM 2630 C CA . ALA A 1 352 ? -9.137 -20.132 -31.371 1.00 82.44 352 ALA A CA 1
ATOM 2631 C C . ALA A 1 352 ? -9.174 -21.419 -32.218 1.00 82.44 352 ALA A C 1
ATOM 2633 O O . ALA A 1 352 ? -8.188 -21.756 -32.878 1.00 82.44 352 ALA A O 1
ATOM 2634 N N . ILE A 1 353 ? -10.323 -22.104 -32.266 1.00 88.62 353 ILE A N 1
ATOM 2635 C CA . ILE A 1 353 ? -10.500 -23.324 -33.071 1.00 88.62 353 ILE A CA 1
ATOM 2636 C C . ILE A 1 353 ? -10.412 -23.009 -34.571 1.00 88.62 353 ILE A C 1
ATOM 2638 O O . ILE A 1 353 ? -9.759 -23.740 -35.319 1.00 88.62 353 ILE A O 1
ATOM 2642 N N . VAL A 1 354 ? -11.011 -21.902 -35.018 1.00 92.19 354 VAL A N 1
ATOM 2643 C CA . VAL A 1 354 ? -10.954 -21.485 -36.428 1.00 92.19 354 VAL A CA 1
ATOM 2644 C C . VAL A 1 354 ? -9.522 -21.137 -36.845 1.00 92.19 354 VAL A C 1
ATOM 2646 O O . VAL A 1 354 ? -9.070 -21.579 -37.902 1.00 92.19 354 VAL A O 1
ATOM 2649 N N . LEU A 1 355 ? -8.767 -20.417 -36.009 1.00 90.88 355 LEU A N 1
ATOM 2650 C CA . LEU A 1 355 ? -7.364 -20.090 -36.292 1.00 90.88 355 LEU A CA 1
ATOM 2651 C C . LEU A 1 355 ? -6.474 -21.340 -36.340 1.00 90.88 355 LEU A C 1
ATOM 2653 O O . LEU A 1 355 ? -5.632 -21.462 -37.234 1.00 90.88 355 LEU A O 1
ATOM 2657 N N . ALA A 1 356 ? -6.694 -22.300 -35.438 1.00 91.56 356 ALA A N 1
ATOM 2658 C CA . ALA A 1 356 ? -5.992 -23.580 -35.466 1.00 91.56 356 ALA A CA 1
ATOM 2659 C C . ALA A 1 356 ? -6.290 -24.361 -36.759 1.00 91.56 356 ALA A C 1
ATOM 2661 O O . ALA A 1 356 ? -5.367 -24.857 -37.407 1.00 91.56 356 ALA A O 1
ATOM 2662 N N . ALA A 1 357 ? -7.555 -24.406 -37.191 1.00 92.75 357 ALA A N 1
ATOM 2663 C CA . ALA A 1 357 ? -7.951 -25.072 -38.430 1.00 92.75 357 ALA A CA 1
ATOM 2664 C C . ALA A 1 357 ? -7.325 -24.420 -39.678 1.00 92.75 357 ALA A C 1
ATOM 2666 O O . ALA A 1 357 ? -6.838 -25.128 -40.563 1.00 92.75 357 ALA A O 1
ATOM 2667 N N . ILE A 1 358 ? -7.269 -23.083 -39.737 1.00 94.19 358 ILE A N 1
ATOM 2668 C CA . ILE A 1 358 ? -6.610 -22.348 -40.831 1.00 94.19 358 ILE A CA 1
ATOM 2669 C C . ILE A 1 358 ? -5.110 -22.663 -40.869 1.00 94.19 358 ILE A C 1
ATOM 2671 O O . ILE A 1 358 ? -4.564 -22.924 -41.942 1.00 94.19 358 ILE A O 1
ATOM 2675 N N . SER A 1 359 ? -4.451 -22.699 -39.708 1.00 93.38 359 SER A N 1
ATOM 2676 C CA . SER A 1 359 ? -3.021 -23.013 -39.609 1.00 93.38 359 SER A CA 1
ATOM 2677 C C . SER A 1 359 ? -2.712 -24.436 -40.096 1.00 93.38 359 SER A C 1
ATOM 2679 O O . SER A 1 359 ? -1.802 -24.644 -40.904 1.00 93.38 359 SER A O 1
ATOM 2681 N N . ILE A 1 360 ? -3.537 -25.413 -39.703 1.00 94.75 360 ILE A N 1
ATOM 2682 C CA . ILE A 1 360 ? -3.415 -26.804 -40.161 1.00 94.75 360 ILE A CA 1
ATOM 2683 C C . ILE A 1 360 ? -3.626 -26.896 -41.678 1.00 94.75 360 ILE A C 1
ATOM 2685 O O . ILE A 1 360 ? -2.823 -27.527 -42.371 1.00 94.75 360 ILE A O 1
ATOM 2689 N N . MET A 1 361 ? -4.651 -26.233 -42.226 1.00 93.50 361 MET A N 1
ATOM 2690 C CA . MET A 1 361 ? -4.876 -26.211 -43.677 1.00 93.50 361 MET A CA 1
ATOM 2691 C C . MET A 1 361 ? -3.704 -25.571 -44.433 1.00 93.50 361 MET A C 1
ATOM 2693 O O . MET A 1 361 ? -3.260 -26.122 -45.442 1.00 93.50 361 MET A O 1
ATOM 2697 N N . GLY A 1 362 ? -3.146 -24.468 -43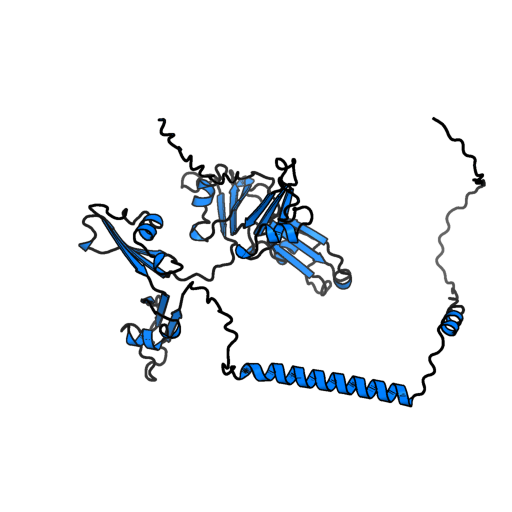.924 1.00 93.75 362 GLY A N 1
ATOM 2698 C CA . GLY A 1 362 ? -1.953 -23.834 -44.488 1.00 93.75 362 GLY A CA 1
ATOM 2699 C C . GLY A 1 362 ? -0.750 -24.780 -44.526 1.00 93.75 362 GLY A C 1
ATOM 2700 O O . GLY A 1 362 ? -0.069 -24.883 -45.549 1.00 93.75 362 GLY A O 1
ATOM 2701 N N . MET A 1 363 ? -0.535 -25.549 -43.455 1.00 93.00 363 MET A N 1
ATOM 2702 C CA . MET A 1 363 ? 0.545 -26.536 -43.384 1.00 93.00 363 MET A CA 1
ATOM 2703 C C . MET A 1 363 ? 0.357 -27.679 -44.396 1.00 93.00 363 MET A C 1
ATOM 2705 O O . MET A 1 363 ? 1.312 -28.087 -45.061 1.00 93.00 363 MET A O 1
ATOM 2709 N N . VAL A 1 364 ? -0.873 -28.168 -44.582 1.00 92.75 364 VAL A N 1
ATOM 2710 C CA . VAL A 1 364 ? -1.184 -29.218 -45.571 1.00 92.75 364 VAL A CA 1
ATOM 2711 C C . VAL A 1 364 ? -0.980 -28.713 -47.005 1.00 92.75 364 VAL A C 1
ATOM 2713 O O . VAL A 1 364 ? -0.379 -29.412 -47.832 1.00 92.75 364 VAL A O 1
ATOM 2716 N N . VAL A 1 365 ? -1.407 -27.484 -47.310 1.00 92.31 365 VAL A N 1
ATOM 2717 C CA . VAL A 1 365 ? -1.150 -26.849 -48.615 1.00 92.31 365 VAL A CA 1
ATOM 2718 C C . VAL A 1 365 ? 0.353 -26.691 -48.847 1.00 92.31 365 VAL A C 1
ATOM 2720 O O . VAL A 1 365 ? 0.858 -27.062 -49.906 1.00 92.31 365 VAL A O 1
ATOM 2723 N N . TYR A 1 366 ? 1.103 -26.240 -47.841 1.00 87.88 366 TYR A N 1
ATOM 2724 C CA . TYR A 1 366 ? 2.556 -26.122 -47.931 1.00 87.88 366 TYR A CA 1
ATOM 2725 C C . TYR A 1 366 ? 3.234 -27.469 -48.243 1.00 87.88 366 TYR A C 1
ATOM 2727 O O . TYR A 1 366 ? 4.040 -27.564 -49.173 1.00 87.88 366 TYR A O 1
ATOM 2735 N N . ILE A 1 367 ? 2.867 -28.540 -47.531 1.00 85.94 367 ILE A N 1
ATOM 2736 C CA . ILE A 1 367 ? 3.428 -29.885 -47.746 1.00 85.94 367 ILE A CA 1
ATOM 2737 C C . ILE A 1 367 ? 3.089 -30.411 -49.149 1.00 85.94 367 ILE A C 1
ATOM 2739 O O . ILE A 1 367 ? 3.944 -30.995 -49.823 1.00 85.94 367 ILE A O 1
ATOM 2743 N N . THR A 1 368 ? 1.861 -30.200 -49.621 1.00 81.56 368 THR A N 1
ATOM 2744 C CA . THR A 1 368 ? 1.439 -30.660 -50.954 1.00 81.56 368 THR A CA 1
ATOM 2745 C C . THR A 1 368 ? 2.106 -29.866 -52.079 1.00 81.56 368 THR A C 1
ATOM 2747 O O . THR A 1 368 ? 2.537 -30.464 -53.069 1.00 81.56 368 THR A O 1
ATOM 2750 N N . MET A 1 369 ? 2.301 -28.555 -51.912 1.00 80.75 369 MET A N 1
ATOM 2751 C CA . MET A 1 369 ? 3.075 -27.737 -52.852 1.00 80.75 369 MET A CA 1
ATOM 2752 C C . MET A 1 369 ? 4.552 -28.140 -52.883 1.00 80.75 369 MET A C 1
ATOM 2754 O O . MET A 1 369 ? 5.128 -28.252 -53.969 1.00 80.75 369 MET A O 1
ATOM 2758 N N . LYS A 1 370 ? 5.148 -28.438 -51.720 1.00 78.75 370 LYS A N 1
ATOM 2759 C CA . LYS A 1 370 ? 6.528 -28.934 -51.619 1.00 78.75 370 LYS A CA 1
ATOM 2760 C C . LYS A 1 370 ? 6.712 -30.252 -52.377 1.00 78.75 370 LYS A C 1
ATOM 2762 O O . LYS A 1 370 ? 7.711 -30.411 -53.073 1.00 78.75 370 LYS A O 1
ATOM 2767 N N . LYS A 1 371 ? 5.736 -31.167 -52.310 1.00 79.44 371 LYS A N 1
ATOM 2768 C CA . LYS A 1 371 ? 5.769 -32.435 -53.064 1.00 79.44 371 LYS A CA 1
ATOM 2769 C C . LYS A 1 371 ? 5.597 -32.248 -54.574 1.00 79.44 371 LYS A C 1
ATOM 2771 O O . LYS A 1 371 ? 6.232 -32.965 -55.337 1.00 79.44 371 LYS A O 1
ATOM 2776 N N . ARG A 1 372 ? 4.766 -31.298 -55.022 1.00 78.56 372 ARG A N 1
ATOM 2777 C CA . ARG A 1 372 ? 4.489 -31.099 -56.459 1.00 78.56 372 ARG A CA 1
ATOM 2778 C C . ARG A 1 372 ? 5.592 -30.373 -57.216 1.00 78.56 372 ARG A C 1
ATOM 2780 O O . ARG A 1 372 ? 5.741 -30.606 -58.408 1.00 78.56 372 ARG A O 1
ATOM 2787 N N . LYS A 1 373 ? 6.348 -29.489 -56.562 1.00 62.72 373 LYS A N 1
ATOM 2788 C CA . LYS A 1 373 ? 7.306 -28.634 -57.274 1.00 62.72 373 LYS A CA 1
ATOM 2789 C C . LYS A 1 373 ? 8.722 -29.194 -57.410 1.00 62.72 373 LYS A C 1
ATOM 2791 O O . LYS A 1 373 ? 9.562 -28.499 -57.964 1.00 62.72 373 LYS A O 1
ATOM 2796 N N . GLY A 1 374 ? 8.994 -30.426 -56.967 1.00 56.75 374 GLY A N 1
ATOM 2797 C CA . GLY A 1 374 ? 10.253 -31.117 -57.284 1.00 56.75 374 GLY A CA 1
ATOM 2798 C C . GLY A 1 374 ? 11.509 -30.281 -57.015 1.00 56.75 374 GLY A C 1
ATOM 2799 O O . GLY A 1 374 ? 12.480 -30.388 -57.760 1.00 56.75 374 GLY A O 1
ATOM 2800 N N . TYR A 1 375 ? 11.479 -29.410 -55.999 1.00 54.12 375 TYR A N 1
ATOM 2801 C CA . TYR A 1 375 ? 12.609 -28.547 -55.685 1.00 54.12 375 TYR A CA 1
ATOM 2802 C C . TYR A 1 375 ? 13.739 -29.420 -55.150 1.00 54.12 375 TYR A C 1
ATOM 2804 O O . TYR A 1 375 ? 13.775 -29.799 -53.978 1.00 54.12 375 TYR A O 1
ATOM 2812 N N . LYS A 1 376 ? 14.646 -29.768 -56.060 1.00 53.75 376 LYS A N 1
ATOM 2813 C CA . LYS A 1 376 ? 15.973 -30.279 -55.760 1.00 53.75 376 LYS A CA 1
ATOM 2814 C C . LYS A 1 376 ? 16.688 -29.130 -55.055 1.00 53.75 376 LYS A C 1
ATOM 2816 O O . LYS A 1 376 ? 17.034 -28.141 -55.696 1.00 53.75 376 LYS A O 1
ATOM 2821 N N . TRP A 1 377 ? 16.782 -29.201 -53.730 1.00 54.41 377 TRP A N 1
ATOM 2822 C CA . TRP A 1 377 ? 17.525 -28.212 -52.959 1.00 54.41 377 TRP A CA 1
ATOM 2823 C C . TRP A 1 377 ? 18.943 -28.159 -53.519 1.00 54.41 377 TRP A C 1
ATOM 2825 O O . TRP A 1 377 ? 19.600 -29.192 -53.662 1.00 54.41 377 TRP A O 1
ATOM 2835 N N . ILE A 1 378 ? 19.359 -26.958 -53.908 1.00 53.47 378 ILE A N 1
ATOM 2836 C CA . ILE A 1 378 ? 20.743 -26.656 -54.244 1.00 53.47 378 ILE A CA 1
ATOM 2837 C C . ILE A 1 378 ? 21.563 -27.040 -53.009 1.00 53.47 378 ILE A C 1
ATOM 2839 O O . ILE A 1 378 ? 21.265 -26.569 -51.910 1.00 53.47 378 ILE A O 1
ATOM 2843 N N . SER A 1 379 ? 22.514 -27.963 -53.171 1.00 58.75 379 SER A N 1
ATOM 2844 C CA . SER A 1 379 ? 23.380 -28.378 -52.071 1.00 58.75 379 SER A CA 1
ATOM 2845 C C . SER A 1 379 ? 24.184 -27.180 -51.575 1.00 58.75 379 SER A C 1
ATOM 2847 O O . SER A 1 379 ? 24.538 -26.281 -52.342 1.00 58.75 379 SER A O 1
ATOM 2849 N N . GLU A 1 380 ? 24.469 -27.180 -50.278 1.00 54.84 380 GLU A N 1
ATOM 2850 C CA . GLU A 1 380 ? 25.178 -26.125 -49.545 1.00 54.84 380 GLU A CA 1
ATOM 2851 C C . GLU A 1 380 ? 26.528 -25.736 -50.191 1.00 54.84 380 GLU A C 1
ATOM 2853 O O . GLU A 1 380 ? 26.985 -24.598 -50.080 1.00 54.84 380 GLU A O 1
ATOM 2858 N N . ASP A 1 381 ? 27.106 -26.637 -50.989 1.00 57.38 381 ASP A N 1
ATOM 2859 C CA . ASP A 1 381 ? 28.339 -26.424 -51.750 1.00 57.38 381 ASP A CA 1
ATOM 2860 C C . ASP A 1 381 ? 28.209 -25.385 -52.877 1.00 57.38 381 ASP A C 1
ATOM 2862 O O . ASP A 1 381 ? 29.184 -24.715 -53.216 1.00 57.38 381 ASP A O 1
ATOM 2866 N N . GLN A 1 382 ? 27.018 -25.190 -53.452 1.00 54.59 382 GLN A N 1
ATOM 2867 C CA . GLN A 1 382 ? 26.821 -24.176 -54.497 1.00 54.59 382 GLN A CA 1
ATOM 2868 C C . GLN A 1 382 ? 26.627 -22.766 -53.930 1.00 54.59 382 GLN A C 1
ATOM 2870 O O . GLN A 1 382 ? 26.867 -21.788 -54.638 1.00 54.59 382 GLN A O 1
ATOM 2875 N N . PHE A 1 383 ? 26.249 -22.640 -52.655 1.00 50.97 383 PHE A N 1
ATOM 2876 C CA . PHE A 1 383 ? 26.106 -21.335 -52.009 1.00 50.97 383 PHE A CA 1
ATOM 2877 C C . PHE A 1 383 ? 27.475 -20.688 -51.745 1.00 50.97 383 PHE A C 1
ATOM 2879 O O . PHE A 1 383 ? 27.621 -19.477 -51.882 1.00 50.97 383 PHE A O 1
ATOM 2886 N N . LYS A 1 384 ? 28.517 -21.491 -51.481 1.00 52.25 384 LYS A N 1
ATOM 2887 C CA . LYS A 1 384 ? 29.890 -20.992 -51.272 1.00 52.25 384 LYS A CA 1
ATOM 2888 C C . LYS A 1 384 ? 30.533 -20.395 -52.531 1.00 52.25 384 LYS A C 1
ATOM 2890 O O . LYS A 1 384 ? 31.397 -19.534 -52.406 1.00 52.25 384 LYS A O 1
ATOM 2895 N N . ASN A 1 385 ? 30.091 -20.785 -53.729 1.00 49.38 385 ASN A N 1
ATOM 2896 C CA . ASN A 1 385 ? 30.616 -20.234 -54.985 1.00 49.38 385 ASN A CA 1
ATOM 2897 C C . ASN A 1 385 ? 29.945 -18.924 -55.427 1.00 49.38 385 ASN A C 1
ATOM 2899 O O . ASN A 1 385 ? 30.485 -18.234 -56.289 1.00 49.38 385 ASN A O 1
ATOM 2903 N N . LEU A 1 386 ? 28.807 -18.543 -54.837 1.00 48.78 386 LEU A N 1
ATOM 2904 C CA . LEU A 1 386 ? 28.137 -17.272 -55.143 1.00 48.78 386 LEU A CA 1
ATOM 2905 C C . LEU A 1 386 ? 28.702 -16.089 -54.339 1.00 48.78 386 LEU A C 1
ATOM 2907 O O . LEU A 1 386 ? 28.509 -14.941 -54.730 1.00 48.78 386 LEU A O 1
ATOM 2911 N N . THR A 1 387 ? 29.465 -16.342 -53.272 1.00 47.97 387 THR A N 1
ATOM 2912 C CA . THR A 1 387 ? 30.007 -15.288 -52.396 1.00 47.97 387 THR A CA 1
ATOM 2913 C C . THR A 1 387 ? 31.330 -14.677 -52.892 1.00 47.97 387 THR A C 1
ATOM 2915 O O . THR A 1 387 ? 31.800 -13.706 -52.312 1.00 47.97 387 THR A O 1
ATOM 2918 N N . ILE A 1 388 ? 31.935 -15.181 -53.979 1.00 49.75 388 ILE A N 1
ATOM 2919 C CA . ILE A 1 388 ? 33.235 -14.683 -54.492 1.00 49.75 388 ILE A CA 1
ATOM 2920 C C . ILE A 1 388 ? 33.079 -13.582 -55.573 1.00 49.75 388 ILE A C 1
ATOM 2922 O O . ILE A 1 388 ? 34.061 -12.969 -55.980 1.00 49.75 388 ILE A O 1
ATOM 2926 N N . GLN A 1 389 ? 31.860 -13.241 -56.013 1.00 44.06 389 GLN A N 1
ATOM 2927 C CA . GLN A 1 389 ? 31.632 -12.252 -57.089 1.00 44.06 389 GLN A CA 1
ATOM 2928 C C . GLN A 1 389 ? 30.930 -10.945 -56.671 1.00 44.06 389 GLN A C 1
ATOM 2930 O O . GLN A 1 389 ? 30.265 -10.308 -57.483 1.00 44.06 389 GLN A O 1
ATOM 2935 N N . ALA A 1 390 ? 31.125 -10.476 -55.438 1.00 41.84 390 ALA A N 1
ATOM 2936 C CA . ALA A 1 390 ? 30.734 -9.117 -55.048 1.00 41.84 390 ALA A CA 1
ATOM 2937 C C . ALA A 1 390 ? 31.980 -8.247 -54.820 1.00 41.84 390 ALA A C 1
ATOM 2939 O O . ALA A 1 390 ? 32.438 -8.063 -53.698 1.00 41.84 390 ALA A O 1
ATOM 2940 N N . ASN A 1 391 ? 32.544 -7.738 -55.917 1.00 43.31 391 ASN A N 1
ATOM 2941 C CA . ASN A 1 391 ? 33.595 -6.722 -55.923 1.00 43.31 391 ASN A CA 1
ATOM 2942 C C . ASN A 1 391 ? 32.937 -5.329 -56.023 1.00 43.31 391 ASN A C 1
ATOM 2944 O O . ASN A 1 391 ? 32.340 -5.041 -57.066 1.00 43.31 391 ASN A O 1
ATOM 2948 N N . PRO A 1 392 ? 32.988 -4.459 -54.998 1.00 47.84 392 PRO A N 1
ATOM 2949 C CA . PRO A 1 392 ? 32.517 -3.090 -55.139 1.00 47.84 392 PRO A CA 1
ATOM 2950 C C . PRO A 1 392 ? 33.585 -2.237 -55.837 1.00 47.84 392 PRO A C 1
ATOM 2952 O O . PRO A 1 392 ? 34.635 -1.927 -55.278 1.00 47.84 392 PRO A O 1
ATOM 2955 N N . ARG A 1 393 ? 33.288 -1.841 -57.081 1.00 37.78 393 ARG A N 1
ATOM 2956 C CA . ARG A 1 393 ? 33.969 -0.745 -57.781 1.00 37.78 393 ARG A CA 1
ATOM 2957 C C . ARG A 1 393 ? 33.844 0.539 -56.957 1.00 37.78 393 ARG A C 1
ATOM 2959 O O . ARG A 1 393 ? 32.740 1.040 -56.761 1.00 37.78 393 ARG A O 1
ATOM 2966 N N . THR A 1 394 ? 34.979 1.079 -56.536 1.00 38.59 394 THR A N 1
ATOM 2967 C CA . THR A 1 394 ? 35.143 2.467 -56.105 1.00 38.59 394 THR A CA 1
ATOM 2968 C C . THR A 1 394 ? 35.093 3.377 -57.332 1.00 38.59 394 THR A C 1
ATOM 2970 O O . THR A 1 394 ? 35.894 3.192 -58.246 1.00 38.59 394 THR A O 1
ATOM 2973 N N . ASN A 1 395 ? 34.173 4.344 -57.348 1.00 42.22 395 ASN A N 1
ATOM 2974 C CA . ASN A 1 395 ? 34.264 5.512 -58.220 1.00 42.22 395 ASN A CA 1
ATOM 2975 C C . ASN A 1 395 ? 34.679 6.719 -57.379 1.00 42.22 395 ASN A C 1
ATOM 2977 O O . ASN A 1 395 ? 34.099 6.992 -56.328 1.00 42.22 395 ASN A O 1
ATOM 2981 N N . GLU A 1 396 ? 35.710 7.378 -57.888 1.00 38.25 396 GLU A N 1
ATOM 2982 C CA . GLU A 1 396 ? 36.260 8.669 -57.508 1.00 38.25 396 GLU A CA 1
ATOM 2983 C C . GLU A 1 396 ? 35.214 9.786 -57.663 1.00 38.25 396 GLU A C 1
ATOM 2985 O O . GLU A 1 396 ? 34.472 9.793 -58.642 1.00 38.25 396 GLU A O 1
ATOM 2990 N N . ASP A 1 397 ? 35.180 10.736 -56.722 1.00 46.56 397 ASP A N 1
ATOM 2991 C CA . ASP A 1 397 ? 35.314 12.160 -57.063 1.00 46.56 397 ASP A CA 1
ATOM 2992 C C . ASP A 1 397 ? 35.519 13.046 -55.811 1.00 46.56 397 ASP A C 1
ATOM 2994 O O . ASP A 1 397 ? 34.661 13.161 -54.939 1.00 46.56 397 ASP A O 1
ATOM 2998 N N . ASN A 1 398 ? 36.695 13.681 -55.793 1.00 39.50 398 ASN A N 1
ATOM 2999 C CA . ASN A 1 398 ? 37.035 15.045 -55.362 1.00 39.50 398 ASN A CA 1
ATOM 3000 C C . ASN A 1 398 ? 36.694 15.549 -53.945 1.00 39.50 398 ASN A C 1
ATOM 3002 O O . ASN A 1 398 ? 35.577 15.955 -53.639 1.00 39.50 398 ASN A O 1
ATOM 3006 N N . GLY A 1 399 ? 37.752 15.727 -53.143 1.00 34.31 399 GLY A N 1
ATOM 3007 C CA . GLY A 1 399 ? 37.724 16.488 -51.891 1.00 34.31 399 GLY A CA 1
ATOM 3008 C C . GLY A 1 399 ? 39.113 16.681 -51.283 1.00 34.31 399 GLY A C 1
ATOM 3009 O O . GLY A 1 399 ? 39.464 16.035 -50.307 1.00 34.31 399 GLY A O 1
ATOM 3010 N N . ASN A 1 400 ? 39.894 17.553 -51.913 1.00 32.91 400 ASN A N 1
ATOM 3011 C CA . ASN A 1 400 ? 41.251 17.986 -51.584 1.00 32.91 400 ASN A CA 1
ATOM 3012 C C . ASN A 1 400 ? 41.442 18.438 -50.114 1.00 32.91 400 ASN A C 1
ATOM 3014 O O . ASN A 1 400 ? 40.833 19.430 -49.720 1.00 32.91 400 ASN A O 1
ATOM 3018 N N . VAL A 1 401 ? 42.337 17.788 -49.354 1.00 39.28 401 VAL A N 1
ATOM 3019 C CA . VAL A 1 401 ? 43.065 18.381 -48.211 1.00 39.28 401 VAL A CA 1
ATOM 3020 C C . VAL A 1 401 ? 44.465 17.759 -48.149 1.00 39.28 401 VAL A C 1
ATOM 3022 O O . VAL A 1 401 ? 44.636 16.612 -47.737 1.00 39.28 401 VAL A O 1
ATOM 3025 N N . ASP A 1 402 ? 45.463 18.538 -48.563 1.00 37.09 402 ASP A N 1
ATOM 3026 C CA . ASP A 1 402 ? 46.873 18.340 -48.226 1.00 37.09 402 ASP A CA 1
ATOM 3027 C C . ASP A 1 402 ? 47.079 18.437 -46.707 1.00 37.09 402 ASP A C 1
ATOM 3029 O O . ASP A 1 402 ? 46.507 19.329 -46.083 1.00 37.09 402 ASP A O 1
ATOM 3033 N N . ILE A 1 403 ? 47.938 17.580 -46.133 1.00 38.81 403 ILE A N 1
ATOM 3034 C CA . ILE A 1 403 ? 48.960 17.933 -45.123 1.00 38.81 403 ILE A CA 1
ATOM 3035 C C . ILE A 1 403 ? 49.842 16.700 -44.804 1.00 38.81 403 ILE A C 1
ATOM 3037 O O . ILE A 1 403 ? 49.413 15.724 -44.200 1.00 38.81 403 ILE A O 1
ATOM 3041 N N . VAL A 1 404 ? 51.109 16.830 -45.220 1.00 35.62 404 VAL A N 1
ATOM 3042 C CA . VAL A 1 404 ? 52.368 16.402 -44.571 1.00 35.62 404 VAL A CA 1
ATOM 3043 C C . VAL A 1 404 ? 52.702 14.900 -44.465 1.00 35.62 404 VAL A C 1
ATOM 3045 O O . VAL A 1 404 ? 52.252 14.172 -43.586 1.00 35.62 404 VAL A O 1
ATOM 3048 N N . GLN A 1 405 ? 53.661 14.497 -45.309 1.00 39.72 405 GLN A N 1
ATOM 3049 C CA . GLN A 1 405 ? 54.584 13.376 -45.099 1.00 39.72 405 GLN A CA 1
ATOM 3050 C C . GLN A 1 405 ? 55.718 13.742 -44.123 1.00 39.72 405 GLN A C 1
ATOM 3052 O O . GLN A 1 405 ? 56.331 14.799 -44.258 1.00 39.72 405 GLN A O 1
ATOM 3057 N N . ALA A 1 406 ? 56.077 12.788 -43.261 1.00 38.25 406 ALA A N 1
ATOM 3058 C CA . ALA A 1 406 ? 57.443 12.458 -42.822 1.00 38.25 406 ALA A CA 1
ATOM 3059 C C . ALA A 1 406 ? 57.397 11.002 -42.294 1.00 38.25 406 ALA A C 1
ATOM 3061 O O . ALA A 1 406 ? 56.559 10.702 -41.448 1.00 38.25 406 ALA A O 1
ATOM 3062 N N . SER A 1 407 ? 57.974 10.019 -43.008 1.00 39.94 407 SER A N 1
ATOM 3063 C CA . SER A 1 407 ? 59.244 9.310 -42.686 1.00 39.94 407 SER A CA 1
ATOM 3064 C C . SER A 1 407 ? 59.294 8.773 -41.241 1.00 39.94 407 SER A C 1
ATOM 3066 O O . SER A 1 407 ? 59.066 9.531 -40.314 1.00 39.94 407 SER A O 1
ATOM 3068 N N . GLU A 1 408 ? 59.625 7.524 -40.909 1.00 38.19 408 GLU A N 1
ATOM 3069 C CA . GLU A 1 408 ? 60.547 6.543 -41.493 1.00 38.19 408 GLU A CA 1
ATOM 3070 C C . GLU A 1 408 ? 60.455 5.238 -40.650 1.00 38.19 408 GLU A C 1
ATOM 3072 O O . GLU A 1 408 ? 60.084 5.323 -39.486 1.00 38.19 408 GLU A O 1
ATOM 3077 N N . GLN A 1 409 ? 60.799 4.079 -41.248 1.00 34.34 409 GLN A N 1
ATOM 3078 C CA . GLN A 1 409 ? 61.558 2.912 -40.705 1.00 34.34 409 GLN A CA 1
ATOM 3079 C C . GLN A 1 409 ? 61.333 2.433 -39.241 1.00 34.34 409 GLN A C 1
ATOM 3081 O O . GLN A 1 409 ? 61.274 3.212 -38.312 1.00 34.34 409 GLN A O 1
ATOM 3086 N N . SER A 1 410 ? 61.392 1.163 -38.827 1.00 37.62 410 SER A N 1
ATOM 3087 C CA . SER A 1 410 ? 61.837 -0.142 -39.344 1.00 37.62 410 SER A CA 1
ATOM 3088 C C . SER A 1 410 ? 61.527 -1.169 -38.215 1.00 37.62 410 SER A C 1
ATOM 3090 O O . SER A 1 410 ? 61.577 -0.809 -37.047 1.00 37.62 410 SER A O 1
ATOM 3092 N N . ASN A 1 411 ? 60.997 -2.362 -38.511 1.00 35.41 411 ASN A N 1
ATOM 3093 C CA . ASN A 1 411 ? 61.682 -3.674 -38.496 1.00 35.41 411 ASN A CA 1
ATOM 3094 C C . ASN A 1 411 ? 61.817 -4.404 -37.125 1.00 35.41 411 ASN A C 1
ATOM 3096 O O . ASN A 1 411 ? 61.969 -3.780 -36.084 1.00 35.41 411 ASN A O 1
ATOM 3100 N N . SER A 1 412 ? 61.859 -5.750 -37.207 1.00 35.56 412 SER A N 1
ATOM 3101 C CA . SER A 1 412 ? 62.075 -6.794 -36.170 1.00 35.56 412 SER A CA 1
ATOM 3102 C C . SER A 1 412 ? 60.801 -7.297 -35.464 1.00 35.56 412 SER A C 1
ATOM 3104 O O . SER A 1 412 ? 60.162 -6.542 -34.747 1.00 35.56 412 SER A O 1
ATOM 3106 N N . LYS A 1 413 ? 60.260 -8.517 -35.646 1.00 36.72 413 LYS A N 1
ATOM 3107 C CA . LYS A 1 413 ? 60.762 -9.894 -35.892 1.00 36.72 413 LYS A CA 1
ATOM 3108 C C . LYS A 1 413 ? 61.532 -10.525 -34.718 1.00 36.72 413 LYS A C 1
ATOM 3110 O O . LYS A 1 413 ? 62.749 -10.440 -34.659 1.00 36.72 413 LYS A O 1
ATOM 3115 N N . SER A 1 414 ? 60.831 -11.291 -33.879 1.00 35.09 414 SER A N 1
ATOM 3116 C CA . SER A 1 414 ? 61.060 -12.736 -33.639 1.00 35.09 414 SER A CA 1
ATOM 3117 C C . SER A 1 414 ? 60.500 -13.174 -32.282 1.00 35.09 414 SER A C 1
ATOM 3119 O O . SER A 1 414 ? 60.766 -12.566 -31.250 1.00 35.09 414 SER A O 1
ATOM 3121 N N . THR A 1 415 ? 59.749 -14.272 -32.267 1.00 32.78 415 THR A N 1
ATOM 3122 C CA . THR A 1 415 ? 59.732 -15.178 -31.115 1.00 32.78 415 THR A CA 1
ATOM 3123 C C . THR A 1 415 ? 59.552 -16.580 -31.671 1.00 32.78 415 THR A C 1
ATOM 3125 O O . THR A 1 415 ? 58.501 -16.929 -32.204 1.00 32.78 415 THR A O 1
ATOM 3128 N N . GLU A 1 416 ? 60.652 -17.321 -31.654 1.00 38.25 416 GLU A N 1
ATOM 3129 C CA . GLU A 1 416 ? 60.751 -18.726 -32.019 1.00 38.25 416 GLU A CA 1
ATOM 3130 C C . GLU A 1 416 ? 60.512 -19.556 -30.752 1.00 38.25 416 GLU A C 1
ATOM 3132 O O . GLU A 1 416 ? 60.988 -19.216 -29.668 1.00 38.25 416 GLU A O 1
ATOM 3137 N N . HIS A 1 417 ? 59.700 -20.597 -30.899 1.00 33.75 417 HIS A N 1
ATOM 3138 C CA . HIS A 1 417 ? 59.289 -21.543 -29.869 1.00 33.75 417 HIS A CA 1
ATOM 3139 C C . HIS A 1 417 ? 60.240 -22.745 -29.935 1.00 33.75 417 HIS A C 1
ATOM 3141 O O . HIS A 1 417 ? 60.415 -23.306 -31.016 1.00 33.75 417 HIS A O 1
ATOM 3147 N N . VAL A 1 418 ? 60.844 -23.145 -28.812 1.00 41.69 418 VAL A N 1
ATOM 3148 C CA . VAL A 1 418 ? 61.590 -24.409 -28.686 1.00 41.69 418 VAL A CA 1
ATOM 3149 C C . VAL A 1 418 ? 61.204 -25.084 -27.369 1.00 41.69 418 VAL A C 1
ATOM 3151 O O . VAL A 1 418 ? 61.229 -24.461 -26.309 1.00 41.69 418 VAL A O 1
ATOM 3154 N N . ASP A 1 419 ? 60.836 -26.356 -27.488 1.00 40.75 419 ASP A N 1
ATOM 3155 C CA . ASP A 1 419 ? 60.353 -27.281 -26.462 1.00 40.75 419 ASP A CA 1
ATOM 3156 C C . ASP A 1 419 ? 61.478 -27.995 -25.667 1.00 40.75 419 ASP A C 1
ATOM 3158 O O . ASP A 1 419 ? 62.467 -28.403 -26.270 1.00 40.75 419 ASP A O 1
ATOM 3162 N N . ILE A 1 420 ? 61.209 -28.230 -24.359 1.00 41.84 420 ILE A N 1
ATOM 3163 C CA . ILE A 1 420 ? 61.395 -29.473 -23.534 1.00 41.84 420 ILE A CA 1
ATOM 3164 C C . ILE A 1 420 ? 62.861 -29.968 -23.285 1.00 41.84 420 ILE A C 1
ATOM 3166 O O . ILE A 1 420 ? 63.640 -29.983 -24.234 1.00 41.84 420 ILE A O 1
ATOM 3170 N N . PRO A 1 421 ? 63.287 -30.434 -22.064 1.00 52.41 421 PRO A N 1
ATOM 3171 C CA . PRO A 1 421 ? 62.602 -31.449 -21.237 1.00 52.41 421 PRO A CA 1
ATOM 3172 C C . PRO A 1 421 ? 62.604 -31.362 -19.692 1.00 52.41 421 PRO A C 1
ATOM 3174 O O . PRO A 1 421 ? 63.503 -30.835 -19.048 1.00 52.41 421 PRO A O 1
ATOM 3177 N N . ILE A 1 422 ? 61.553 -31.994 -19.149 1.00 55.06 422 ILE A N 1
ATOM 3178 C CA . ILE A 1 422 ? 61.462 -32.982 -18.049 1.00 55.06 422 ILE A CA 1
ATOM 3179 C C . ILE A 1 422 ? 62.702 -33.176 -17.151 1.00 55.06 422 ILE A C 1
ATOM 3181 O O . ILE A 1 422 ? 63.747 -33.615 -17.629 1.00 55.06 422 ILE A O 1
ATOM 3185 N N . ASN A 1 423 ? 62.512 -33.046 -15.830 1.00 41.69 423 ASN A N 1
ATOM 3186 C CA . ASN A 1 423 ? 63.084 -33.991 -14.865 1.00 41.69 423 ASN A CA 1
ATOM 3187 C C . ASN A 1 423 ? 62.238 -34.081 -13.577 1.00 41.69 423 ASN A C 1
ATOM 3189 O O . ASN A 1 423 ? 61.734 -33.070 -13.090 1.00 41.69 423 ASN A O 1
ATOM 3193 N N . GLU A 1 424 ? 62.085 -35.309 -13.078 1.00 48.81 424 GLU A N 1
ATOM 3194 C CA . GLU A 1 424 ? 61.452 -35.707 -11.810 1.00 48.81 424 GLU A CA 1
ATOM 3195 C C . GLU A 1 424 ? 62.406 -35.561 -10.600 1.00 48.81 424 GLU A C 1
ATOM 3197 O O . GLU A 1 424 ? 63.611 -35.381 -10.783 1.00 48.81 424 GLU A O 1
ATOM 3202 N N . THR A 1 425 ? 61.843 -35.778 -9.395 1.00 50.41 425 THR A N 1
ATOM 3203 C CA . THR A 1 425 ? 62.423 -35.945 -8.027 1.00 50.41 425 THR A CA 1
ATOM 3204 C C . THR A 1 425 ? 62.866 -34.657 -7.313 1.00 50.41 425 THR A C 1
ATOM 3206 O O . THR A 1 425 ? 63.572 -33.850 -7.906 1.00 50.41 425 THR A O 1
ATOM 3209 N N . ASP A 1 426 ? 62.481 -34.336 -6.070 1.00 45.84 426 ASP A N 1
ATOM 3210 C CA . ASP A 1 426 ? 61.900 -35.059 -4.912 1.00 45.84 426 ASP A CA 1
ATOM 3211 C C . ASP A 1 426 ? 60.687 -34.330 -4.292 1.00 45.84 426 ASP A C 1
ATOM 3213 O O . ASP A 1 426 ? 60.610 -33.084 -4.429 1.00 45.84 426 ASP A O 1
#

Organism: NCBI:txid582737

Radius of gyration: 35.74 Å; chains: 1; bounding box: 106×65×103 Å

Sequence (426 aa):
MKYFAIIGIVFVIGSFFRATSGEVADDCVCKCCDSDNCGKRAFSFHSFVAGSREMCTPEACQAKFSQCLDRGSHNSDSQVFASYLDCECSCCRDDKCPELSSHRFSAGDPSRCTAQQCSARFSQCPDGGSHHIASEVFAVYHDCSCSCCSDERQCTLGNMNIYRWYSGSRGSCTPQHCSAKFKQCPDPGSHNEQYTVTALYSGAEVKDVEPSCDCACCKGSECPNGRTHHKFFAEDPTKCTAEACSANFDQCPEVGAEDGEVFPSYYNCICKCCDENSCPENVENVFYAESQSLCDPSQCSARFSSCPDLGSHNIGAEVKAVFNSAVKLVVVEDSGTASTLPTAGWVGIGIAIVLAAISIMGMVVYITMKKRKGYKWISEDQFKNLTIQANPRTNEDNGNVDIVQASEQSNSKSTEHVDIPINETD

Secondary structure (DSSP, 8-state):
---------------------------EEEEEE-TTTGGGT--EEEEE--SSTTT--HHHHHHH-TTS----TT-TT-EEEEEE--EEEEEE-GGGTTS-EEEEE--SSGGG--HHHHHHH-TTSPPSSTT-TT-EEEEEE--EEEEEESSGGG-STTS-EEEEE--SSSTT-SHHHHHHH-TTSPP-STT-TT-EEEEEE-S---TT----EEEEEEEGGGGGG--EEEEE--SSGGG--HHHHHHH-TTSPPTT-TTEEEEEEE--EEEEEE-SS--SS-EEEEE--SSGGGSSHHHHHHH-TTSPPSSTT-TT-EEEEEE-------------------TTHHHHHHHHHHHHHHHHHHHHHHHHHHHHT---PPPHHHHTTTTT--------------------------------------